Protein AF-A0A661PBQ4-F1 (afdb_monomer)

Solvent-accessible surface area (backbone atoms only — not comparable to full-atom values): 34720 Å² total; per-residue (Å²): 134,85,90,86,84,82,89,76,86,82,85,74,85,75,83,76,85,75,82,82,79,82,79,88,6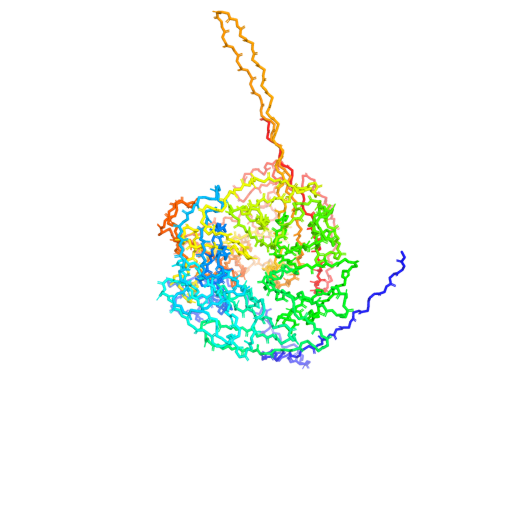9,83,82,63,93,76,72,55,101,75,64,65,80,69,72,68,54,55,72,36,66,26,94,41,43,88,71,32,56,94,68,31,31,44,53,97,46,27,41,35,73,42,32,68,75,84,61,62,88,78,76,64,93,58,47,58,45,34,78,44,46,48,34,20,19,36,42,30,35,22,66,44,24,31,41,38,33,24,39,53,83,78,47,48,79,72,54,72,47,84,38,59,91,73,75,48,41,55,62,31,50,25,29,29,36,40,71,72,49,72,22,28,26,40,37,35,37,30,64,92,31,39,46,35,40,31,44,37,73,90,44,80,48,76,42,76,57,85,48,51,48,51,20,39,24,36,33,29,46,80,56,66,62,41,16,25,40,38,34,32,12,51,67,21,41,34,27,45,23,45,51,80,79,69,44,67,51,76,51,71,50,84,86,36,29,36,55,36,42,32,32,32,25,39,81,48,82,69,40,24,24,50,31,38,37,30,36,55,89,86,38,25,34,41,37,39,38,43,79,52,20,86,81,75,68,53,68,50,62,50,74,50,76,46,98,57,60,63,72,34,47,21,32,28,25,41,84,48,75,65,39,19,28,38,40,36,33,31,67,40,45,95,86,53,82,32,52,12,31,45,34,33,33,32,67,72,76,74,39,76,66,37,75,47,79,46,66,42,52,60,63,28,38,24,35,34,32,38,77,39,74,70,38,21,29,38,39,37,33,33,71,87,41,28,40,35,37,32,36,59,41,100,84,57,44,81,44,78,78,49,72,37,66,53,91,63,68,91,44,66,65,43,46,24,40,24,37,64,85,44,43,46,30,30,36,36,52,73,46,95,65,60,45,80,43,63,42,69,78,39,79,79,47,72,47,78,78,78,81,39,57,64,89,74,56,96,57,76,51,74,48,78,48,78,55,49,58,67,57,48,65,59,64,64,59,69,49,66,51,74,50,74,53,72,52,77,53,71,58,71,58,83,53,103,86,52,81,56,75,57,71,54,59,43,40,40,37,41,36,40,34,49,36,52,40,54,50,45,71,63,56,47,75,47,78,46,67,66,51,40,91,82,70,46,33,64,58,29,49,28,34,33,39,20,42,16,22,34,37,37,41,27,35,31,47,20,76,69,42,86,86,78,35,54,71,44,78,47,79,44,73,44,78,38,54,53,38,75,49,78,37,38,31,56,26,48,33,37,39,17,63,74,69,67,80,48,82,74,66,70,57,80,39,34,55,45,39,51,88,44,51,76,95,59,76,49,45,74,89,62,48,72,59,58,74,88,75,41,94,60,81,67,77,84,84,75,92,79,74,101,71,87,83,92,81,87,86,85,75,83,54,84,48,79,46,80,45,76,51,78,53,77,53,121

Secondary structure (DSSP, 8-state):
----------------------------SS-STTSS-----S--B-SSGGGSPTTEEEETTEEEE---SS---PPPTT-SEEEES---EEEEEETTTEEEEE-TTT--EEEEEE-GGGT--EEEEEEE-TTS-SSPEEEEEETT-SEEEEEETTEEEEEE-SS-EEEEEEE-TTSSSSPEEEEEETTSEEEEEETTTTEEEEEE-TT-EEEEEEEE-SSSSSPPEEEEEEEETTEEEEEEE-TTHHHH---SEEEEEESS-EEEEEEE-SSSSS-PEEEEEE---TTS-S--EEEEEETTTTEEEEEEE--TTEEEEEEE-SSSSSS-EEEEEETTTEEEEEEEETTTEEEEEEEEE--S-S-EEEEEEE--SS-SEEEEES-SSPEEEEPPPEEEEE-PPPP--TTT-SS-EEEEEEEE---------EEEEEEEEEEEEEEEEEETTEEEEEEEEEEEEEEEEEEEEEE---EEEEEEEE-HHHH-SS--EEEEEEEEEEEEEEEEE-SS-TTS-TT-EEEEEEEEEEEEEEEEHHHHHHHHHHHS-SPP----S-TT-GGGS-SS-B-TTSPBPPGGG-S-SS-------S-PPP------EEEEEEEEEEEEE-

Foldseek 3Di:
DDDDDDDDDDDDDDPPPDDDDDPDDDDDLPDDVCPDPFPLPLPQFAPFQVVEDPQWGQDPRGTDGPLDDPFDFDADPQAQKHFFQFAWWKWFQFPQFKTWTAALPPGHTDDMDGRVVVVWRWQEKEWFQLAVDPPTKIWTQTAPDQKIWIQGPVGIDIARQPDRFNEKYWDQQPLNRHIWIWGAAQQQKIWTGNNNVSDIDIDGDHQKGWQYWYWAALQLPNGIWIWTWIHRPNKTKIKTANPCCVVVVDDRIDMDIDPADFREWEWDAQQLQSHIWIWTWGQLDDPLPFFIKTWIARPNVRDTLDIDGDHNAWQYWYWDRNGSPSHIWIWIHGFQQKIWIWGQDPNSDIDTPDMDHNPDHPGTHYMYIGSRPRQTKMWGWPDSGFDKDKFDKDFPDWDDDPDDAPVPPPDWDKDKDKFFDQPFPWPWPKRKDKDKDKDKDKDWDDDPPDTDIDIDIKIKIKIKIKTWGFTDGDIDMDMDTLDCVVSNFQKIKTKIKMWIWGKIWIWMDRNNCPVNHGGDIDIDTHTRGIDIDIHMLSSVQSSCVVVVPYDRQGRQATRNDNVSDDPADADSVRHHDDCVNDPCNDDPDDDDDDDDDDDDDGDGDTDTDIDMDIDIDD

Sequence (618 aa):
MKIAQTLVAVLVPLSLGGCTVYEDAPLDPGDGPGTTPWNHDENVICATTDECGDGEVCEDSVCQMVRCAEPYTSQPPMGANRYFGTDGELAIISDNTWIDAFEGDGGDYLTSWDLSGEGAQIVDVAGGNLTGQRPHSTAVAIEFSDTIKMHGPGGVTELNIGIWPTAIAAGDVDADGIDELVALSAGGEISLCNVELGQCTGATIQGVQGKDVAVGDVDGDGFEEPIFLLDNGGETELIVWNTDAEQTGQDETVGWQFNFPVGSFGVGDLDGDSVAEVVALEDGGWWGWSDDKLHIFSPASEQFIVSQDVYGHTLDVAVGDRNSDEVDEIAILREDHKFELLKLSTDNTLSNLGSWDITVGDTAQRISMLDWDGDTASGRLVNAEPELIAGKAIPIAALMFPPFPNKVAVGALSASITLGDVESIDETMTDTLSLGVGLGLSFGAETPIFKAKIGGYLNKNFSVTQQITKSYQVGARYWILAQPELHGTAYAPVIMSCGCYHRYQYVTEDPAGTIGGSGQQVDIFVPVGGQTQLWSSKRYNAMAEATGTLPKIEVPIRVGEVSSYPTTLQTLDGAPIPAEDLLFPFTPTYQISDVGFVSFWLSVGDSETNAVAETTTI

Structure (mmCIF, N/CA/C/O backbone):
data_AF-A0A661PBQ4-F1
#
_entry.id   AF-A0A661PBQ4-F1
#
loop_
_atom_site.group_PDB
_atom_site.id
_atom_site.type_symbol
_atom_site.label_atom_id
_atom_site.label_alt_id
_atom_site.label_comp_id
_atom_site.label_asym_id
_atom_site.label_entity_id
_atom_site.label_seq_id
_atom_site.pdbx_PDB_ins_code
_atom_site.Cartn_x
_atom_site.Cartn_y
_atom_site.Cartn_z
_atom_site.occupancy
_atom_site.B_iso_or_equiv
_atom_site.auth_seq_id
_atom_site.auth_comp_id
_atom_site.auth_asym_id
_atom_site.auth_atom_id
_atom_site.pdbx_PDB_model_num
ATOM 1 N N . MET A 1 1 ? -3.188 -38.245 -3.224 1.00 27.44 1 MET A N 1
ATOM 2 C CA . MET A 1 1 ? -4.571 -38.596 -3.632 1.00 27.44 1 MET A CA 1
ATOM 3 C C . MET A 1 1 ? -4.832 -37.932 -4.986 1.00 27.44 1 MET A C 1
ATOM 5 O O . MET A 1 1 ? -4.079 -37.040 -5.334 1.00 27.44 1 MET A O 1
ATOM 9 N N . LYS A 1 2 ? -5.734 -38.477 -5.810 1.00 24.52 2 LYS A N 1
ATOM 10 C CA . LYS A 1 2 ? -5.840 -38.231 -7.264 1.00 24.52 2 LYS A CA 1
ATOM 11 C C . LYS A 1 2 ? -6.305 -36.814 -7.659 1.00 24.52 2 LYS A C 1
ATOM 13 O O . LYS A 1 2 ? -7.220 -36.290 -7.045 1.00 24.52 2 LYS A O 1
ATOM 18 N N . ILE A 1 3 ? -5.718 -36.354 -8.768 1.00 32.81 3 ILE A N 1
ATOM 19 C CA . ILE A 1 3 ? -6.067 -35.276 -9.718 1.00 32.81 3 ILE A CA 1
ATOM 20 C C . ILE A 1 3 ? -7.578 -35.101 -9.958 1.00 32.81 3 ILE A C 1
ATOM 22 O O . ILE A 1 3 ? -8.246 -36.100 -10.236 1.00 32.81 3 ILE A O 1
ATOM 26 N N . ALA A 1 4 ? -8.047 -33.845 -9.997 1.00 25.17 4 ALA A N 1
ATOM 27 C CA . ALA A 1 4 ? -8.815 -33.265 -11.114 1.00 25.17 4 ALA A CA 1
ATOM 28 C C . ALA A 1 4 ? -9.146 -31.785 -10.842 1.00 25.17 4 ALA A C 1
ATOM 30 O O . ALA A 1 4 ? -10.016 -31.501 -10.028 1.00 25.17 4 ALA A O 1
ATOM 31 N N . GLN A 1 5 ? -8.532 -30.865 -11.586 1.00 24.98 5 GLN A N 1
ATOM 32 C CA . GLN A 1 5 ? -9.146 -29.570 -11.869 1.00 24.98 5 GLN A CA 1
ATOM 33 C C . GLN A 1 5 ? -9.219 -29.388 -13.381 1.00 24.98 5 GLN A C 1
ATOM 35 O O . GLN A 1 5 ? -8.292 -29.691 -14.133 1.00 24.98 5 GLN A O 1
ATOM 40 N N . THR A 1 6 ? -10.425 -29.029 -13.796 1.00 23.81 6 THR A N 1
ATOM 41 C CA . THR A 1 6 ? -10.887 -28.898 -15.167 1.00 23.81 6 THR A CA 1
ATOM 42 C C . THR A 1 6 ? -10.675 -27.447 -15.560 1.00 23.81 6 THR A C 1
ATOM 44 O O . THR A 1 6 ? -11.335 -26.577 -15.005 1.00 23.81 6 THR A O 1
ATOM 47 N N . LEU A 1 7 ? -9.777 -27.191 -16.508 1.00 21.64 7 LEU A N 1
ATOM 48 C CA . LEU A 1 7 ? -9.609 -25.869 -17.101 1.00 21.64 7 LEU A CA 1
ATOM 49 C C . LEU A 1 7 ? -10.796 -25.599 -18.042 1.00 21.64 7 LEU A C 1
ATOM 51 O O . LEU A 1 7 ? -10.983 -26.313 -19.033 1.00 21.64 7 LEU A O 1
ATOM 55 N N . VAL A 1 8 ? -11.612 -24.595 -17.726 1.00 22.38 8 VAL A N 1
ATOM 56 C CA . VAL A 1 8 ? -12.615 -24.030 -18.636 1.00 22.38 8 VAL A CA 1
ATOM 57 C C . VAL A 1 8 ? -12.036 -22.729 -19.176 1.00 22.38 8 VAL A C 1
ATOM 59 O O . VAL A 1 8 ? -11.902 -21.757 -18.447 1.00 22.38 8 VAL A O 1
ATOM 62 N N . ALA A 1 9 ? -11.668 -22.724 -20.456 1.00 22.52 9 ALA A N 1
ATOM 63 C CA . ALA A 1 9 ? -11.217 -21.525 -21.146 1.00 22.52 9 ALA A CA 1
ATOM 64 C C . ALA A 1 9 ? -12.415 -20.601 -21.419 1.00 22.52 9 ALA A C 1
ATOM 66 O O . ALA A 1 9 ? -13.298 -20.944 -22.213 1.00 22.52 9 ALA A O 1
ATOM 67 N N . VAL A 1 10 ? -12.435 -19.435 -20.775 1.00 22.39 10 VAL A N 1
ATOM 68 C CA . VAL A 1 10 ? -13.308 -18.316 -21.137 1.00 22.39 10 VAL A CA 1
ATOM 69 C C . VAL A 1 10 ? -12.600 -17.519 -22.232 1.00 22.39 10 VAL A C 1
ATOM 71 O O . VAL A 1 10 ? -11.549 -16.928 -22.020 1.00 22.39 10 VAL A O 1
ATOM 74 N N . LEU A 1 11 ? -13.162 -17.556 -23.441 1.00 22.48 11 LEU A N 1
ATOM 75 C CA . LEU A 1 11 ? -12.746 -16.717 -24.561 1.00 22.48 11 LEU A CA 1
ATOM 76 C C . LEU A 1 11 ? -13.456 -15.361 -24.429 1.00 22.48 11 LEU A C 1
ATOM 78 O O . LEU A 1 11 ? -14.650 -15.269 -24.724 1.00 22.48 11 LEU A O 1
ATOM 82 N N . VAL A 1 12 ? -12.736 -14.317 -24.018 1.00 25.17 12 VAL A N 1
ATOM 83 C CA . VAL A 1 12 ? -13.190 -12.927 -24.182 1.00 25.17 12 VAL A CA 1
ATOM 84 C C . VAL A 1 12 ? -12.716 -12.429 -25.555 1.00 25.17 12 VAL A C 1
ATOM 86 O O . VAL A 1 12 ? -11.539 -12.576 -25.891 1.00 25.17 12 VAL A O 1
ATOM 89 N N . PRO A 1 13 ? -13.608 -11.884 -26.402 1.00 22.33 13 PRO A N 1
ATOM 90 C CA . PRO A 1 13 ? -13.248 -11.420 -27.730 1.00 22.33 13 PRO A CA 1
ATOM 91 C C . PRO A 1 13 ? -12.555 -10.059 -27.628 1.00 22.33 13 PRO A C 1
ATOM 93 O O . PRO A 1 13 ? -13.209 -9.019 -27.657 1.00 22.33 13 PRO A O 1
ATOM 96 N N . LEU A 1 14 ? -11.224 -10.052 -27.574 1.00 25.97 14 LEU A N 1
ATOM 97 C CA . LEU A 1 14 ? -10.463 -8.869 -27.966 1.00 25.97 14 LEU A CA 1
ATOM 98 C C . LEU A 1 14 ? -10.727 -8.625 -29.454 1.00 25.97 14 LEU A C 1
ATOM 100 O O . LEU A 1 14 ? -10.396 -9.445 -30.316 1.00 25.97 14 LEU A O 1
ATOM 104 N N . SER A 1 15 ? -11.373 -7.501 -29.758 1.00 24.05 15 SER A N 1
ATOM 105 C CA . SER A 1 15 ? -11.519 -6.998 -31.116 1.00 24.05 15 SER A CA 1
ATOM 106 C C . SER A 1 15 ? -10.140 -6.617 -31.653 1.00 24.05 15 SER A C 1
ATOM 108 O O . SER A 1 15 ? -9.726 -5.463 -31.581 1.00 24.05 15 SER A O 1
ATOM 110 N N . LEU A 1 16 ? -9.430 -7.605 -32.195 1.00 29.62 16 LEU A N 1
ATOM 111 C CA . LEU A 1 16 ? -8.237 -7.408 -33.003 1.00 29.62 16 LEU A CA 1
ATOM 112 C C . LEU A 1 16 ? -8.639 -6.641 -34.263 1.00 29.62 16 LEU A C 1
ATOM 114 O O . LEU A 1 16 ? -9.141 -7.199 -35.244 1.00 29.62 16 LEU A O 1
ATOM 118 N N . GLY A 1 17 ? -8.426 -5.331 -34.222 1.00 26.59 17 GLY A N 1
ATOM 119 C CA . GLY A 1 17 ? -8.376 -4.497 -35.406 1.00 26.59 17 GLY A CA 1
ATOM 120 C C . GLY A 1 17 ? -7.202 -4.923 -36.283 1.00 26.59 17 GLY A C 1
ATOM 121 O O . GLY A 1 17 ? -6.099 -4.431 -36.126 1.00 26.59 17 GLY A O 1
ATOM 122 N N . GLY A 1 18 ? -7.471 -5.821 -37.231 1.00 28.31 18 GLY A N 1
ATOM 123 C CA . GLY A 1 18 ? -6.826 -5.815 -38.543 1.00 28.31 18 GLY A CA 1
ATOM 124 C C . GLY A 1 18 ? -5.409 -6.382 -38.656 1.00 28.31 18 GLY A C 1
ATOM 125 O O . GLY A 1 18 ? -4.491 -5.665 -39.025 1.00 28.31 18 GLY A O 1
ATOM 126 N N . CYS A 1 19 ? -5.272 -7.703 -38.565 1.00 27.27 19 CYS A N 1
ATOM 127 C CA . CYS A 1 19 ? -4.375 -8.438 -39.463 1.00 27.27 19 CYS A CA 1
ATOM 128 C C . CYS A 1 19 ? -5.212 -9.467 -40.227 1.00 27.27 19 CYS A C 1
ATOM 130 O O . CYS A 1 19 ? -5.433 -10.590 -39.780 1.00 27.27 19 CYS A O 1
ATOM 132 N N . THR A 1 20 ? -5.760 -9.058 -41.372 1.00 28.75 20 THR A N 1
ATOM 133 C CA . THR A 1 20 ? -6.439 -9.969 -42.298 1.00 28.75 20 THR A CA 1
ATOM 134 C C . THR A 1 20 ? -5.415 -10.925 -42.901 1.00 28.75 20 THR A C 1
ATOM 136 O O . THR A 1 20 ? -4.639 -10.535 -43.772 1.00 28.75 20 THR A O 1
ATOM 139 N N . VAL A 1 21 ? -5.428 -12.181 -42.456 1.00 31.45 21 VAL A N 1
ATOM 140 C CA . VAL A 1 21 ? -4.726 -13.277 -43.128 1.00 31.45 21 VAL A CA 1
ATOM 141 C C . VAL A 1 21 ? -5.511 -13.620 -44.394 1.00 31.45 21 VAL A C 1
ATOM 143 O O . VAL A 1 21 ? -6.660 -14.052 -44.329 1.00 31.45 21 VAL A O 1
ATOM 146 N N . TYR A 1 22 ? -4.905 -13.373 -45.554 1.00 31.05 22 TYR A N 1
ATOM 147 C CA . TYR A 1 22 ? -5.420 -13.818 -46.847 1.00 31.05 22 TYR A CA 1
ATOM 148 C C . TYR A 1 22 ? -5.292 -15.348 -46.940 1.00 31.05 22 TYR A C 1
ATOM 150 O O . TYR A 1 22 ? -4.182 -15.877 -46.920 1.00 31.05 22 TYR A O 1
ATOM 158 N N . GLU A 1 23 ? -6.420 -16.053 -47.055 1.00 36.72 23 GLU A N 1
ATOM 159 C CA . GLU A 1 23 ? -6.458 -17.479 -47.396 1.00 36.72 23 GLU A CA 1
ATOM 160 C C . GLU A 1 23 ? -6.066 -17.709 -48.874 1.00 36.72 23 GLU A C 1
ATOM 162 O O . GLU A 1 23 ? -6.598 -17.071 -49.785 1.00 36.72 23 GLU A O 1
ATOM 167 N N . ASP A 1 24 ? -5.141 -18.654 -49.085 1.00 39.50 24 ASP A N 1
ATOM 168 C CA . ASP A 1 24 ? -4.925 -19.483 -50.282 1.00 39.50 24 ASP A CA 1
ATOM 169 C C . ASP A 1 24 ? -4.893 -18.808 -51.671 1.00 39.50 24 ASP A C 1
ATOM 171 O O . ASP A 1 24 ? -5.530 -19.262 -52.629 1.00 39.50 24 ASP A O 1
ATOM 175 N N . ALA A 1 25 ? -4.040 -17.795 -51.841 1.00 34.69 25 ALA A N 1
ATOM 176 C CA . ALA A 1 25 ? -3.492 -17.462 -53.159 1.00 34.69 25 ALA A CA 1
ATOM 177 C C . ALA A 1 25 ? -2.147 -18.194 -53.375 1.00 34.69 25 ALA A C 1
ATOM 179 O O . ALA A 1 25 ? -1.320 -18.232 -52.462 1.00 34.69 25 ALA A O 1
ATOM 180 N N . PRO A 1 26 ? -1.884 -18.787 -54.559 1.00 35.75 26 PRO A N 1
ATOM 181 C CA . PRO A 1 26 ? -0.581 -19.370 -54.862 1.00 35.75 26 PRO A CA 1
ATOM 182 C C . PRO A 1 26 ? 0.497 -18.288 -54.739 1.00 35.75 26 PRO A C 1
ATOM 184 O O . PRO A 1 26 ? 0.397 -17.258 -55.399 1.00 35.75 26 PRO A O 1
ATOM 187 N N . LEU A 1 27 ? 1.491 -18.547 -53.882 1.00 33.53 27 LEU A N 1
ATOM 188 C CA . LEU A 1 27 ? 2.621 -17.668 -53.577 1.00 33.53 27 LEU A CA 1
ATOM 189 C C . LEU A 1 27 ? 3.186 -17.023 -54.854 1.00 33.53 27 LEU A C 1
ATOM 191 O O . LEU A 1 27 ? 3.790 -17.707 -55.687 1.00 33.53 27 LEU A O 1
ATOM 195 N N . ASP A 1 28 ? 2.983 -15.714 -54.992 1.00 37.84 28 ASP A N 1
ATOM 196 C CA . ASP A 1 28 ? 3.742 -14.875 -55.912 1.00 37.84 28 ASP A CA 1
ATOM 197 C C . ASP A 1 28 ? 5.177 -14.779 -55.354 1.00 37.84 28 ASP A C 1
ATOM 199 O O . ASP A 1 28 ? 5.349 -14.414 -54.191 1.00 37.84 28 ASP A O 1
ATOM 203 N N . PRO A 1 29 ? 6.227 -15.170 -56.098 1.00 40.47 29 PRO A N 1
ATOM 204 C CA . PRO A 1 29 ? 7.612 -15.078 -55.633 1.00 40.47 29 PRO A CA 1
ATOM 205 C C . PRO A 1 29 ? 8.136 -13.634 -55.504 1.00 40.47 29 PRO A C 1
ATOM 207 O O . PRO A 1 29 ? 9.299 -13.454 -55.142 1.00 40.47 29 PRO A O 1
ATOM 210 N N . GLY A 1 30 ? 7.322 -12.621 -55.813 1.00 40.16 30 GLY A N 1
ATOM 211 C CA . GLY A 1 30 ? 7.594 -11.224 -55.487 1.00 40.16 30 GLY A CA 1
ATOM 212 C C . GLY A 1 30 ? 6.951 -10.831 -54.156 1.00 40.16 30 GLY A C 1
ATOM 213 O O . GLY A 1 30 ? 5.734 -10.800 -54.041 1.00 40.16 30 GLY A O 1
ATOM 214 N N . ASP A 1 31 ? 7.785 -10.490 -53.183 1.00 42.03 31 ASP A N 1
ATOM 215 C CA . ASP A 1 31 ? 7.441 -9.723 -51.980 1.00 42.03 31 ASP A CA 1
ATOM 216 C C . ASP A 1 31 ? 6.766 -10.439 -50.806 1.00 42.03 31 ASP A C 1
ATOM 218 O O . ASP A 1 31 ? 5.933 -9.885 -50.096 1.00 42.03 31 ASP A O 1
ATOM 222 N N . GLY A 1 32 ? 7.234 -11.655 -50.504 1.00 36.50 32 GLY A N 1
ATOM 223 C CA . GLY A 1 32 ? 7.219 -12.151 -49.122 1.00 36.50 32 GLY A CA 1
ATOM 224 C C . GLY A 1 32 ? 8.279 -11.452 -48.243 1.00 36.50 32 GLY A C 1
ATOM 225 O O . GLY A 1 32 ? 9.249 -10.910 -48.776 1.00 36.50 32 GLY A O 1
ATOM 226 N N . PRO A 1 33 ? 8.161 -11.490 -46.902 1.00 35.34 33 PRO A N 1
ATOM 227 C CA . PRO A 1 33 ? 9.215 -11.013 -46.004 1.00 35.34 33 PRO A CA 1
ATOM 228 C C . PRO A 1 33 ? 10.551 -11.690 -46.361 1.00 35.34 33 PRO A C 1
ATOM 230 O O . PRO A 1 33 ? 10.719 -12.896 -46.174 1.00 35.34 33 PRO A O 1
ATOM 233 N N . GLY A 1 34 ? 11.473 -10.913 -46.946 1.00 43.81 34 GLY A N 1
ATOM 234 C CA . GLY A 1 34 ? 12.777 -11.377 -47.435 1.00 43.81 34 GLY A CA 1
ATOM 235 C C . GLY A 1 34 ? 13.053 -11.270 -48.947 1.00 43.81 34 GLY A C 1
ATOM 236 O O . GLY A 1 34 ? 14.039 -11.859 -49.392 1.00 43.81 34 GLY A O 1
ATOM 237 N N . THR A 1 35 ? 12.250 -10.569 -49.759 1.00 40.03 35 THR A N 1
ATOM 238 C CA . THR A 1 35 ? 12.517 -10.443 -51.216 1.00 40.03 35 THR A CA 1
ATOM 239 C C . THR A 1 35 ? 13.447 -9.309 -51.631 1.00 40.03 35 THR A C 1
ATOM 241 O O . THR A 1 35 ? 14.044 -9.395 -52.707 1.00 40.03 35 THR A O 1
ATOM 244 N N . THR A 1 36 ? 13.680 -8.312 -50.782 1.00 47.66 36 THR A N 1
ATOM 245 C CA . THR A 1 36 ? 1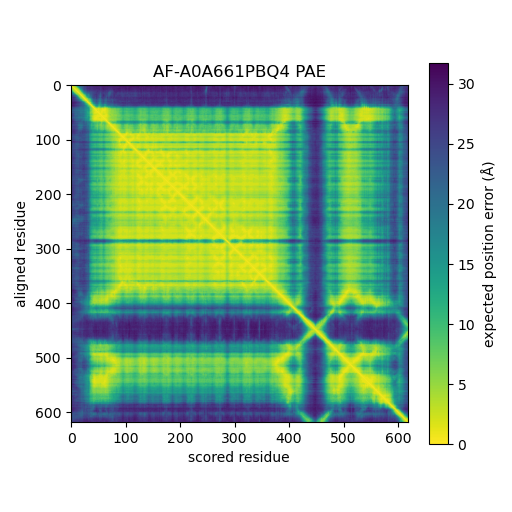4.851 -7.438 -50.894 1.00 47.66 36 THR A CA 1
ATOM 246 C C . THR A 1 36 ? 15.946 -7.996 -49.986 1.00 47.66 36 THR A C 1
ATOM 248 O O . THR A 1 36 ? 15.720 -8.149 -48.784 1.00 47.66 36 THR A O 1
ATOM 251 N N . PRO A 1 37 ? 17.135 -8.347 -50.519 1.00 46.59 37 PRO A N 1
ATOM 252 C CA . PRO A 1 37 ? 18.272 -8.691 -49.682 1.00 46.59 37 PRO A CA 1
ATOM 253 C C . PRO A 1 37 ? 18.479 -7.563 -48.675 1.00 46.59 37 PRO A C 1
ATOM 255 O O . PRO A 1 37 ? 18.509 -6.401 -49.073 1.00 46.59 37 PRO A O 1
ATOM 258 N N . TRP A 1 38 ? 18.566 -7.950 -47.402 1.00 53.06 38 TRP A N 1
ATOM 259 C CA . TRP A 1 38 ? 19.067 -7.228 -46.235 1.00 53.06 38 TRP A CA 1
ATOM 260 C C . TRP A 1 38 ? 19.740 -5.903 -46.572 1.00 53.06 38 TRP A C 1
ATOM 262 O O . TRP A 1 38 ? 20.576 -5.875 -47.467 1.00 53.06 38 TRP A O 1
ATOM 272 N N . ASN A 1 39 ? 19.435 -4.843 -45.823 1.00 55.47 39 ASN A N 1
ATOM 273 C CA . ASN A 1 39 ? 20.002 -3.502 -45.964 1.00 55.47 39 ASN A CA 1
ATOM 274 C C . ASN A 1 39 ? 21.555 -3.551 -45.930 1.00 55.47 39 ASN A C 1
ATOM 276 O O . ASN A 1 39 ? 22.210 -3.415 -44.901 1.00 55.47 39 ASN A O 1
ATOM 280 N N . HIS A 1 40 ? 22.168 -3.894 -47.060 1.00 58.09 40 HIS A N 1
ATOM 281 C CA . HIS A 1 40 ? 23.608 -4.049 -47.259 1.00 58.09 40 HIS A CA 1
ATOM 282 C C . HIS A 1 40 ? 24.216 -2.749 -47.752 1.00 58.09 40 HIS A C 1
ATOM 284 O O . HIS A 1 40 ? 25.423 -2.694 -47.992 1.00 58.09 40 HIS A O 1
ATOM 290 N N . ASP A 1 41 ? 23.374 -1.731 -47.925 1.00 67.50 41 ASP A N 1
ATOM 291 C CA . ASP A 1 41 ? 23.835 -0.414 -48.256 1.00 67.50 41 ASP A CA 1
ATOM 292 C C . ASP A 1 41 ? 24.670 0.106 -47.084 1.00 67.50 41 ASP A C 1
ATOM 294 O O . ASP A 1 41 ? 24.197 0.267 -45.954 1.00 67.50 41 ASP A O 1
ATOM 298 N N . GLU A 1 42 ? 25.958 0.294 -47.364 1.00 77.25 42 GLU A N 1
ATOM 299 C CA . GLU A 1 42 ? 26.880 1.014 -46.491 1.00 77.25 42 GLU A CA 1
ATOM 300 C C . GLU A 1 42 ? 26.478 2.498 -46.421 1.00 77.25 42 GLU A C 1
ATOM 302 O O . GLU A 1 42 ? 26.912 3.212 -45.517 1.00 77.25 42 GLU A O 1
ATOM 307 N N . ASN A 1 43 ? 25.614 2.962 -47.335 1.00 87.00 43 ASN A N 1
ATOM 308 C CA . ASN A 1 43 ? 24.953 4.246 -47.228 1.00 87.00 43 ASN A CA 1
ATOM 309 C C . ASN A 1 43 ? 23.892 4.214 -46.124 1.00 87.00 43 ASN A C 1
ATOM 311 O O . ASN A 1 43 ? 22.725 3.888 -46.329 1.00 87.00 43 ASN A O 1
ATOM 315 N N . VAL A 1 44 ? 24.327 4.594 -44.931 1.00 92.69 44 VAL A N 1
ATOM 316 C CA . VAL A 1 44 ? 23.443 4.929 -43.815 1.00 92.69 44 VAL A CA 1
ATOM 317 C C . VAL A 1 44 ? 23.010 6.394 -43.859 1.00 92.69 44 VAL A C 1
ATOM 319 O O . VAL A 1 44 ? 22.331 6.827 -42.946 1.00 92.69 44 VAL A O 1
ATOM 322 N N . ILE A 1 45 ? 23.407 7.181 -44.865 1.00 95.19 45 ILE A N 1
ATOM 323 C CA . ILE A 1 45 ? 23.021 8.594 -44.963 1.00 95.19 45 ILE A CA 1
ATOM 324 C C . ILE A 1 45 ? 21.624 8.686 -45.567 1.00 95.19 45 ILE A C 1
ATOM 326 O O . ILE A 1 45 ? 21.365 8.104 -46.621 1.00 95.19 45 ILE A O 1
ATOM 330 N N . CYS A 1 46 ? 20.771 9.481 -44.936 1.00 94.88 46 CYS A N 1
ATOM 331 C CA . CYS A 1 46 ? 19.404 9.725 -45.373 1.00 94.88 46 CYS A CA 1
ATOM 332 C C . CYS A 1 46 ? 19.054 11.211 -45.296 1.00 94.88 46 CYS A C 1
ATOM 334 O O . CYS A 1 46 ? 19.609 11.969 -44.497 1.00 94.88 46 CYS A O 1
ATOM 336 N N . ALA A 1 47 ? 18.105 11.628 -46.124 1.00 95.62 47 ALA A N 1
ATOM 337 C CA . ALA A 1 47 ? 17.414 12.906 -46.019 1.00 95.62 47 ALA A CA 1
ATOM 338 C C . ALA A 1 47 ? 16.016 12.754 -45.402 1.00 95.62 47 ALA A C 1
ATOM 340 O O . ALA A 1 47 ? 15.512 13.697 -44.792 1.00 95.62 47 ALA A O 1
ATOM 341 N N . THR A 1 48 ? 15.383 11.590 -45.575 1.00 94.56 48 THR A N 1
ATOM 342 C CA . THR A 1 48 ? 14.040 11.280 -45.062 1.00 94.56 48 THR A CA 1
ATOM 343 C C . THR A 1 48 ? 13.958 9.828 -44.597 1.00 94.56 48 THR A C 1
ATOM 345 O O . THR A 1 48 ? 14.759 9.000 -45.021 1.00 94.56 48 THR A O 1
ATOM 348 N N . THR A 1 49 ? 12.989 9.512 -43.733 1.00 92.38 49 THR A N 1
ATOM 349 C CA . THR A 1 49 ? 12.765 8.148 -43.219 1.00 92.38 49 THR A CA 1
ATOM 350 C C . THR A 1 49 ? 12.477 7.129 -44.323 1.00 92.38 49 THR A C 1
ATOM 352 O O . THR A 1 49 ? 12.901 5.989 -44.202 1.00 92.38 49 THR A O 1
ATOM 355 N N . ASP A 1 50 ? 11.863 7.545 -45.433 1.00 92.19 50 ASP A N 1
ATOM 356 C CA . ASP A 1 50 ? 11.565 6.667 -46.577 1.00 92.19 50 ASP A CA 1
ATOM 357 C C . ASP A 1 50 ? 12.830 6.165 -47.305 1.00 92.19 50 ASP A C 1
ATOM 359 O O . ASP A 1 50 ? 12.758 5.261 -48.135 1.00 92.19 50 ASP A O 1
ATOM 363 N N . GLU A 1 51 ? 13.993 6.766 -47.028 1.00 91.81 51 GLU A N 1
ATOM 364 C CA . GLU A 1 51 ? 15.294 6.321 -47.543 1.00 91.81 51 GLU A CA 1
ATOM 365 C C . GLU A 1 51 ? 15.954 5.262 -46.644 1.00 91.81 51 GLU A C 1
ATOM 367 O O . GLU A 1 51 ? 16.985 4.698 -47.016 1.00 91.81 51 GLU A O 1
ATOM 372 N N . CYS A 1 52 ? 15.380 4.996 -45.467 1.00 90.06 52 CYS A N 1
ATOM 373 C CA . CYS A 1 52 ? 15.877 4.015 -44.512 1.00 90.06 52 CYS A CA 1
ATOM 374 C C . CYS A 1 52 ? 15.205 2.650 -44.685 1.00 90.06 52 CYS A C 1
ATOM 376 O O . CYS A 1 52 ? 14.182 2.517 -45.356 1.00 90.06 52 CYS A O 1
ATOM 378 N N . GLY A 1 53 ? 15.828 1.604 -44.136 1.00 85.19 53 GLY A N 1
ATOM 379 C CA . GLY A 1 53 ? 15.258 0.260 -44.185 1.00 85.19 53 GLY A CA 1
ATOM 380 C C . GLY A 1 53 ? 14.094 0.089 -43.220 1.00 85.19 53 GLY A C 1
ATOM 381 O O . GLY A 1 53 ? 13.860 0.921 -42.346 1.00 85.19 53 GLY A O 1
ATOM 382 N N . ASP A 1 54 ? 13.395 -1.036 -43.349 1.00 83.31 54 ASP A N 1
ATOM 383 C CA . ASP A 1 54 ? 12.308 -1.383 -42.439 1.00 83.31 54 ASP A CA 1
ATOM 384 C C . ASP A 1 54 ? 12.779 -1.360 -40.982 1.00 83.31 54 ASP A C 1
ATOM 386 O O . ASP A 1 54 ? 13.797 -1.955 -40.616 1.00 83.31 54 ASP A O 1
ATOM 390 N N . GLY A 1 55 ? 12.014 -0.652 -40.153 1.00 83.94 55 GLY A N 1
ATOM 391 C CA . GLY A 1 55 ? 12.330 -0.457 -38.748 1.00 83.94 55 GLY A CA 1
ATOM 392 C C . GLY A 1 55 ? 13.358 0.639 -38.470 1.00 83.94 55 GLY A C 1
ATOM 393 O O . GLY A 1 55 ? 13.692 0.830 -37.308 1.00 83.94 55 GLY A O 1
ATOM 394 N N . GLU A 1 56 ? 13.868 1.366 -39.460 1.00 90.38 56 GLU A N 1
ATOM 395 C CA . GLU A 1 56 ? 14.802 2.478 -39.264 1.00 90.38 56 GLU A CA 1
ATOM 396 C C . GLU A 1 56 ? 14.140 3.845 -39.510 1.00 90.38 56 GLU A C 1
ATOM 398 O O . GLU A 1 56 ? 13.186 3.978 -40.272 1.00 90.38 56 GLU A O 1
ATOM 403 N N . VAL A 1 57 ? 14.657 4.879 -38.849 1.00 92.75 57 VAL A N 1
ATOM 404 C CA . VAL A 1 57 ? 14.248 6.279 -38.981 1.00 92.75 57 VAL A CA 1
ATOM 405 C C . VAL A 1 57 ? 15.448 7.126 -39.372 1.00 92.75 57 VAL A C 1
ATOM 407 O O . VAL A 1 57 ? 16.580 6.857 -38.964 1.00 92.75 57 VAL A O 1
ATOM 410 N N . CYS A 1 58 ? 15.202 8.163 -40.169 1.00 94.44 58 CYS A N 1
ATOM 411 C CA . CYS A 1 58 ? 16.239 9.122 -40.496 1.00 94.44 58 CYS A CA 1
ATOM 412 C C . CYS A 1 58 ? 16.412 10.136 -39.360 1.00 94.44 58 CYS A C 1
ATOM 414 O O . CYS A 1 58 ? 15.602 11.052 -39.212 1.00 94.44 58 CYS A O 1
ATOM 416 N N . GLU A 1 59 ? 17.478 9.990 -38.576 1.00 93.56 59 GLU A N 1
ATOM 417 C CA . GLU A 1 59 ? 17.813 10.860 -37.447 1.00 93.56 59 GLU A CA 1
ATOM 418 C C . GLU A 1 59 ? 19.238 11.398 -37.623 1.00 93.56 59 GLU A C 1
ATOM 420 O O . GLU A 1 59 ? 20.172 10.644 -37.894 1.00 93.56 59 GLU A O 1
ATOM 425 N N . ASP A 1 60 ? 19.407 12.719 -37.522 1.00 94.75 60 ASP A N 1
ATOM 426 C CA . ASP A 1 60 ? 20.679 13.412 -37.783 1.00 94.75 60 ASP A CA 1
ATOM 427 C C . ASP A 1 60 ? 21.296 13.105 -39.162 1.00 94.75 60 ASP A C 1
ATOM 429 O O . ASP A 1 60 ? 22.512 13.086 -39.345 1.00 94.75 60 ASP A O 1
ATOM 433 N N . SER A 1 61 ? 20.441 12.926 -40.175 1.00 96.38 61 SER A N 1
ATOM 434 C CA . SER A 1 61 ? 20.824 12.510 -41.538 1.00 96.38 61 SER A CA 1
ATOM 435 C C . SER A 1 61 ? 21.462 11.116 -41.613 1.00 96.38 61 SER A C 1
ATOM 437 O O . SER A 1 61 ? 22.186 10.819 -42.567 1.00 96.38 61 SER A O 1
ATOM 439 N N . VAL A 1 62 ? 21.204 10.263 -40.617 1.00 94.94 62 VAL A N 1
ATOM 440 C CA . VAL A 1 62 ? 21.655 8.871 -40.560 1.00 94.94 62 VAL A CA 1
ATOM 441 C C . VAL A 1 62 ? 20.455 7.954 -40.314 1.00 94.94 62 VAL A C 1
ATOM 443 O O . VAL A 1 62 ? 19.630 8.219 -39.445 1.00 94.94 62 VAL A O 1
ATOM 446 N N . CYS A 1 63 ? 20.349 6.859 -41.062 1.00 94.00 63 CYS A N 1
ATOM 447 C CA . CYS A 1 63 ? 19.390 5.799 -40.793 1.00 94.00 63 CYS A CA 1
ATOM 448 C C . CYS A 1 63 ? 19.786 5.078 -39.510 1.00 94.00 63 CYS A C 1
ATOM 450 O O . CYS A 1 63 ? 20.813 4.396 -39.453 1.00 94.00 63 CYS A O 1
ATOM 452 N N . GLN A 1 64 ? 18.966 5.253 -38.484 1.00 92.19 64 GLN A N 1
ATOM 453 C CA . GLN A 1 64 ? 19.125 4.652 -37.167 1.00 92.19 64 GLN A CA 1
ATOM 454 C C . GLN A 1 64 ? 17.912 3.776 -36.865 1.00 92.19 64 GLN A C 1
ATOM 456 O O . GLN A 1 64 ? 16.861 3.945 -37.470 1.00 92.19 64 GLN A O 1
ATOM 461 N N . MET A 1 65 ? 18.034 2.835 -35.930 1.00 89.19 65 MET A N 1
ATOM 462 C CA . MET A 1 65 ? 16.881 2.054 -35.469 1.00 89.19 65 MET A CA 1
ATOM 463 C C . MET A 1 65 ? 15.763 2.977 -34.978 1.00 89.19 65 MET A C 1
ATOM 465 O O . MET A 1 65 ? 16.037 3.963 -34.291 1.00 89.19 65 MET A O 1
ATOM 469 N N . VAL A 1 66 ? 14.516 2.641 -35.301 1.00 87.56 66 VAL A N 1
ATOM 470 C CA . VAL A 1 66 ? 13.332 3.262 -34.706 1.00 87.56 66 VAL A CA 1
ATOM 471 C C . VAL A 1 66 ? 13.310 2.845 -33.247 1.00 87.56 66 VAL A C 1
ATOM 473 O O . VAL A 1 66 ? 12.883 1.746 -32.910 1.00 87.56 66 VAL A O 1
ATOM 476 N N . ARG A 1 67 ? 13.832 3.711 -32.377 1.00 83.19 67 ARG A N 1
ATOM 477 C CA . ARG A 1 67 ? 14.028 3.330 -30.981 1.00 83.19 67 ARG A CA 1
ATOM 478 C C . ARG A 1 67 ? 12.698 3.104 -30.280 1.00 83.19 67 ARG A C 1
ATOM 480 O O . ARG A 1 67 ? 12.584 2.065 -29.658 1.00 83.19 67 ARG A O 1
ATOM 487 N N . CYS A 1 68 ? 11.720 4.007 -30.460 1.00 82.38 68 CYS A N 1
ATOM 488 C CA . CYS A 1 68 ? 10.403 3.966 -29.807 1.00 82.38 68 CYS A CA 1
ATOM 489 C C . CYS A 1 68 ? 9.236 4.323 -30.731 1.00 82.38 68 CYS A C 1
ATOM 491 O O . CYS A 1 68 ? 8.704 5.432 -30.671 1.00 82.38 68 CYS A O 1
ATOM 493 N N . ALA A 1 69 ? 8.830 3.387 -31.589 1.00 72.38 69 ALA A N 1
ATOM 494 C CA . ALA A 1 69 ? 7.557 3.507 -32.295 1.00 72.38 69 ALA A CA 1
ATOM 495 C C . ALA A 1 69 ? 6.429 2.924 -31.442 1.00 72.38 69 ALA A C 1
ATOM 497 O O . ALA A 1 69 ? 6.510 1.770 -31.046 1.00 72.38 69 ALA A O 1
ATOM 498 N N . GLU A 1 70 ? 5.393 3.735 -31.209 1.00 72.25 70 GLU A N 1
ATOM 499 C CA . GLU A 1 70 ? 4.124 3.329 -30.584 1.00 72.25 70 GLU A CA 1
ATOM 500 C C . GLU A 1 70 ? 4.276 2.637 -29.212 1.00 72.25 70 GLU A C 1
ATOM 502 O O . GLU A 1 70 ? 3.865 1.487 -29.065 1.00 72.25 70 GLU A O 1
ATOM 507 N N . PRO A 1 71 ? 4.847 3.305 -28.186 1.00 75.62 71 PRO A N 1
ATOM 508 C CA . PRO A 1 71 ? 4.847 2.737 -26.840 1.00 75.62 71 PRO A CA 1
ATOM 509 C C . PRO A 1 71 ? 3.409 2.581 -26.337 1.00 75.62 71 PRO A C 1
ATOM 511 O O . PRO A 1 71 ? 2.553 3.435 -26.603 1.00 75.62 71 PRO A O 1
ATOM 514 N N . TYR A 1 72 ? 3.144 1.527 -25.568 1.00 79.75 72 TYR A N 1
ATOM 515 C CA . TYR A 1 72 ? 1.907 1.488 -24.798 1.00 79.75 72 TYR A CA 1
ATOM 516 C C . TYR A 1 72 ? 1.971 2.526 -23.671 1.00 79.75 72 TYR A C 1
ATOM 518 O O . TYR A 1 72 ? 3.039 2.848 -23.147 1.00 79.75 72 TYR A O 1
ATOM 526 N N . THR A 1 73 ? 0.818 3.069 -23.287 1.00 81.19 73 THR A N 1
ATOM 527 C CA . THR A 1 73 ? 0.729 3.979 -22.144 1.00 81.19 73 THR A CA 1
ATOM 528 C C . THR A 1 73 ? 0.856 3.178 -20.852 1.00 81.19 73 THR A C 1
ATOM 530 O O . THR A 1 73 ? -0.080 2.475 -20.486 1.00 81.19 73 THR A O 1
ATOM 533 N N . SER A 1 74 ? 2.009 3.249 -20.180 1.00 82.19 74 SER A N 1
ATOM 534 C CA . SER A 1 74 ? 2.125 2.757 -18.802 1.00 82.19 74 SER A CA 1
ATOM 535 C C . SER A 1 74 ? 1.553 3.767 -17.804 1.00 82.19 74 SER A C 1
ATOM 537 O O . SER A 1 74 ? 1.405 4.944 -18.138 1.00 82.19 74 SER A O 1
ATOM 539 N N . GLN A 1 75 ? 1.239 3.291 -16.600 1.00 82.06 75 GLN A N 1
ATOM 540 C CA . GLN A 1 75 ? 0.901 4.113 -15.437 1.00 82.06 75 GLN A CA 1
ATOM 541 C C . GLN A 1 75 ? 2.143 4.322 -14.554 1.00 82.06 75 GLN A C 1
ATOM 543 O O . GLN A 1 75 ? 3.096 3.533 -14.656 1.00 82.06 75 GLN A O 1
ATOM 548 N N . PRO A 1 76 ? 2.180 5.381 -13.724 1.00 82.06 76 PRO A N 1
ATOM 549 C CA . PRO A 1 76 ? 3.242 5.566 -12.743 1.00 82.06 76 PRO A CA 1
ATOM 550 C C . PRO A 1 76 ? 3.278 4.374 -11.775 1.00 82.06 76 PRO A C 1
ATOM 552 O O . PRO A 1 76 ? 2.267 4.085 -11.143 1.00 82.06 76 PRO A O 1
ATOM 555 N N . PRO A 1 77 ? 4.424 3.689 -11.623 1.00 74.44 77 PRO A N 1
ATOM 556 C CA . PRO A 1 77 ? 4.500 2.443 -10.858 1.00 74.44 77 PRO A CA 1
ATOM 557 C C . PRO A 1 77 ? 4.363 2.633 -9.343 1.00 74.44 77 PRO A C 1
ATOM 559 O O . PRO A 1 77 ? 4.219 1.652 -8.633 1.00 74.44 77 PRO A O 1
ATOM 562 N N . MET A 1 78 ? 4.443 3.869 -8.844 1.00 76.75 78 MET A N 1
ATOM 563 C CA . MET A 1 78 ? 4.237 4.195 -7.426 1.00 76.75 78 MET A CA 1
ATOM 564 C C . MET A 1 78 ? 3.074 5.180 -7.239 1.00 76.75 78 MET A C 1
ATOM 566 O O . MET A 1 78 ? 3.095 5.981 -6.311 1.00 76.75 78 MET A O 1
ATOM 570 N N . GLY A 1 79 ? 2.138 5.233 -8.192 1.00 82.81 79 GLY A N 1
ATOM 571 C CA . GLY A 1 79 ? 1.048 6.207 -8.166 1.00 82.81 79 GLY A CA 1
ATOM 572 C C . GLY A 1 79 ? 1.524 7.664 -8.245 1.00 82.81 79 GLY A C 1
ATOM 573 O O . GLY A 1 79 ? 2.665 7.967 -8.633 1.00 82.81 79 GLY A O 1
ATOM 574 N N . ALA A 1 80 ? 0.618 8.585 -7.915 1.00 84.19 80 ALA A N 1
ATOM 575 C CA . ALA A 1 80 ? 0.903 10.019 -7.875 1.00 84.19 80 ALA A CA 1
ATOM 576 C C . ALA A 1 80 ? 1.668 10.427 -6.605 1.00 84.19 80 ALA A C 1
ATOM 578 O O . ALA A 1 80 ? 2.530 11.311 -6.663 1.00 84.19 80 ALA A O 1
ATOM 579 N N . ASN A 1 81 ? 1.379 9.762 -5.488 1.00 82.69 81 ASN A N 1
ATOM 580 C CA . ASN A 1 81 ? 2.040 9.932 -4.203 1.00 82.69 81 ASN A CA 1
ATOM 581 C C . ASN A 1 81 ? 2.357 8.541 -3.650 1.00 82.69 81 ASN A C 1
ATOM 583 O O . ASN A 1 81 ? 1.504 7.664 -3.685 1.00 82.69 81 ASN A O 1
ATOM 587 N N . ARG A 1 82 ? 3.570 8.350 -3.136 1.00 84.62 82 ARG A N 1
ATOM 588 C CA . ARG A 1 82 ? 3.948 7.139 -2.404 1.00 84.62 82 ARG A CA 1
ATOM 589 C C . ARG A 1 82 ? 4.564 7.540 -1.087 1.00 84.62 82 ARG A C 1
ATOM 591 O O . ARG A 1 82 ? 5.474 8.366 -1.076 1.00 84.62 82 ARG A O 1
ATOM 598 N N . TYR A 1 83 ? 4.101 6.947 -0.005 1.00 82.62 83 TYR A N 1
ATOM 599 C CA . TYR A 1 83 ? 4.717 7.099 1.301 1.00 82.62 83 TYR A CA 1
ATOM 600 C C . TYR A 1 83 ? 5.793 6.026 1.466 1.00 82.62 83 TYR A C 1
ATOM 602 O O . TYR A 1 83 ? 5.672 4.913 0.951 1.00 82.62 83 TYR A O 1
ATOM 610 N N . PHE A 1 84 ? 6.904 6.415 2.074 1.00 80.19 84 PHE A N 1
ATOM 611 C CA . PHE A 1 84 ? 8.050 5.564 2.342 1.00 80.19 84 PHE A CA 1
ATOM 612 C C . PHE A 1 84 ? 8.315 5.615 3.823 1.00 80.19 84 PHE A C 1
ATOM 614 O O . PHE A 1 84 ? 8.634 6.687 4.340 1.00 80.19 84 PHE A O 1
ATOM 621 N N . GLY A 1 85 ? 8.257 4.453 4.458 1.00 75.38 85 GLY A N 1
ATOM 622 C CA . GLY A 1 85 ? 8.491 4.383 5.879 1.00 75.38 85 GLY A CA 1
ATOM 623 C C . GLY A 1 85 ? 7.511 5.266 6.625 1.00 75.38 85 GLY A C 1
ATOM 624 O O . GLY A 1 85 ? 7.902 6.297 7.168 1.00 75.38 85 GLY A O 1
ATOM 625 N N . THR A 1 86 ? 6.238 4.894 6.553 1.00 80.81 86 THR A N 1
ATOM 626 C CA . THR A 1 86 ? 5.244 5.492 7.427 1.00 80.81 86 THR A CA 1
ATOM 627 C C . THR A 1 86 ? 5.596 5.107 8.857 1.00 80.81 86 THR A C 1
ATOM 629 O O . THR A 1 86 ? 5.910 3.949 9.135 1.00 80.81 86 THR A O 1
ATOM 632 N N . ASP A 1 87 ? 5.629 6.085 9.744 1.00 83.00 87 ASP A N 1
ATOM 633 C CA . ASP A 1 87 ? 5.615 5.893 11.181 1.00 83.00 87 ASP A CA 1
ATOM 634 C C . ASP A 1 87 ? 4.190 6.107 11.679 1.00 83.00 87 ASP A C 1
ATOM 636 O O . ASP A 1 87 ? 3.588 7.169 11.576 1.00 83.00 87 ASP A O 1
ATOM 640 N N . GLY A 1 88 ? 3.585 5.027 12.155 1.00 86.69 88 GLY A N 1
ATOM 641 C CA . GLY A 1 88 ? 2.291 5.068 12.807 1.00 86.69 88 GLY A CA 1
ATOM 642 C C . GLY A 1 88 ? 2.402 5.677 14.202 1.00 86.69 88 GLY A C 1
ATOM 643 O O . GLY A 1 88 ? 2.733 4.980 15.169 1.00 86.69 88 GLY A O 1
ATOM 644 N N . GLU A 1 89 ? 2.035 6.950 14.340 1.00 94.69 89 GLU A N 1
ATOM 645 C CA . GLU A 1 89 ? 1.621 7.525 15.618 1.00 94.69 89 GLU A CA 1
ATOM 646 C C . GLU A 1 89 ? 0.276 6.958 16.065 1.00 94.69 89 GLU A C 1
ATOM 648 O O . GLU A 1 89 ? -0.509 6.415 15.290 1.00 94.69 89 GLU A O 1
ATOM 653 N N . LEU A 1 90 ? -0.022 7.122 17.351 1.00 95.94 90 LEU A N 1
ATOM 654 C CA . LEU A 1 90 ? -1.259 6.652 17.955 1.00 95.94 90 LEU A CA 1
ATOM 655 C C . LEU A 1 90 ? -2.241 7.804 18.123 1.00 95.94 90 LEU A C 1
ATOM 657 O O . LEU A 1 90 ? -1.933 8.772 18.815 1.00 95.94 90 LEU A O 1
ATOM 661 N N . ALA A 1 91 ? -3.452 7.658 17.594 1.00 96.94 91 ALA A N 1
ATOM 662 C CA . ALA A 1 91 ? -4.600 8.488 17.941 1.00 96.94 91 ALA A CA 1
ATOM 663 C C . ALA A 1 91 ? -5.504 7.733 18.920 1.00 96.94 91 ALA A C 1
ATOM 665 O O . ALA A 1 91 ? -5.998 6.651 18.611 1.00 96.94 91 ALA A O 1
ATOM 666 N N . ILE A 1 92 ? -5.743 8.305 20.099 1.00 97.50 92 ILE A N 1
ATOM 667 C CA . ILE A 1 92 ? -6.549 7.685 21.157 1.00 97.50 92 ILE A CA 1
ATOM 668 C C . ILE A 1 92 ? -7.728 8.588 21.506 1.00 97.50 92 ILE A C 1
ATOM 670 O O . ILE A 1 92 ? -7.553 9.777 21.776 1.00 97.50 92 ILE A O 1
ATOM 674 N N . ILE A 1 93 ? -8.935 8.017 21.569 1.00 96.94 93 ILE A N 1
ATOM 675 C CA . ILE A 1 93 ? -10.096 8.725 22.123 1.00 96.94 93 ILE A CA 1
ATOM 676 C C . ILE A 1 93 ? -9.948 8.802 23.640 1.00 96.94 93 ILE A C 1
ATOM 678 O O . ILE A 1 93 ? -10.001 7.761 24.304 1.00 96.94 93 ILE A O 1
ATOM 682 N N . SER A 1 94 ? -9.872 10.015 24.191 1.00 95.25 94 SER A N 1
ATOM 683 C CA . SER A 1 94 ? -9.908 10.255 25.635 1.00 95.25 94 SER A CA 1
ATOM 684 C C . SER A 1 94 ? -11.129 11.075 26.065 1.00 95.25 94 SER A C 1
ATOM 686 O O . SER A 1 94 ? -11.645 11.935 25.341 1.00 95.25 94 SER A O 1
ATOM 688 N N . ASP A 1 95 ? -11.666 10.748 27.244 1.00 94.62 95 ASP A N 1
ATOM 689 C CA . ASP A 1 95 ? -12.847 11.397 27.848 1.00 94.62 95 ASP A CA 1
ATOM 690 C C . ASP A 1 95 ? -14.077 11.503 26.928 1.00 94.62 95 ASP A C 1
ATOM 692 O O . ASP A 1 95 ? -14.970 12.327 27.143 1.00 94.62 95 ASP A O 1
ATOM 696 N N . ASN A 1 96 ? -14.136 10.644 25.908 1.00 94.31 96 ASN A N 1
ATOM 697 C CA . ASN A 1 96 ? -15.159 10.558 24.860 1.00 94.31 96 ASN A CA 1
ATOM 698 C C . ASN A 1 96 ? -15.293 11.811 23.983 1.00 94.31 96 ASN A C 1
ATOM 700 O O . ASN A 1 96 ? -16.224 11.893 23.182 1.00 94.31 96 ASN A O 1
ATOM 704 N N . THR A 1 97 ? -14.434 12.814 24.160 1.00 96.56 97 THR A N 1
ATOM 705 C CA . THR A 1 97 ? -14.552 14.116 23.483 1.00 96.56 97 THR A CA 1
ATOM 706 C C . THR A 1 97 ? -13.231 14.639 22.948 1.00 96.56 97 THR A C 1
ATOM 708 O O . THR A 1 97 ? -13.216 15.717 22.359 1.00 96.56 97 THR A O 1
ATOM 711 N N . TRP A 1 98 ? -12.134 13.930 23.183 1.00 96.75 98 TRP A N 1
ATOM 712 C CA . TRP A 1 98 ? -10.805 14.318 22.743 1.00 96.75 98 TRP A CA 1
ATOM 713 C C . TRP A 1 98 ? -10.200 13.208 21.906 1.00 96.75 98 TRP A C 1
ATOM 715 O O . TRP A 1 98 ? -10.419 12.033 22.194 1.00 96.75 98 TRP A O 1
ATOM 725 N N . ILE A 1 99 ? -9.431 13.600 20.895 1.00 97.06 99 ILE A N 1
ATOM 726 C CA . ILE A 1 99 ? -8.473 12.712 20.243 1.00 97.06 99 ILE A CA 1
ATOM 727 C C . ILE A 1 99 ? -7.083 13.180 20.632 1.00 97.06 99 ILE A C 1
ATOM 729 O O . ILE A 1 99 ? -6.704 14.297 20.279 1.00 97.06 99 ILE A O 1
ATOM 733 N N . ASP A 1 100 ? -6.346 12.347 21.352 1.00 97.06 100 ASP A N 1
ATOM 734 C CA . ASP A 1 100 ? -4.973 12.613 21.758 1.00 97.06 100 ASP A CA 1
ATOM 735 C C . ASP A 1 100 ? -4.005 11.811 20.895 1.00 97.06 100 ASP A C 1
ATOM 737 O O . ASP A 1 100 ? -4.194 10.612 20.695 1.00 97.06 100 ASP A O 1
ATOM 741 N N . ALA A 1 101 ? -2.971 12.487 20.403 1.00 96.50 101 ALA A N 1
ATOM 742 C CA . ALA A 1 101 ? -1.939 11.901 19.566 1.00 96.50 101 ALA A CA 1
ATOM 743 C C . ALA A 1 101 ? -0.670 11.614 20.379 1.00 96.50 101 ALA A C 1
ATOM 745 O O . ALA A 1 101 ? -0.251 12.448 21.193 1.00 96.50 101 ALA A O 1
ATOM 746 N N . PHE A 1 102 ? -0.042 10.467 20.135 1.00 96.25 102 PHE A N 1
ATOM 747 C CA . PHE A 1 102 ? 1.195 10.038 20.785 1.00 96.25 102 PHE A CA 1
ATOM 748 C C . PHE A 1 102 ? 2.183 9.482 19.766 1.00 96.25 102 PHE A C 1
ATOM 750 O O . PHE A 1 102 ? 1.789 8.764 18.856 1.00 96.25 102 PHE A O 1
ATOM 757 N N . GLU A 1 103 ? 3.464 9.747 1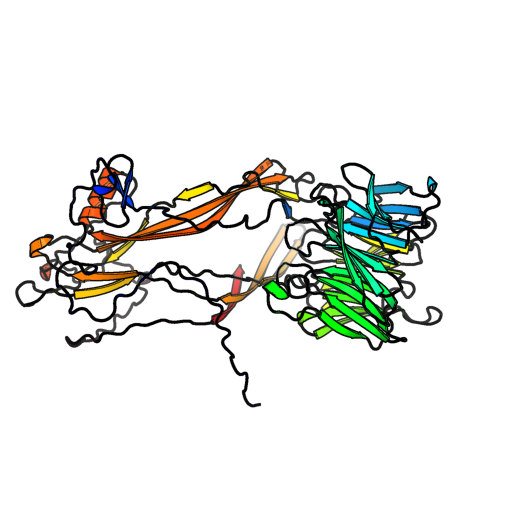9.993 1.00 94.25 103 GLU A N 1
ATOM 758 C CA . GLU A 1 103 ? 4.575 9.140 19.263 1.00 94.25 103 GLU A CA 1
ATOM 759 C C . GLU A 1 103 ? 4.497 7.613 19.330 1.00 94.25 103 GLU A C 1
ATOM 761 O O . GLU A 1 103 ? 4.387 7.037 20.426 1.00 94.25 103 GLU A O 1
ATOM 766 N N . GLY A 1 104 ? 4.630 6.952 18.179 1.00 84.94 104 GLY A N 1
ATOM 767 C CA . GLY A 1 104 ? 4.754 5.497 18.125 1.00 84.94 104 GLY A CA 1
ATOM 768 C C . GLY A 1 104 ? 5.980 5.026 18.916 1.00 84.94 104 GLY A C 1
ATOM 769 O O . GLY A 1 104 ? 5.919 4.073 19.703 1.00 84.94 104 GLY A O 1
ATOM 770 N N . ASP A 1 105 ? 7.099 5.744 18.788 1.00 84.00 105 ASP A N 1
ATOM 771 C CA . ASP A 1 105 ? 8.349 5.509 19.509 1.00 84.00 105 ASP A CA 1
ATOM 772 C C . ASP A 1 105 ? 8.360 6.153 20.902 1.00 84.00 105 ASP A C 1
ATOM 774 O O . ASP A 1 105 ? 8.931 7.211 21.156 1.00 84.00 105 ASP A O 1
ATOM 778 N N . GLY A 1 106 ? 7.794 5.440 21.876 1.00 83.81 106 GLY A N 1
ATOM 779 C CA . GLY A 1 106 ? 7.966 5.782 23.288 1.00 83.81 106 GLY A CA 1
ATOM 780 C C . GLY A 1 106 ? 6.787 6.505 23.932 1.00 83.81 106 GLY A C 1
ATOM 781 O O . GLY A 1 106 ? 6.890 6.839 25.116 1.00 83.81 106 GLY A O 1
ATOM 782 N N . GLY A 1 107 ? 5.682 6.695 23.205 1.00 89.19 107 GLY A N 1
ATOM 783 C CA . GLY A 1 107 ? 4.424 7.197 23.754 1.00 89.19 107 GLY A CA 1
ATOM 784 C C . GLY A 1 107 ? 4.481 8.626 24.267 1.00 89.19 107 GLY A C 1
ATOM 785 O O . GLY A 1 107 ? 3.712 8.993 25.159 1.00 89.19 107 GLY A O 1
ATOM 786 N N . ASP A 1 108 ? 5.413 9.423 23.750 1.00 94.88 108 ASP A N 1
ATOM 787 C CA . ASP A 1 108 ? 5.469 10.844 24.050 1.00 94.88 108 ASP A CA 1
ATOM 788 C C . ASP A 1 108 ? 4.224 11.530 23.467 1.00 94.88 108 ASP A C 1
ATOM 790 O O . ASP A 1 108 ? 3.811 11.282 22.341 1.00 94.88 108 ASP A O 1
ATOM 794 N N . TYR A 1 109 ? 3.582 12.382 24.262 1.00 95.44 109 TYR A N 1
ATOM 795 C CA . TYR A 1 109 ? 2.369 13.082 23.844 1.00 95.44 109 TYR A CA 1
ATOM 796 C C . TYR A 1 109 ? 2.685 14.179 22.816 1.00 95.44 109 TYR A C 1
ATOM 798 O O . TYR A 1 109 ? 3.536 15.040 23.068 1.00 95.44 109 TYR A O 1
ATOM 806 N N . LEU A 1 110 ? 1.931 14.198 21.716 1.00 94.50 110 LEU A N 1
ATOM 807 C CA . LEU A 1 110 ? 2.100 15.122 20.595 1.00 94.50 110 LEU A CA 1
ATOM 808 C C . LEU A 1 110 ? 1.134 16.303 20.673 1.00 94.50 110 LEU A C 1
ATOM 810 O O . LEU A 1 110 ? 1.531 17.460 20.849 1.00 94.50 110 LEU A O 1
ATOM 814 N N . THR A 1 111 ? -0.159 16.025 20.525 1.00 95.50 111 THR A N 1
ATOM 815 C CA . THR A 1 111 ? -1.208 17.044 20.437 1.00 95.50 111 THR A CA 1
ATOM 816 C C . THR A 1 111 ? -2.575 16.456 20.771 1.00 95.50 111 THR A C 1
ATOM 818 O O . THR A 1 111 ? -2.701 15.269 21.050 1.00 95.50 111 THR A O 1
ATOM 821 N N . SER A 1 112 ? -3.599 17.307 20.761 1.00 95.62 112 SER A N 1
ATOM 822 C CA . SER A 1 112 ? -4.969 16.919 21.058 1.00 95.62 112 SER A CA 1
ATOM 823 C C . SER A 1 112 ? -5.981 17.716 20.242 1.00 95.62 112 SER A C 1
ATOM 825 O O . SER A 1 112 ? -5.781 18.908 19.968 1.00 95.62 112 SER A O 1
ATOM 827 N N . TRP A 1 113 ? -7.081 17.067 19.872 1.00 96.12 113 TRP A N 1
ATOM 828 C CA . TRP A 1 113 ? -8.224 17.656 19.183 1.00 96.12 113 TRP A CA 1
ATOM 829 C C . TRP A 1 113 ? -9.466 17.656 20.086 1.00 96.12 113 TRP A C 1
ATOM 831 O O . TRP A 1 113 ? -10.033 16.611 20.389 1.00 96.12 113 TRP A O 1
ATOM 841 N N . ASP A 1 114 ? -9.895 18.856 20.501 1.00 96.31 114 ASP A N 1
ATOM 842 C CA . ASP A 1 114 ? -11.051 19.082 21.383 1.00 96.31 114 ASP A CA 1
ATOM 843 C C . ASP A 1 114 ? -12.388 19.104 20.623 1.00 96.31 114 ASP A C 1
ATOM 845 O O . ASP A 1 114 ? -12.643 20.019 19.831 1.00 96.31 114 ASP A O 1
ATOM 849 N N . LEU A 1 115 ? -13.284 18.167 20.938 1.00 95.50 115 LEU A N 1
ATOM 850 C CA . LEU A 1 115 ? -14.680 18.142 20.479 1.00 95.50 115 LEU A CA 1
ATOM 851 C C . LEU A 1 115 ? -15.694 18.347 21.622 1.00 95.50 115 LEU A C 1
ATOM 853 O O . LEU A 1 115 ? -16.910 18.333 21.404 1.00 95.50 115 LEU A O 1
ATOM 857 N N . SER A 1 116 ? -15.232 18.623 22.846 1.00 92.75 116 SER A N 1
ATOM 858 C CA . SER A 1 116 ? -16.082 18.759 24.041 1.00 92.75 116 SER A CA 1
ATOM 859 C C . SER A 1 116 ? -17.074 19.925 23.953 1.00 92.75 116 SER A C 1
ATOM 861 O O . SER A 1 116 ? -18.181 19.868 24.499 1.00 92.75 116 SER A O 1
ATOM 863 N N . GLY A 1 117 ? -16.714 20.984 23.221 1.00 88.50 117 GLY A N 1
ATOM 864 C CA . GLY A 1 117 ? -17.553 22.167 23.012 1.00 88.50 117 GLY A CA 1
ATOM 865 C C . GLY A 1 117 ? -18.806 21.917 22.169 1.00 88.50 117 GLY A C 1
ATOM 866 O O . GLY A 1 117 ? -19.710 22.758 22.153 1.00 88.50 117 GLY A O 1
ATOM 867 N N . GLU A 1 118 ? -18.879 20.776 21.489 1.00 89.62 118 GLU A N 1
ATOM 868 C CA . GLU A 1 118 ? -19.950 20.447 20.549 1.00 89.62 118 GLU A CA 1
ATOM 869 C C . GLU A 1 118 ? -21.003 19.507 21.145 1.00 89.62 118 GLU A C 1
ATOM 871 O O . GLU A 1 118 ? -22.039 19.267 20.527 1.00 89.62 118 GLU A O 1
ATOM 876 N N . GLY A 1 119 ? -20.769 19.000 22.362 1.00 86.44 119 GLY A N 1
ATOM 877 C CA . GLY A 1 119 ? -21.592 17.941 22.946 1.00 86.44 119 GLY A CA 1
ATOM 878 C C . GLY A 1 119 ? -21.521 16.634 22.152 1.00 86.44 119 GLY A C 1
ATOM 879 O O . GLY A 1 119 ? -22.448 15.831 22.243 1.00 86.44 119 GLY A O 1
ATOM 880 N N . ALA A 1 120 ? -20.461 16.459 21.360 1.00 88.56 120 ALA A N 1
ATOM 881 C CA . ALA A 1 120 ? -20.168 15.233 20.643 1.00 88.56 120 ALA A CA 1
ATOM 882 C C . ALA A 1 120 ? -19.741 14.152 21.639 1.00 88.56 120 ALA A C 1
ATOM 884 O O . ALA A 1 120 ? -18.997 14.438 22.571 1.00 88.56 120 ALA A O 1
ATOM 885 N N . GLN A 1 121 ? -20.208 12.926 21.436 1.00 96.06 121 GLN A N 1
ATOM 886 C CA . GLN A 1 121 ? -19.617 11.737 22.036 1.00 96.06 121 GLN A CA 1
ATOM 887 C C . GLN A 1 121 ? -18.958 10.979 20.893 1.00 96.06 121 GLN A C 1
ATOM 889 O O . GLN A 1 121 ? -19.649 10.556 19.966 1.00 96.06 121 GLN A O 1
ATOM 894 N N . ILE A 1 122 ? -17.635 10.884 20.919 1.00 97.62 122 ILE A N 1
ATOM 895 C CA . ILE A 1 122 ? -16.887 10.160 19.897 1.00 97.62 122 ILE A CA 1
ATOM 896 C C . ILE A 1 122 ? -17.140 8.669 20.121 1.00 97.62 122 ILE A C 1
ATOM 898 O O . ILE A 1 122 ? -17.080 8.188 21.252 1.00 97.62 122 ILE A O 1
ATOM 902 N N . VAL A 1 123 ? -17.510 7.975 19.051 1.00 97.38 123 VAL A N 1
ATOM 903 C CA . VAL A 1 123 ? -17.777 6.533 19.050 1.00 97.38 123 VAL A CA 1
ATOM 904 C C . VAL A 1 123 ? -16.557 5.779 18.561 1.00 97.38 123 VAL A C 1
ATOM 906 O O . VAL A 1 123 ? -16.231 4.738 19.122 1.00 97.38 123 VAL A O 1
ATOM 909 N N . ASP A 1 124 ? -15.907 6.319 17.531 1.00 98.38 124 ASP A N 1
ATOM 910 C CA . ASP A 1 124 ? -14.767 5.677 16.905 1.00 98.38 124 ASP A CA 1
ATOM 911 C C . ASP A 1 124 ? -13.846 6.666 16.182 1.00 98.38 124 ASP A C 1
ATOM 913 O O . ASP A 1 124 ? -14.251 7.804 15.898 1.00 98.38 124 ASP A O 1
ATOM 917 N N . VAL A 1 125 ? -12.611 6.239 15.925 1.00 98.19 125 VAL A N 1
ATOM 918 C CA . VAL A 1 125 ? -11.551 7.025 15.287 1.00 98.19 125 VAL A CA 1
ATOM 919 C C . VAL A 1 125 ? -10.820 6.173 14.255 1.00 98.19 125 VAL A C 1
ATOM 921 O O . VAL A 1 125 ? -10.454 5.043 14.537 1.00 98.19 125 VAL A O 1
ATOM 924 N N . ALA A 1 126 ? -10.566 6.749 13.085 1.00 98.06 126 ALA A N 1
ATOM 925 C CA . ALA A 1 126 ? -9.712 6.159 12.062 1.00 98.06 126 ALA A CA 1
ATOM 926 C C . ALA A 1 126 ? -8.683 7.190 11.604 1.00 98.06 126 ALA A C 1
ATOM 928 O O . ALA A 1 126 ? -8.953 8.397 11.601 1.00 98.06 126 ALA A O 1
ATOM 929 N N . GLY A 1 127 ? -7.509 6.727 11.208 1.00 95.50 127 GLY A N 1
ATOM 930 C CA . GLY A 1 127 ? -6.459 7.551 10.637 1.00 95.50 127 GLY A CA 1
ATOM 931 C C . GLY A 1 127 ? -6.022 7.001 9.289 1.00 95.50 127 GLY A C 1
ATOM 932 O O . GLY A 1 127 ? -6.111 5.802 9.069 1.00 95.50 127 GLY A O 1
ATOM 933 N N . GLY A 1 128 ? -5.598 7.885 8.389 1.00 94.75 128 GLY A N 1
ATOM 934 C CA . GLY A 1 128 ? -5.189 7.483 7.047 1.00 94.75 128 GLY A CA 1
ATOM 935 C C . GLY A 1 128 ? -4.925 8.659 6.109 1.00 94.75 128 GLY A C 1
ATOM 936 O O . GLY A 1 128 ? -5.206 9.825 6.432 1.00 94.75 128 GLY A O 1
ATOM 937 N N . ASN A 1 129 ? -4.422 8.375 4.914 1.00 94.38 129 ASN A N 1
ATOM 938 C CA . ASN A 1 129 ? -4.184 9.338 3.843 1.00 94.38 129 ASN A CA 1
ATOM 939 C C . ASN A 1 129 ? -5.483 9.748 3.106 1.00 94.38 129 ASN A C 1
ATOM 941 O O . ASN A 1 129 ? -5.521 9.906 1.890 1.00 94.38 129 ASN A O 1
ATOM 945 N N . LEU A 1 130 ? -6.546 10.052 3.855 1.00 95.56 130 LEU A N 1
ATOM 946 C CA . LEU A 1 130 ? -7.898 10.350 3.345 1.00 95.56 130 LEU A CA 1
ATOM 947 C C . LEU A 1 130 ? -7.995 11.558 2.389 1.00 95.56 130 LEU A C 1
ATOM 949 O O . LEU A 1 130 ? -9.048 11.836 1.821 1.00 95.56 130 LEU A O 1
ATOM 953 N N . THR A 1 131 ? -6.952 12.386 2.288 1.00 93.12 131 THR A N 1
ATOM 954 C CA . THR A 1 131 ? -6.983 13.622 1.479 1.00 93.12 131 THR A CA 1
ATOM 955 C C . THR A 1 131 ? -5.834 13.736 0.483 1.00 93.12 131 THR A C 1
ATOM 957 O O . THR A 1 131 ? -5.713 14.774 -0.175 1.00 93.12 131 THR A O 1
ATOM 960 N N . GLY A 1 132 ? -4.964 12.722 0.394 1.00 90.19 132 GLY A N 1
ATOM 961 C CA . GLY A 1 132 ? -3.737 12.793 -0.405 1.00 90.19 132 GLY A CA 1
ATOM 962 C C . GLY A 1 132 ? -2.764 13.885 0.065 1.00 90.19 132 GLY A C 1
ATOM 963 O O . GLY A 1 132 ? -1.964 14.390 -0.727 1.00 90.19 132 GLY A O 1
ATOM 964 N N . GLN A 1 133 ? -2.887 14.336 1.318 1.00 90.56 133 GLN A N 1
ATOM 965 C CA . GLN A 1 133 ? -2.103 15.423 1.904 1.00 90.56 133 GLN A CA 1
ATOM 966 C C . GLN A 1 133 ? -1.518 15.010 3.247 1.00 90.56 133 GLN A C 1
ATOM 968 O O . GLN A 1 133 ? -2.039 14.132 3.924 1.00 90.56 133 GLN A O 1
ATOM 973 N N . ARG A 1 134 ? -0.460 15.730 3.634 1.00 88.19 134 ARG A N 1
ATOM 974 C CA . ARG A 1 134 ? 0.305 15.498 4.858 1.00 88.19 134 ARG A CA 1
ATOM 975 C C . ARG A 1 134 ? 0.175 16.629 5.872 1.00 88.19 134 ARG A C 1
ATOM 977 O O . ARG A 1 134 ? 0.183 17.796 5.445 1.00 88.19 134 ARG A O 1
ATOM 984 N N . PRO A 1 135 ? 0.133 16.334 7.186 1.00 92.94 135 PRO A N 1
ATOM 985 C CA . PRO A 1 135 ? -0.002 14.998 7.805 1.00 92.94 135 PRO A CA 1
ATOM 986 C C . PRO A 1 135 ? -1.259 14.226 7.377 1.00 92.94 135 PRO A C 1
ATOM 988 O O . PRO A 1 135 ? -2.183 14.835 6.824 1.00 92.94 135 PRO A O 1
ATOM 991 N N . HIS A 1 136 ? -1.291 12.916 7.643 1.00 94.50 136 HIS A N 1
ATOM 992 C CA . HIS A 1 136 ? -2.488 12.099 7.450 1.00 94.50 136 HIS A CA 1
ATOM 993 C C . HIS A 1 136 ? -3.660 12.664 8.258 1.00 94.50 136 HIS A C 1
ATOM 995 O O . HIS A 1 136 ? -3.511 13.421 9.222 1.00 94.50 136 HIS A O 1
ATOM 1001 N N . SER A 1 137 ? -4.870 12.359 7.802 1.00 96.06 137 SER A N 1
ATOM 1002 C CA . SER A 1 137 ? -6.086 12.897 8.401 1.00 96.06 137 SER A CA 1
ATOM 1003 C C . SER A 1 137 ? -6.653 11.932 9.430 1.00 96.06 137 SER A C 1
ATOM 1005 O O . SER A 1 137 ? -6.652 10.721 9.240 1.00 96.06 137 SER A O 1
ATOM 1007 N N . THR A 1 138 ? -7.210 12.488 10.499 1.00 97.56 138 THR A N 1
ATOM 1008 C CA . THR A 1 138 ? -7.947 11.736 11.515 1.00 97.56 138 THR A CA 1
ATOM 1009 C C . THR A 1 138 ? -9.437 11.908 11.297 1.00 97.56 138 THR A C 1
ATOM 1011 O O . THR A 1 138 ? -9.950 13.023 11.416 1.00 97.56 138 THR A O 1
ATOM 1014 N N . ALA A 1 139 ? -10.144 10.822 11.016 1.00 98.31 139 ALA A N 1
ATOM 1015 C CA . ALA A 1 139 ? -11.594 10.759 10.948 1.00 98.31 139 ALA A CA 1
ATOM 1016 C C . ALA A 1 139 ? -12.190 10.360 12.303 1.00 98.31 139 ALA A C 1
ATOM 1018 O O . ALA A 1 139 ? -11.673 9.483 12.987 1.00 98.31 139 ALA A O 1
ATOM 1019 N N . VAL A 1 140 ? -13.305 10.982 12.687 1.00 98.38 140 VAL A N 1
ATOM 1020 C CA . VAL A 1 140 ? -14.045 10.643 13.908 1.00 98.38 140 VAL A CA 1
ATOM 1021 C C . VAL A 1 140 ? -15.526 10.424 13.632 1.00 98.38 140 VAL A C 1
ATOM 1023 O O . VAL A 1 140 ? -16.207 11.245 13.001 1.00 98.38 140 VAL A O 1
ATOM 1026 N N . ALA A 1 141 ? -16.035 9.322 14.170 1.00 98.31 141 ALA A N 1
ATOM 1027 C CA . ALA A 1 141 ? -17.450 9.003 14.234 1.00 98.31 141 ALA A CA 1
ATOM 1028 C C . ALA A 1 141 ? -18.059 9.589 15.512 1.00 98.31 141 ALA A C 1
ATOM 1030 O O . ALA A 1 141 ? -17.529 9.414 16.608 1.00 98.31 141 ALA A O 1
ATOM 1031 N N . ILE A 1 142 ? -19.198 10.273 15.387 1.00 97.56 142 ILE A N 1
ATOM 1032 C CA . ILE A 1 142 ? -19.906 10.888 16.519 1.00 97.56 142 ILE A CA 1
ATOM 1033 C C . ILE A 1 142 ? -21.235 10.166 16.741 1.00 97.56 142 ILE A C 1
ATOM 1035 O O . ILE A 1 142 ? -21.967 9.878 15.792 1.00 97.56 142 ILE A O 1
ATOM 1039 N N . GLU A 1 143 ? -21.576 9.914 18.003 1.00 96.25 143 GLU A N 1
ATOM 1040 C CA . GLU A 1 143 ? -22.794 9.209 18.394 1.00 96.25 143 GLU A CA 1
ATOM 1041 C C . GLU A 1 143 ? -24.041 9.887 17.803 1.00 96.25 143 GLU A C 1
ATOM 1043 O O . GLU A 1 143 ? -24.244 11.098 17.930 1.00 96.25 143 GLU A O 1
ATOM 1048 N N . PHE A 1 144 ? -24.893 9.091 17.148 1.00 94.88 144 PHE A N 1
ATOM 1049 C CA . PHE A 1 144 ? -26.116 9.540 16.466 1.00 94.88 144 PHE A CA 1
ATOM 1050 C C . PHE A 1 144 ? -25.904 10.582 15.349 1.00 94.88 144 PHE A C 1
ATOM 1052 O O . PHE A 1 144 ? -26.850 11.287 14.981 1.00 94.88 144 PHE A O 1
ATOM 1059 N N . SER A 1 145 ? -24.692 10.679 14.801 1.00 97.56 145 SER A N 1
ATOM 1060 C CA . SER A 1 145 ? -24.367 11.501 13.633 1.00 97.56 145 SER A CA 1
ATOM 1061 C C . SER A 1 145 ? -24.248 10.632 12.385 1.00 97.56 145 SER A C 1
ATOM 1063 O O . SER A 1 145 ? -23.709 9.535 12.441 1.00 97.56 145 SER A O 1
ATOM 1065 N N . ASP A 1 146 ? -24.731 11.131 11.248 1.00 98.00 146 ASP A N 1
ATOM 1066 C CA . ASP A 1 146 ? -24.464 10.570 9.913 1.00 98.00 146 ASP A CA 1
ATOM 1067 C C . ASP A 1 146 ? -23.307 11.278 9.195 1.00 98.00 146 ASP A C 1
ATOM 1069 O O . ASP A 1 146 ? -23.098 11.125 7.991 1.00 98.00 146 ASP A O 1
ATOM 1073 N N . THR A 1 147 ? -22.602 12.125 9.938 1.00 98.19 147 THR A N 1
ATOM 1074 C CA . THR A 1 147 ? -21.531 12.976 9.451 1.00 98.19 147 THR A CA 1
ATOM 1075 C C . THR A 1 147 ? -20.261 12.655 10.222 1.00 98.19 147 THR A C 1
ATOM 1077 O O . THR A 1 147 ? -20.246 12.741 11.455 1.00 98.19 147 THR A O 1
ATOM 1080 N N . ILE A 1 148 ? -19.216 12.312 9.477 1.00 98.38 148 ILE A N 1
ATOM 1081 C CA . ILE A 1 148 ? -17.852 12.110 9.956 1.00 98.38 148 ILE A CA 1
ATOM 1082 C C . ILE A 1 148 ? -17.139 13.451 9.940 1.00 98.38 148 ILE A C 1
ATOM 1084 O O . ILE A 1 148 ? -17.260 14.213 8.975 1.00 98.38 148 ILE A O 1
ATOM 1088 N N . LYS A 1 149 ? -16.401 13.746 11.008 1.00 98.06 149 LYS A N 1
ATOM 1089 C CA . LYS A 1 149 ? -15.495 14.897 11.036 1.00 98.06 149 LYS A CA 1
ATOM 1090 C C . LYS A 1 149 ? -14.087 14.416 10.783 1.00 98.06 149 LYS A C 1
ATOM 1092 O O . LYS A 1 149 ? -13.686 13.410 11.348 1.00 98.06 149 LYS A O 1
ATOM 1097 N N . MET A 1 150 ? -13.343 15.145 9.970 1.00 97.50 150 MET A N 1
ATOM 1098 C CA . MET A 1 150 ? -11.954 14.823 9.674 1.00 97.50 150 MET A CA 1
ATOM 1099 C C . MET A 1 150 ? -11.080 16.011 10.029 1.00 97.50 150 MET A C 1
ATOM 1101 O O . MET A 1 150 ? -11.414 17.139 9.674 1.00 97.50 150 MET A O 1
ATOM 1105 N N . HIS A 1 151 ? -9.983 15.774 10.733 1.00 96.31 151 HIS A N 1
ATOM 1106 C CA . HIS A 1 151 ? -8.970 16.776 11.022 1.00 96.31 151 HIS A CA 1
ATOM 1107 C C . HIS A 1 151 ? -7.702 16.442 10.245 1.00 96.31 151 HIS A C 1
ATOM 1109 O O . HIS A 1 151 ? -7.149 15.361 10.404 1.00 96.31 151 HIS A O 1
ATOM 1115 N N . GLY A 1 152 ? -7.259 17.373 9.406 1.00 94.12 152 GLY A N 1
ATOM 1116 C CA . GLY A 1 152 ? -6.063 17.207 8.587 1.00 94.12 152 GLY A CA 1
ATOM 1117 C C . GLY A 1 152 ? -5.390 18.547 8.269 1.00 94.12 152 GLY A C 1
ATOM 1118 O O . GLY A 1 152 ? -5.685 19.567 8.907 1.00 94.12 152 GLY A O 1
ATOM 1119 N N . PRO A 1 153 ? -4.526 18.603 7.242 1.00 89.31 153 PRO A N 1
ATOM 1120 C CA . PRO A 1 153 ? -3.674 19.767 6.949 1.00 89.31 153 PRO A CA 1
ATOM 1121 C C . PRO A 1 153 ? -4.462 21.048 6.634 1.00 89.31 153 PRO A C 1
ATOM 1123 O O . PRO A 1 153 ? -4.017 22.167 6.904 1.00 89.31 153 PRO A O 1
ATOM 1126 N N . GLY A 1 154 ? -5.663 20.889 6.071 1.00 91.00 154 GLY A N 1
ATOM 1127 C CA . GLY A 1 154 ? -6.593 21.972 5.746 1.00 91.00 154 GLY A CA 1
ATOM 1128 C C . GLY A 1 154 ? -7.484 22.437 6.905 1.00 91.00 154 GLY A C 1
ATOM 1129 O O . GLY A 1 154 ? -8.293 23.349 6.711 1.00 91.00 154 GLY A O 1
ATOM 1130 N N . GLY A 1 155 ? -7.350 21.844 8.095 1.00 94.44 155 GLY A N 1
ATOM 1131 C CA . GLY A 1 155 ? -8.264 22.012 9.224 1.00 94.44 155 GLY A CA 1
ATOM 1132 C C . GLY A 1 155 ? -9.361 20.946 9.249 1.00 94.44 155 GLY A C 1
ATOM 1133 O O . GLY A 1 155 ? -9.179 19.850 8.727 1.00 94.44 155 GLY A O 1
ATOM 1134 N N . VAL A 1 156 ? -10.494 21.265 9.885 1.00 96.38 156 VAL A N 1
ATOM 1135 C CA . VAL A 1 156 ? -11.615 20.324 10.029 1.00 96.38 156 VAL A CA 1
ATOM 1136 C C . VAL A 1 156 ? -12.519 20.349 8.794 1.00 96.38 156 VAL A C 1
ATOM 1138 O O . VAL A 1 156 ? -13.012 21.414 8.408 1.00 96.38 156 VAL A O 1
ATOM 1141 N N . THR A 1 157 ? -12.775 19.180 8.214 1.00 96.88 157 THR A N 1
ATOM 1142 C CA . THR A 1 157 ? -13.756 18.936 7.146 1.00 96.88 157 THR A CA 1
ATOM 1143 C C . THR A 1 157 ? -14.846 17.971 7.626 1.00 96.88 157 THR A C 1
ATOM 1145 O O . THR A 1 157 ? -14.729 17.344 8.678 1.00 96.88 157 THR A O 1
ATOM 1148 N N . GLU A 1 158 ? -15.955 17.900 6.888 1.00 97.62 158 GLU A N 1
ATOM 1149 C CA . GLU A 1 158 ? -17.107 17.056 7.221 1.00 97.62 158 GLU A CA 1
ATOM 1150 C C . GLU A 1 158 ? -17.522 16.232 5.997 1.00 97.62 158 GLU A C 1
ATOM 1152 O O . GLU A 1 158 ? -17.575 16.763 4.884 1.00 97.62 158 GLU A O 1
ATOM 1157 N N . LEU A 1 159 ? -17.860 14.961 6.215 1.00 98.31 159 LEU A N 1
ATOM 1158 C CA . LEU A 1 159 ? -18.341 14.030 5.195 1.00 98.31 159 LEU A CA 1
ATOM 1159 C C . LEU A 1 159 ? -19.643 13.383 5.666 1.00 98.31 159 LEU A C 1
ATOM 1161 O O . LEU A 1 159 ? -19.681 12.754 6.719 1.00 98.31 159 LEU A O 1
ATOM 1165 N N . ASN A 1 160 ? -20.720 13.531 4.893 1.00 98.31 160 ASN A N 1
ATOM 1166 C CA . ASN A 1 160 ? -21.975 12.838 5.178 1.00 98.31 160 ASN A CA 1
ATOM 1167 C C . ASN A 1 160 ? -21.925 11.429 4.578 1.00 98.31 160 ASN A C 1
ATOM 1169 O O . ASN A 1 160 ? -21.853 11.286 3.359 1.00 98.31 160 ASN A O 1
ATOM 1173 N N . ILE A 1 161 ? -21.994 10.419 5.440 1.00 98.25 161 ILE A N 1
ATOM 1174 C CA . ILE A 1 161 ? -21.908 8.998 5.075 1.00 98.25 161 ILE A CA 1
ATOM 1175 C C . ILE A 1 161 ? -23.283 8.312 5.049 1.00 98.25 161 ILE A C 1
ATOM 1177 O O . ILE A 1 161 ? -23.404 7.134 4.736 1.00 98.25 161 ILE A O 1
ATOM 1181 N N . GLY A 1 162 ? -24.351 9.037 5.397 1.00 98.06 162 GLY A N 1
ATOM 1182 C CA . GLY A 1 162 ? -25.737 8.574 5.279 1.00 98.06 162 GLY A CA 1
ATOM 1183 C C . GLY A 1 162 ? -26.190 7.491 6.269 1.00 98.06 162 GLY A C 1
ATOM 1184 O O . GLY A 1 162 ? -27.370 7.137 6.250 1.00 98.06 162 GLY A O 1
ATOM 1185 N N . ILE A 1 163 ? -25.308 6.999 7.142 1.00 98.25 163 ILE A N 1
ATOM 1186 C CA . ILE A 1 163 ? -25.589 6.001 8.190 1.00 98.25 163 ILE A CA 1
ATOM 1187 C C . ILE A 1 163 ? -25.077 6.492 9.544 1.00 98.25 163 ILE A C 1
ATOM 1189 O O . ILE A 1 163 ? -24.195 7.339 9.584 1.00 98.25 163 ILE A O 1
ATOM 1193 N N . TRP A 1 164 ? -25.593 5.955 10.652 1.00 98.00 164 TRP A N 1
ATOM 1194 C CA . TRP A 1 164 ? -25.017 6.189 11.984 1.00 98.00 164 TRP A CA 1
ATOM 1195 C C . TRP A 1 164 ? -23.971 5.111 12.281 1.00 98.00 164 TRP A C 1
ATOM 1197 O O . TRP A 1 164 ? -24.358 3.971 12.571 1.00 98.00 164 TRP A O 1
ATOM 1207 N N . PRO A 1 165 ? -22.673 5.432 12.177 1.00 98.19 165 PRO A N 1
ATOM 1208 C CA . PRO A 1 165 ? -21.623 4.444 12.320 1.00 98.19 165 PRO A CA 1
ATOM 1209 C C . PRO A 1 165 ? -21.457 4.049 13.789 1.00 98.19 165 PRO A C 1
ATOM 1211 O O . PRO A 1 165 ? -21.631 4.860 14.700 1.00 98.19 165 PRO A O 1
ATOM 1214 N N . THR A 1 166 ? -21.119 2.784 14.001 1.00 97.81 166 THR A N 1
ATOM 1215 C CA . THR A 1 166 ? -20.563 2.278 15.257 1.00 97.81 166 THR A CA 1
ATOM 1216 C C . THR A 1 166 ? -19.059 2.052 15.166 1.00 97.81 166 THR A C 1
ATOM 1218 O O . THR A 1 166 ? -18.430 1.960 16.214 1.00 97.81 166 THR A O 1
ATOM 1221 N N . ALA A 1 167 ? -18.526 1.950 13.946 1.00 98.50 167 ALA A N 1
ATOM 1222 C CA . ALA A 1 167 ? -17.108 1.816 13.668 1.00 98.50 167 ALA A CA 1
ATOM 1223 C C . ALA A 1 167 ? -16.766 2.433 12.300 1.00 98.50 167 ALA A C 1
ATOM 1225 O O . ALA A 1 167 ? -17.634 2.481 11.411 1.00 98.50 167 ALA A O 1
ATOM 1226 N N . ILE A 1 168 ? -15.538 2.920 12.152 1.00 98.75 168 ILE A N 1
ATOM 1227 C CA . ILE A 1 168 ? -14.961 3.470 10.926 1.00 98.75 168 ILE A CA 1
ATOM 1228 C C . ILE A 1 168 ? -13.518 2.991 10.746 1.00 98.75 168 ILE A C 1
ATOM 1230 O O . ILE A 1 168 ? -12.800 2.804 11.715 1.00 98.75 168 ILE A O 1
ATOM 1234 N N . ALA A 1 169 ? -13.087 2.861 9.498 1.00 98.62 169 ALA A N 1
ATOM 1235 C CA . ALA A 1 169 ? -11.709 2.563 9.125 1.00 98.62 169 ALA A CA 1
ATOM 1236 C C . ALA A 1 169 ? -11.335 3.336 7.855 1.00 98.62 169 ALA A C 1
ATOM 1238 O O . ALA A 1 169 ? -12.211 3.896 7.183 1.00 98.62 169 ALA A O 1
ATOM 1239 N N . ALA A 1 170 ? -10.043 3.386 7.550 1.00 98.25 170 ALA A N 1
ATOM 1240 C CA . ALA A 1 170 ? -9.504 4.010 6.352 1.00 98.25 170 ALA A CA 1
ATOM 1241 C C . ALA A 1 170 ? -8.535 3.046 5.662 1.00 98.25 170 ALA A C 1
ATOM 1243 O O . ALA A 1 170 ? -7.817 2.340 6.365 1.00 98.25 170 ALA A O 1
ATOM 1244 N N . GLY A 1 171 ? -8.546 3.028 4.331 1.00 97.19 171 GLY A N 1
ATOM 1245 C CA . GLY A 1 171 ? -7.584 2.282 3.522 1.00 97.19 171 GLY A CA 1
ATOM 1246 C C . GLY A 1 171 ? -7.798 2.463 2.016 1.00 97.19 171 GLY A C 1
ATOM 1247 O O . GLY A 1 171 ? -8.863 2.922 1.599 1.00 97.19 171 GLY A O 1
ATOM 1248 N N . ASP A 1 172 ? -6.781 2.164 1.215 1.00 95.94 172 ASP A N 1
ATOM 1249 C CA . ASP A 1 172 ? -6.704 2.378 -0.241 1.00 95.94 172 ASP A CA 1
ATOM 1250 C C . ASP A 1 172 ? -7.373 1.222 -1.007 1.00 95.94 172 ASP A C 1
ATOM 1252 O O . ASP A 1 172 ? -6.726 0.301 -1.510 1.00 95.94 172 ASP A O 1
ATOM 1256 N N . VAL A 1 173 ? -8.709 1.236 -1.063 1.00 96.56 173 VAL A N 1
ATOM 1257 C CA . VAL A 1 173 ? -9.495 0.103 -1.593 1.00 96.56 173 VAL A CA 1
ATOM 1258 C C . VAL A 1 173 ? -9.568 0.069 -3.122 1.00 96.56 173 VAL A C 1
ATOM 1260 O O . VAL A 1 173 ? -10.142 -0.866 -3.694 1.00 96.56 173 VAL A O 1
ATOM 1263 N N . ASP A 1 174 ? -9.078 1.115 -3.795 1.00 93.19 174 ASP A N 1
ATOM 1264 C CA . ASP A 1 174 ? -9.004 1.209 -5.256 1.00 93.19 174 ASP A CA 1
ATOM 1265 C C . ASP A 1 174 ? -7.577 1.403 -5.810 1.00 93.19 174 ASP A C 1
ATOM 1267 O O . ASP A 1 174 ? -7.400 1.507 -7.034 1.00 93.19 174 ASP A O 1
ATOM 1271 N N . ALA A 1 175 ? -6.574 1.321 -4.928 1.00 90.44 175 ALA A N 1
ATOM 1272 C CA . ALA A 1 175 ? -5.142 1.372 -5.214 1.00 90.44 175 ALA A CA 1
ATOM 1273 C C . ALA A 1 175 ? -4.694 2.667 -5.924 1.00 90.44 175 ALA A C 1
ATOM 1275 O O . ALA A 1 175 ? -3.777 2.655 -6.765 1.00 90.44 175 ALA A O 1
ATOM 1276 N N . ASP A 1 176 ? -5.344 3.798 -5.633 1.00 87.88 176 ASP A N 1
ATOM 1277 C CA . ASP A 1 176 ? -4.988 5.112 -6.180 1.00 87.88 176 ASP A CA 1
ATOM 1278 C C . ASP A 1 176 ? -3.980 5.892 -5.308 1.00 87.88 176 ASP A C 1
ATOM 1280 O O . ASP A 1 176 ? -3.401 6.904 -5.748 1.00 87.88 176 ASP A O 1
ATOM 1284 N N . GLY A 1 177 ? -3.678 5.359 -4.123 1.00 88.50 177 GLY A N 1
ATOM 1285 C CA . GLY A 1 177 ? -2.788 5.925 -3.120 1.00 88.50 177 GLY A CA 1
ATOM 1286 C C . GLY A 1 177 ? -3.472 6.899 -2.165 1.00 88.50 177 GLY A C 1
ATOM 1287 O O . GLY A 1 177 ? -2.754 7.616 -1.462 1.00 88.50 177 GLY A O 1
ATOM 1288 N N . ILE A 1 178 ? -4.803 7.005 -2.169 1.00 93.25 178 ILE A N 1
ATOM 1289 C CA . ILE A 1 178 ? -5.619 7.813 -1.258 1.00 93.25 178 ILE A CA 1
ATOM 1290 C C . ILE A 1 178 ? -6.624 6.900 -0.565 1.00 93.25 178 ILE A C 1
ATOM 1292 O O . ILE A 1 178 ? -7.468 6.287 -1.194 1.00 93.25 178 ILE A O 1
ATOM 1296 N N . ASP A 1 179 ? -6.603 6.912 0.761 1.00 96.75 179 ASP A N 1
ATOM 1297 C CA . ASP A 1 179 ? -7.492 6.055 1.529 1.00 96.75 179 ASP A CA 1
ATOM 1298 C C . ASP A 1 179 ? -8.973 6.457 1.366 1.00 96.75 179 ASP A C 1
ATOM 1300 O O . ASP A 1 179 ? -9.378 7.609 1.596 1.00 96.75 179 ASP A O 1
ATOM 1304 N N . GLU A 1 180 ? -9.818 5.473 1.075 1.00 98.19 180 GLU A N 1
ATOM 1305 C CA . GLU A 1 180 ? -11.258 5.543 1.267 1.00 98.19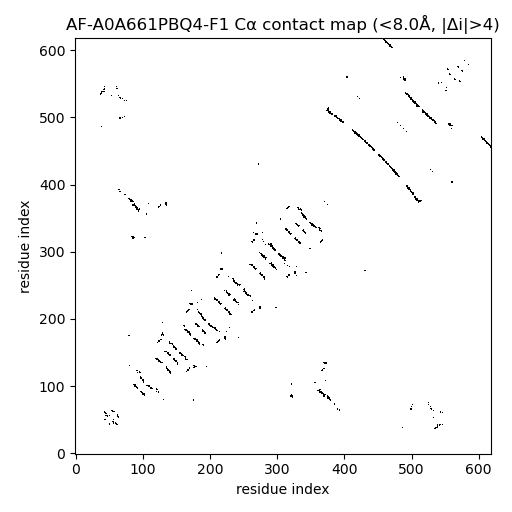 180 GLU A CA 1
ATOM 1306 C C . GLU A 1 180 ? -11.619 5.447 2.750 1.00 98.19 180 GLU A C 1
ATOM 1308 O O . GLU A 1 180 ? -10.965 4.783 3.549 1.00 98.19 180 GLU A O 1
ATOM 1313 N N . LEU A 1 181 ? -12.750 6.053 3.121 1.00 98.62 181 LEU A N 1
ATOM 1314 C CA . LEU A 1 181 ? -13.355 5.851 4.433 1.00 98.62 181 LEU A CA 1
ATOM 1315 C C . LEU A 1 181 ? -14.422 4.754 4.363 1.00 98.62 181 LEU A C 1
ATOM 1317 O O . LEU A 1 181 ? -15.425 4.894 3.653 1.00 98.62 181 LEU A O 1
ATOM 1321 N N . VAL A 1 182 ? -14.276 3.724 5.190 1.00 98.75 182 VAL A N 1
ATOM 1322 C CA . VAL A 1 182 ? -15.290 2.687 5.404 1.00 98.75 182 VAL A CA 1
ATOM 1323 C C . VAL A 1 182 ? -15.997 2.937 6.728 1.00 98.75 182 VAL A C 1
ATOM 1325 O O . VAL A 1 182 ? -15.372 3.210 7.746 1.00 98.75 182 VAL A O 1
ATOM 1328 N N . ALA A 1 183 ? -17.321 2.826 6.737 1.00 98.69 183 ALA A N 1
ATOM 1329 C CA . ALA A 1 183 ? -18.132 2.949 7.937 1.00 98.69 183 ALA A CA 1
ATOM 1330 C C . ALA A 1 183 ? -19.115 1.786 8.066 1.00 98.69 183 ALA A C 1
ATOM 1332 O O . ALA A 1 183 ? -19.767 1.400 7.093 1.00 98.69 183 ALA A O 1
ATOM 1333 N N . LEU A 1 184 ? -19.281 1.286 9.290 1.00 98.75 184 LEU A N 1
ATOM 1334 C CA . LEU A 1 184 ? -20.211 0.215 9.637 1.00 98.75 184 LEU A CA 1
ATOM 1335 C C . LEU A 1 184 ? -21.183 0.696 10.713 1.00 98.75 184 LEU A C 1
ATOM 1337 O O . LEU A 1 184 ? -20.783 1.246 11.735 1.00 98.75 184 LEU A O 1
ATOM 1341 N N . SER A 1 185 ? -22.477 0.459 10.520 1.00 98.50 185 SER A N 1
ATOM 1342 C CA . SER A 1 185 ? -23.501 0.696 11.543 1.00 98.50 185 SER A CA 1
ATOM 1343 C C . SER A 1 185 ? -23.779 -0.557 12.376 1.00 98.50 185 SER A C 1
ATOM 1345 O O . SER A 1 185 ? -23.637 -1.690 11.912 1.00 98.50 185 SER A O 1
ATOM 1347 N N . ALA A 1 186 ? -24.339 -0.367 13.572 1.00 97.25 186 ALA A N 1
ATOM 1348 C CA . ALA A 1 186 ? -24.806 -1.476 14.409 1.00 97.25 186 ALA A CA 1
ATOM 1349 C C . ALA A 1 186 ? -25.873 -2.362 13.723 1.00 97.25 186 ALA A C 1
ATOM 1351 O O . ALA A 1 186 ? -26.090 -3.499 14.133 1.00 97.25 186 ALA A O 1
ATOM 1352 N N . GLY A 1 187 ? -26.556 -1.854 12.689 1.00 97.19 187 GLY A N 1
ATOM 1353 C CA . GLY A 1 187 ? -27.559 -2.587 11.910 1.00 97.19 187 GLY A CA 1
ATOM 1354 C C . GLY A 1 187 ? -27.008 -3.376 10.716 1.00 97.19 187 GLY A C 1
ATOM 1355 O O . GLY A 1 187 ? -27.809 -3.952 9.983 1.00 97.19 187 GLY A O 1
ATOM 1356 N N . GLY A 1 188 ? -25.688 -3.374 10.494 1.00 97.38 188 GLY A N 1
ATOM 1357 C CA . GLY A 1 188 ? -25.054 -4.011 9.334 1.00 97.38 188 GLY A CA 1
ATOM 1358 C C . GLY A 1 188 ? -25.133 -3.192 8.039 1.00 97.38 188 GLY A C 1
ATOM 1359 O O . GLY A 1 188 ? -24.821 -3.711 6.970 1.00 97.38 188 GLY A O 1
ATOM 1360 N N . GLU A 1 189 ? -25.577 -1.931 8.101 1.00 98.50 189 GLU A N 1
ATOM 1361 C CA . GLU A 1 189 ? -25.453 -0.975 6.990 1.00 98.50 189 GLU A CA 1
ATOM 1362 C C . GLU A 1 189 ? -23.995 -0.515 6.886 1.00 98.50 189 GLU A C 1
ATOM 1364 O O . GLU A 1 189 ? -23.392 -0.200 7.914 1.00 98.50 189 GLU A O 1
ATOM 1369 N N . ILE A 1 190 ? -23.469 -0.470 5.663 1.00 98.56 190 ILE A N 1
ATOM 1370 C CA . ILE A 1 190 ? -22.084 -0.120 5.332 1.00 98.56 190 ILE A CA 1
ATOM 1371 C C . ILE A 1 190 ? -22.095 1.106 4.422 1.00 98.56 190 ILE A C 1
ATOM 1373 O O . ILE A 1 190 ? -22.961 1.212 3.548 1.00 98.56 190 ILE A O 1
ATOM 1377 N N . SER A 1 191 ? -21.124 1.998 4.597 1.00 98.62 191 SER A N 1
ATOM 1378 C CA . SER A 1 191 ? -20.832 3.093 3.673 1.00 98.62 191 SER A CA 1
ATOM 1379 C C . SER A 1 191 ? -19.347 3.086 3.325 1.00 98.62 191 SER A C 1
ATOM 1381 O O . SER A 1 191 ? -18.524 3.231 4.219 1.00 98.62 191 SER A O 1
ATOM 1383 N N . LEU A 1 192 ? -19.025 2.945 2.041 1.00 98.50 192 LEU A N 1
ATOM 1384 C CA . LEU A 1 192 ? -17.679 3.089 1.486 1.00 98.50 192 LEU A CA 1
ATOM 1385 C C . LEU A 1 192 ? -17.599 4.434 0.764 1.00 98.50 192 LEU A C 1
ATOM 1387 O O . LEU A 1 192 ? -18.393 4.683 -0.148 1.00 98.50 192 LEU A O 1
ATOM 1391 N N . CYS A 1 193 ? -16.700 5.313 1.188 1.00 98.56 193 CYS A N 1
ATOM 1392 C CA . CYS A 1 193 ? -16.658 6.695 0.738 1.00 98.56 193 CYS A CA 1
ATOM 1393 C C . CYS A 1 193 ? -15.289 7.094 0.204 1.00 98.56 193 CYS A C 1
ATOM 1395 O O . CYS A 1 193 ? -14.328 7.150 0.965 1.00 98.56 193 CYS A O 1
ATOM 1397 N N . ASN A 1 194 ? -15.253 7.540 -1.049 1.00 97.50 194 ASN A N 1
ATOM 1398 C CA . ASN A 1 194 ? -14.118 8.296 -1.554 1.00 97.50 194 ASN A CA 1
ATOM 1399 C C . ASN A 1 194 ? -14.186 9.715 -0.970 1.00 97.50 194 ASN A C 1
ATOM 1401 O O . ASN A 1 194 ? -15.112 10.497 -1.256 1.00 97.50 194 ASN A O 1
ATOM 1405 N N . VAL A 1 195 ? -13.237 10.021 -0.087 1.00 96.31 195 VAL A N 1
ATOM 1406 C CA . VAL A 1 195 ? -13.230 11.257 0.702 1.00 96.31 195 VAL A CA 1
ATOM 1407 C C . VAL A 1 195 ? -12.913 12.470 -0.167 1.00 96.31 195 VAL A C 1
ATOM 1409 O O . VAL A 1 195 ? -13.551 13.515 0.002 1.00 96.31 195 VAL A O 1
ATOM 1412 N N . GLU A 1 196 ? -12.005 12.333 -1.137 1.00 93.25 196 GLU A N 1
ATOM 1413 C CA . GLU A 1 196 ? -11.633 13.419 -2.051 1.00 93.25 196 GLU A CA 1
ATOM 1414 C C . GLU A 1 196 ? -12.843 13.901 -2.871 1.00 93.25 196 GLU A C 1
ATOM 1416 O O . GLU A 1 196 ? -13.100 15.105 -2.999 1.00 93.25 196 GLU A O 1
ATOM 1421 N N . LEU A 1 197 ? -13.638 12.959 -3.383 1.00 95.00 197 LEU A N 1
ATOM 1422 C CA . LEU A 1 197 ? -14.833 13.237 -4.178 1.00 95.00 197 LEU A CA 1
ATOM 1423 C C . LEU A 1 197 ? -16.069 13.551 -3.323 1.00 95.00 197 LEU A C 1
ATOM 1425 O O . LEU A 1 197 ? -17.052 14.094 -3.848 1.00 95.00 197 LEU A O 1
ATOM 1429 N N . GLY A 1 198 ? -16.047 13.207 -2.033 1.00 96.44 198 GLY A N 1
ATOM 1430 C CA . GLY A 1 198 ? -17.193 13.304 -1.129 1.00 96.44 198 GLY A CA 1
ATOM 1431 C C . GLY A 1 198 ? -18.365 12.425 -1.573 1.00 96.44 198 GLY A C 1
ATOM 1432 O O . GLY A 1 198 ? -19.525 12.842 -1.480 1.00 96.44 198 GLY A O 1
ATOM 1433 N N . GLN A 1 199 ? -18.069 11.251 -2.137 1.00 97.25 199 GLN A N 1
ATOM 1434 C CA . GLN A 1 199 ? -19.056 10.316 -2.680 1.00 97.25 199 GLN A CA 1
ATOM 1435 C C . GLN A 1 199 ? -19.025 9.010 -1.901 1.00 97.25 199 GLN A C 1
ATOM 1437 O O . GLN A 1 199 ? -17.962 8.444 -1.695 1.00 97.25 199 GLN A O 1
ATOM 1442 N N . CYS A 1 200 ? -20.204 8.524 -1.517 1.00 98.00 200 CYS A N 1
ATOM 1443 C CA . CYS A 1 200 ? -20.354 7.294 -0.754 1.00 98.00 200 CYS A CA 1
ATOM 1444 C C . CYS A 1 200 ? -21.247 6.292 -1.485 1.00 98.00 200 CYS A C 1
ATOM 1446 O O . CYS A 1 200 ? -22.307 6.653 -2.016 1.00 98.00 200 CYS A O 1
ATOM 1448 N N . THR A 1 201 ? -20.843 5.029 -1.445 1.00 97.19 201 THR A N 1
ATOM 1449 C CA . THR A 1 201 ? -21.612 3.875 -1.903 1.00 97.19 201 THR A CA 1
ATOM 1450 C C . THR A 1 201 ? -22.030 3.052 -0.691 1.00 97.19 201 THR A C 1
ATOM 1452 O O . THR A 1 201 ? -21.226 2.780 0.194 1.00 97.19 201 THR A O 1
ATOM 1455 N N . GLY A 1 202 ? -23.309 2.679 -0.626 1.00 94.56 202 GLY A N 1
ATOM 1456 C CA . GLY A 1 202 ? -23.866 1.947 0.510 1.00 94.56 202 GLY A CA 1
ATOM 1457 C C . GLY A 1 202 ? -24.106 0.470 0.210 1.00 94.56 202 GLY A C 1
ATOM 1458 O O . GLY A 1 202 ? -24.600 0.130 -0.867 1.00 94.56 202 GLY A O 1
ATOM 1459 N N . ALA A 1 203 ? -23.855 -0.384 1.200 1.00 96.06 203 ALA A N 1
ATOM 1460 C CA . ALA A 1 203 ? -24.202 -1.805 1.198 1.00 96.06 203 ALA A CA 1
ATOM 1461 C C . ALA A 1 203 ? -24.917 -2.190 2.507 1.00 96.06 203 ALA A C 1
ATOM 1463 O O . ALA A 1 203 ? -25.045 -1.390 3.437 1.00 96.06 203 ALA A O 1
ATOM 1464 N N . THR A 1 204 ? -25.474 -3.400 2.590 1.00 96.69 204 THR A N 1
ATOM 1465 C CA . THR A 1 204 ? -26.087 -3.876 3.841 1.00 96.69 204 THR A CA 1
ATOM 1466 C C . THR A 1 204 ? -25.993 -5.384 3.972 1.00 96.69 204 THR A C 1
ATOM 1468 O O . THR A 1 204 ? -26.518 -6.117 3.130 1.00 96.69 204 THR A O 1
ATOM 1471 N N . ILE A 1 205 ? -25.440 -5.840 5.092 1.00 95.12 205 ILE A N 1
ATOM 1472 C CA . ILE A 1 205 ? -25.416 -7.249 5.476 1.00 95.12 205 ILE A CA 1
ATOM 1473 C C . ILE A 1 205 ? -26.656 -7.523 6.330 1.00 95.12 205 ILE A C 1
ATOM 1475 O O . ILE A 1 205 ? -26.901 -6.889 7.353 1.00 95.12 205 ILE A O 1
ATOM 1479 N N . GLN A 1 206 ? -27.517 -8.428 5.868 1.00 94.81 206 GLN A N 1
ATOM 1480 C CA . GLN A 1 206 ? -28.823 -8.650 6.490 1.00 94.81 206 GLN A CA 1
ATOM 1481 C C . GLN A 1 206 ? -28.735 -9.626 7.664 1.00 94.81 206 GLN A C 1
ATOM 1483 O O . GLN A 1 206 ? -28.199 -10.720 7.529 1.00 94.81 206 GLN A O 1
ATOM 1488 N N . GLY A 1 207 ? -29.392 -9.283 8.776 1.00 93.69 207 GLY A N 1
ATOM 1489 C CA . GLY A 1 207 ? -29.573 -10.199 9.909 1.00 93.69 207 GLY A CA 1
ATOM 1490 C C . GLY A 1 207 ? -28.390 -10.282 10.874 1.00 93.69 207 GLY A C 1
ATOM 1491 O O . GLY A 1 207 ? -28.419 -11.132 11.759 1.00 93.69 207 GLY A O 1
ATOM 1492 N N . VAL A 1 208 ? -27.413 -9.389 10.732 1.00 96.44 208 VAL A N 1
ATOM 1493 C CA . VAL A 1 208 ? -26.232 -9.276 11.596 1.00 96.44 208 VAL A CA 1
ATOM 1494 C C . VAL A 1 208 ? -26.279 -7.987 12.419 1.00 96.44 208 VAL A C 1
ATOM 1496 O O . VAL A 1 208 ? -27.082 -7.092 12.142 1.00 96.44 208 VAL A O 1
ATOM 1499 N N . GLN A 1 209 ? -25.421 -7.891 13.431 1.00 97.31 209 GLN A N 1
ATOM 1500 C CA . GLN A 1 209 ? -25.094 -6.636 14.104 1.00 97.31 209 GLN A CA 1
ATOM 1501 C C . GLN A 1 209 ? -23.651 -6.264 13.792 1.00 97.31 209 GLN A C 1
ATOM 1503 O O . GLN A 1 209 ? -22.758 -7.084 13.992 1.00 97.31 209 GLN A O 1
ATOM 1508 N N . GLY A 1 210 ? -23.427 -5.045 13.308 1.00 97.69 210 GLY A N 1
ATOM 1509 C CA . GLY A 1 210 ? -22.074 -4.533 13.118 1.00 97.69 210 GLY A CA 1
ATOM 1510 C C . GLY A 1 210 ? -21.413 -4.250 14.463 1.00 97.69 210 GLY A C 1
ATOM 1511 O O . GLY A 1 210 ? -22.057 -3.677 15.345 1.00 97.69 210 GLY A O 1
ATOM 1512 N N . LYS A 1 211 ? -20.159 -4.674 14.623 1.00 97.50 211 LYS A N 1
ATOM 1513 C CA . LYS A 1 211 ? -19.352 -4.408 15.818 1.00 97.50 211 LYS A CA 1
ATOM 1514 C C . LYS A 1 211 ? -18.199 -3.470 15.517 1.00 97.50 211 LYS A C 1
ATOM 1516 O O . LYS A 1 211 ? -18.049 -2.484 16.229 1.00 97.50 211 LYS A O 1
ATOM 1521 N N . ASP A 1 212 ? -17.428 -3.806 14.491 1.00 98.25 212 ASP A N 1
ATOM 1522 C CA . ASP A 1 212 ? -16.150 -3.168 14.201 1.00 98.25 212 ASP A CA 1
ATOM 1523 C C . ASP A 1 212 ? -15.798 -3.293 12.710 1.00 98.25 212 ASP A C 1
ATOM 1525 O O . ASP A 1 212 ? -16.370 -4.146 12.016 1.00 98.25 212 ASP A O 1
ATOM 1529 N N . VAL A 1 213 ? -14.883 -2.462 12.214 1.00 98.62 213 VAL A N 1
ATOM 1530 C CA . VAL A 1 213 ? -14.404 -2.481 10.822 1.00 98.62 213 VAL A CA 1
ATOM 1531 C C . VAL A 1 213 ? -12.916 -2.140 10.766 1.00 98.62 213 VAL A C 1
ATOM 1533 O O . VAL A 1 213 ? -12.457 -1.275 11.496 1.00 98.62 213 VAL A O 1
ATOM 1536 N N . ALA A 1 214 ? -12.185 -2.798 9.872 1.00 98.50 214 ALA A N 1
ATOM 1537 C CA . ALA A 1 214 ? -10.793 -2.504 9.545 1.00 98.50 214 ALA A CA 1
ATOM 1538 C C . ALA A 1 214 ? -10.601 -2.651 8.030 1.00 98.50 214 ALA A C 1
ATOM 1540 O O . ALA A 1 214 ? -11.488 -3.171 7.346 1.00 98.50 214 ALA A O 1
ATOM 1541 N N . VAL A 1 215 ? -9.476 -2.180 7.509 1.00 98.56 215 VAL A N 1
ATOM 1542 C CA . VAL A 1 215 ? -9.125 -2.266 6.087 1.00 98.56 215 VAL A CA 1
ATOM 1543 C C . VAL A 1 215 ? -7.677 -2.746 5.986 1.00 98.56 215 VAL A C 1
ATOM 1545 O O . VAL A 1 215 ? -6.871 -2.389 6.843 1.00 98.56 215 VAL A O 1
ATOM 1548 N N . GLY A 1 216 ? -7.376 -3.599 5.010 1.00 97.88 216 GLY A N 1
ATOM 1549 C CA . GLY A 1 216 ? -6.015 -4.044 4.703 1.00 97.88 216 GLY A CA 1
ATOM 1550 C C . GLY A 1 216 ? -5.999 -5.082 3.581 1.00 97.88 216 GLY A C 1
ATOM 1551 O O . GLY A 1 216 ? -7.006 -5.753 3.367 1.00 97.88 216 GLY A O 1
ATOM 1552 N N . ASP A 1 217 ? -4.871 -5.188 2.882 1.00 97.38 217 ASP A N 1
ATOM 1553 C CA . ASP A 1 217 ? -4.650 -6.086 1.736 1.00 97.38 217 ASP A CA 1
ATOM 1554 C C . ASP A 1 217 ? -4.450 -7.536 2.208 1.00 97.38 217 ASP A C 1
ATOM 1556 O O . ASP A 1 217 ? -3.338 -7.966 2.514 1.00 97.38 217 ASP A O 1
ATOM 1560 N N . VAL A 1 218 ? -5.538 -8.291 2.371 1.00 97.19 218 VAL A N 1
ATOM 1561 C CA . VAL A 1 218 ? -5.512 -9.640 2.969 1.00 97.19 218 VAL A CA 1
ATOM 1562 C C . VAL A 1 218 ? -5.277 -10.756 1.952 1.00 97.19 218 VAL A C 1
ATOM 1564 O O . VAL A 1 218 ? -5.196 -11.931 2.344 1.00 97.19 218 VAL A O 1
ATOM 1567 N N . ASP A 1 219 ? -5.202 -10.427 0.663 1.00 94.44 219 ASP A N 1
ATOM 1568 C CA . ASP A 1 219 ? -4.901 -11.376 -0.412 1.00 94.44 219 ASP A CA 1
ATOM 1569 C C . ASP A 1 219 ? -3.614 -11.060 -1.204 1.00 94.44 219 ASP A C 1
ATOM 1571 O O . ASP A 1 219 ? -3.130 -11.924 -1.951 1.00 94.44 219 ASP A O 1
ATOM 1575 N N . GLY A 1 220 ? -2.993 -9.914 -0.924 1.00 93.62 220 GLY A N 1
ATOM 1576 C CA . GLY A 1 220 ? -1.684 -9.472 -1.393 1.00 93.62 220 GLY A CA 1
ATOM 1577 C C . GLY A 1 220 ? -1.699 -8.839 -2.779 1.00 93.62 220 GLY A C 1
ATOM 1578 O O . GLY A 1 220 ? -0.638 -8.757 -3.404 1.00 93.62 220 GLY A O 1
ATOM 1579 N N . ASP A 1 221 ? -2.857 -8.485 -3.337 1.00 87.88 221 ASP A N 1
ATOM 1580 C CA . ASP A 1 221 ? -2.962 -8.014 -4.720 1.00 87.88 221 ASP A CA 1
ATOM 1581 C C . ASP A 1 221 ? -2.760 -6.498 -4.905 1.00 87.88 221 ASP A C 1
ATOM 1583 O O . ASP A 1 221 ? -2.694 -6.010 -6.046 1.00 87.88 221 ASP A O 1
ATOM 1587 N N . GLY A 1 222 ? -2.524 -5.782 -3.804 1.00 90.06 222 GLY A N 1
ATOM 1588 C CA . GLY A 1 222 ? -2.258 -4.351 -3.751 1.00 90.06 222 GLY A CA 1
ATOM 1589 C C . GLY A 1 222 ? -3.507 -3.484 -3.617 1.00 90.06 222 GLY A C 1
ATOM 1590 O O . GLY A 1 222 ? -3.361 -2.260 -3.625 1.00 90.06 222 GLY A O 1
ATOM 1591 N N . PHE A 1 223 ? -4.695 -4.082 -3.527 1.00 93.81 223 PHE A N 1
ATOM 1592 C CA . PHE A 1 223 ? -5.920 -3.424 -3.085 1.00 93.81 223 PHE A CA 1
ATOM 1593 C C . PHE A 1 223 ? -6.132 -3.748 -1.608 1.00 93.81 223 PHE A C 1
ATOM 1595 O O . PHE A 1 223 ? -5.799 -4.830 -1.148 1.00 93.81 223 PHE A O 1
ATOM 1602 N N . GLU A 1 224 ? -6.641 -2.797 -0.828 1.00 97.06 224 GLU A N 1
ATOM 1603 C CA . GLU A 1 224 ? -6.987 -3.095 0.560 1.00 97.06 224 GLU A CA 1
ATOM 1604 C C . GLU A 1 224 ? -8.471 -3.458 0.689 1.00 97.06 224 GLU A C 1
ATOM 1606 O O . GLU A 1 224 ? -9.353 -2.734 0.217 1.00 97.06 224 GLU A O 1
ATOM 1611 N N . GLU A 1 225 ? -8.791 -4.544 1.396 1.00 98.00 225 GLU A N 1
ATOM 1612 C CA . GLU A 1 225 ? -10.176 -4.982 1.550 1.00 98.00 225 GLU A CA 1
ATOM 1613 C C . GLU A 1 225 ? -10.825 -4.431 2.822 1.00 98.00 225 GLU A C 1
ATOM 1615 O O . GLU A 1 225 ? -10.309 -4.605 3.930 1.00 98.00 225 GLU A O 1
ATOM 1620 N N . PRO A 1 226 ? -12.051 -3.887 2.732 1.00 98.38 226 PRO A N 1
ATOM 1621 C CA . PRO A 1 226 ? -12.901 -3.706 3.896 1.00 98.38 226 PRO A CA 1
ATOM 1622 C C . PRO A 1 226 ? -13.219 -5.034 4.592 1.00 98.38 226 PRO A C 1
ATOM 1624 O O . PRO A 1 226 ? -13.857 -5.929 4.026 1.00 98.38 226 PRO A O 1
ATOM 1627 N N . ILE A 1 227 ? -12.863 -5.127 5.870 1.00 98.56 227 ILE A N 1
ATOM 1628 C CA . ILE A 1 227 ? -13.154 -6.270 6.730 1.00 98.56 227 ILE A CA 1
ATOM 1629 C C . ILE A 1 227 ? -14.159 -5.860 7.803 1.00 98.56 227 ILE A C 1
ATOM 1631 O O . ILE A 1 227 ? -13.982 -4.872 8.507 1.00 98.56 227 ILE A O 1
ATOM 1635 N N . PHE A 1 228 ? -15.231 -6.634 7.959 1.00 98.44 228 PHE A N 1
ATOM 1636 C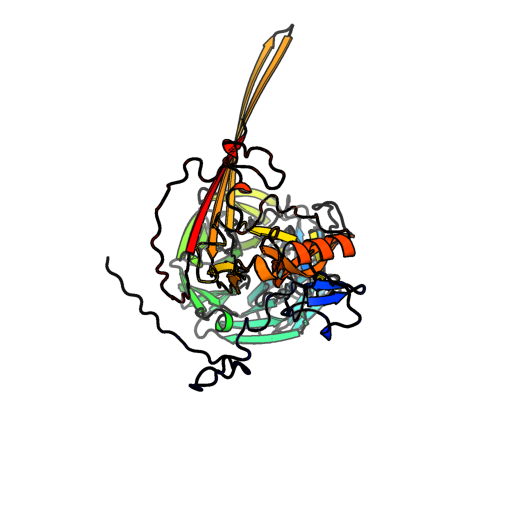 CA . PHE A 1 228 ? -16.310 -6.351 8.905 1.00 98.44 228 PHE A CA 1
ATOM 1637 C C . PHE A 1 228 ? -16.366 -7.396 10.008 1.00 98.44 228 PHE A C 1
ATOM 1639 O O . PHE A 1 228 ? -16.539 -8.586 9.734 1.00 98.44 228 PHE A O 1
ATOM 1646 N N . LEU A 1 229 ? -16.335 -6.940 11.260 1.00 98.19 229 LEU A N 1
ATOM 1647 C CA . LEU A 1 229 ? -16.631 -7.767 12.421 1.00 98.19 229 LEU A CA 1
ATOM 1648 C C . LEU A 1 229 ? -18.116 -7.677 12.762 1.00 98.19 229 LEU A C 1
ATOM 1650 O O . LEU A 1 229 ? -18.662 -6.609 13.059 1.00 98.19 229 LEU A O 1
ATOM 1654 N N . LEU A 1 230 ? -18.775 -8.828 12.760 1.00 97.88 230 LEU A N 1
ATOM 1655 C CA . LEU A 1 230 ? -20.219 -8.946 12.875 1.00 97.88 230 LEU A CA 1
ATOM 1656 C C . LEU A 1 230 ? -20.602 -9.897 14.010 1.00 97.88 230 LEU A C 1
ATOM 1658 O O . LEU A 1 230 ? -19.902 -10.861 14.318 1.00 97.88 230 LEU A O 1
ATOM 1662 N N . ASP A 1 231 ? -21.753 -9.644 14.628 1.00 96.25 231 ASP A N 1
ATOM 1663 C CA . ASP A 1 231 ? -22.447 -10.600 15.490 1.00 96.25 231 ASP A CA 1
ATOM 1664 C C . ASP A 1 231 ? -23.677 -11.166 14.776 1.00 96.25 231 ASP A C 1
ATOM 1666 O O . ASP A 1 231 ? -24.626 -10.449 14.439 1.00 96.25 231 ASP A O 1
ATOM 1670 N N . ASN A 1 232 ? -23.667 -12.478 14.569 1.00 94.38 232 ASN A N 1
ATOM 1671 C CA . ASN A 1 232 ? -24.713 -13.236 13.903 1.00 94.38 232 ASN A CA 1
ATOM 1672 C C . ASN A 1 232 ? -25.435 -14.135 14.915 1.00 94.38 232 ASN A C 1
ATOM 1674 O O . ASN A 1 232 ? -25.303 -15.357 14.942 1.00 94.38 232 ASN A O 1
ATOM 1678 N N . GLY A 1 233 ? -26.204 -13.510 15.808 1.00 89.12 233 GLY A N 1
ATOM 1679 C CA . GLY A 1 233 ? -26.996 -14.240 16.799 1.00 89.12 233 GLY A CA 1
ATOM 1680 C C . GLY A 1 233 ? -26.170 -14.870 17.926 1.00 89.12 233 GLY A C 1
ATOM 1681 O O . GLY A 1 233 ? -26.569 -15.910 18.459 1.00 89.12 233 GLY A O 1
ATOM 1682 N N . GLY A 1 234 ? -25.070 -14.227 18.318 1.00 87.06 234 GLY A N 1
ATOM 1683 C CA . GLY A 1 234 ? -24.144 -14.648 19.370 1.00 87.06 234 GLY A CA 1
ATOM 1684 C C . GLY A 1 234 ? -22.874 -15.323 18.849 1.00 87.06 234 GLY A C 1
ATOM 1685 O O . GLY A 1 234 ? -21.994 -15.629 19.653 1.00 87.06 234 GLY A O 1
ATOM 1686 N N . GLU A 1 235 ? -22.788 -15.578 17.543 1.00 92.12 235 GLU A N 1
ATOM 1687 C CA . GLU A 1 235 ? -21.579 -16.049 16.868 1.00 92.12 235 GLU A CA 1
ATOM 1688 C C . GLU A 1 235 ? -20.872 -14.848 16.235 1.00 92.12 235 GLU A C 1
ATOM 1690 O O . GLU A 1 235 ? -21.503 -14.056 15.535 1.00 92.12 235 GLU A O 1
ATOM 1695 N N . THR A 1 236 ? -19.571 -14.708 16.487 1.00 95.00 236 THR A N 1
ATOM 1696 C CA . THR A 1 236 ? -18.765 -13.691 15.814 1.00 95.00 236 THR A CA 1
ATOM 1697 C C . THR A 1 236 ? -18.405 -14.183 14.414 1.00 95.00 236 THR A C 1
ATOM 1699 O O . THR A 1 236 ? -17.878 -15.286 14.249 1.00 95.00 236 THR A O 1
ATOM 1702 N N . GLU A 1 237 ? -18.646 -13.336 13.422 1.00 96.31 237 GLU A N 1
ATOM 1703 C CA . GLU A 1 237 ? -18.335 -13.565 12.015 1.00 96.31 237 GLU A CA 1
ATOM 1704 C C . GLU A 1 237 ? -17.470 -12.413 11.493 1.00 96.31 237 GLU A C 1
ATOM 1706 O O . GLU A 1 237 ? -17.718 -11.255 11.822 1.00 96.31 237 GLU A O 1
ATOM 1711 N N . LEU A 1 238 ? -16.449 -12.741 10.708 1.00 96.81 238 LEU A N 1
ATOM 1712 C CA . LEU A 1 238 ? -15.620 -11.792 9.973 1.00 96.81 238 LEU A CA 1
ATOM 1713 C C . LEU A 1 238 ? -15.935 -11.944 8.491 1.00 96.81 238 LEU A C 1
ATOM 1715 O O . LEU A 1 238 ? -15.970 -13.072 8.000 1.00 96.81 238 LEU A O 1
ATOM 1719 N N . ILE A 1 239 ? -16.184 -10.835 7.800 1.00 97.19 239 ILE A N 1
ATOM 1720 C CA . ILE A 1 239 ? -16.441 -10.812 6.356 1.00 97.19 239 ILE A CA 1
ATOM 1721 C C . ILE A 1 239 ? -15.462 -9.846 5.700 1.00 97.19 239 ILE A C 1
ATOM 1723 O O . ILE A 1 239 ? -15.481 -8.665 6.023 1.00 97.19 239 ILE A O 1
ATOM 1727 N N . VAL A 1 240 ? -14.655 -10.356 4.777 1.00 97.19 240 VAL A N 1
ATOM 1728 C CA . VAL A 1 240 ? -13.837 -9.584 3.835 1.00 97.19 240 VAL A CA 1
ATOM 1729 C C . VAL A 1 240 ? -14.702 -9.253 2.624 1.00 97.19 240 VAL A C 1
ATOM 1731 O O . VAL A 1 240 ? -15.378 -10.140 2.090 1.00 97.19 240 VAL A O 1
ATOM 1734 N N . TRP A 1 241 ? -14.704 -7.990 2.209 1.00 97.25 241 TRP A N 1
ATOM 1735 C CA . TRP A 1 241 ? -15.327 -7.526 0.975 1.00 97.25 241 TRP A CA 1
ATOM 1736 C C . TRP A 1 241 ? -14.235 -7.139 -0.018 1.00 97.25 241 TRP A C 1
ATOM 1738 O O . TRP A 1 241 ? -13.655 -6.071 0.103 1.00 97.25 241 TRP A O 1
ATOM 1748 N N . ASN A 1 242 ? -13.990 -7.998 -1.005 1.00 95.19 242 ASN A N 1
ATOM 1749 C CA . ASN A 1 242 ? -13.033 -7.726 -2.071 1.00 95.19 242 ASN A CA 1
ATOM 1750 C C . ASN A 1 242 ? -13.705 -6.791 -3.106 1.00 95.19 242 ASN A C 1
ATOM 1752 O O . ASN A 1 242 ? -14.702 -7.144 -3.756 1.00 95.19 242 ASN A O 1
ATOM 1756 N N . THR A 1 243 ? -13.233 -5.542 -3.161 1.00 94.50 243 THR A N 1
ATOM 1757 C CA . THR A 1 243 ? -13.805 -4.439 -3.957 1.00 94.50 243 THR A CA 1
ATOM 1758 C C . THR A 1 243 ? -13.375 -4.482 -5.421 1.00 94.50 243 THR A C 1
ATOM 1760 O O . THR A 1 243 ? -14.067 -3.936 -6.288 1.00 94.50 243 THR A O 1
ATOM 1763 N N . ASP A 1 244 ? -12.291 -5.185 -5.712 1.00 92.50 244 ASP A N 1
ATOM 1764 C CA . ASP A 1 244 ? -11.667 -5.389 -7.015 1.00 92.50 244 ASP A CA 1
ATOM 1765 C C . ASP A 1 244 ? -12.078 -6.728 -7.675 1.00 92.50 244 ASP A C 1
ATOM 1767 O O . ASP A 1 244 ? -11.630 -7.040 -8.778 1.00 92.50 244 ASP A O 1
ATOM 1771 N N . ALA A 1 245 ? -13.011 -7.490 -7.090 1.00 93.06 245 ALA A N 1
ATOM 1772 C CA . ALA A 1 245 ? -13.340 -8.867 -7.489 1.00 93.06 245 ALA A CA 1
ATOM 1773 C C . ALA A 1 245 ? -13.712 -9.029 -8.973 1.00 93.06 245 ALA A C 1
ATOM 1775 O O . ALA A 1 245 ? -13.506 -10.085 -9.577 1.00 93.06 245 ALA A O 1
ATOM 1776 N N . GLU A 1 246 ? -14.279 -7.992 -9.601 1.00 91.19 246 GLU A N 1
ATOM 1777 C CA . GLU A 1 246 ? -14.562 -7.994 -11.043 1.00 91.19 246 GLU A CA 1
ATOM 1778 C C . GLU A 1 246 ? -13.276 -7.978 -11.891 1.00 91.19 246 GLU A C 1
ATOM 1780 O O . GLU A 1 246 ? -13.232 -8.601 -12.959 1.00 91.19 246 GLU A O 1
ATOM 1785 N N . GLN A 1 247 ? -12.240 -7.283 -11.422 1.00 86.62 247 GLN A N 1
ATOM 1786 C CA . GLN A 1 247 ? -10.930 -7.161 -12.056 1.00 86.62 247 GLN A CA 1
ATOM 1787 C C . GLN A 1 247 ? -10.087 -8.423 -11.859 1.00 86.62 247 GLN A C 1
ATOM 1789 O O . GLN A 1 247 ? -9.508 -8.924 -12.830 1.00 86.62 247 GLN A O 1
ATOM 1794 N N . THR A 1 248 ? -10.049 -8.961 -10.644 1.00 83.38 248 THR A N 1
ATOM 1795 C CA . THR A 1 248 ? -9.192 -10.103 -10.284 1.00 83.38 248 THR A CA 1
ATOM 1796 C C . THR A 1 248 ? -9.872 -11.453 -10.502 1.00 83.38 248 THR A C 1
ATOM 1798 O O . THR A 1 248 ? -9.214 -12.472 -10.737 1.00 83.38 248 THR A O 1
ATOM 1801 N N . GLY A 1 249 ? -11.206 -11.471 -10.551 1.00 89.25 249 GLY A N 1
ATOM 1802 C CA . GLY A 1 249 ? -12.007 -12.687 -10.687 1.00 89.25 249 GLY A CA 1
ATOM 1803 C C . GLY A 1 249 ? -12.089 -13.505 -9.397 1.00 89.25 249 GLY A C 1
ATOM 1804 O O . GLY A 1 249 ? -12.460 -14.684 -9.467 1.00 89.25 249 GLY A O 1
ATOM 1805 N N . GLN A 1 250 ? -11.722 -12.899 -8.266 1.00 89.44 250 GLN A N 1
ATOM 1806 C CA . GLN A 1 250 ? -11.867 -13.447 -6.923 1.00 89.44 250 GLN A CA 1
ATOM 1807 C C . GLN A 1 250 ? -13.339 -13.453 -6.468 1.00 89.44 250 GLN A C 1
ATOM 1809 O O . GLN A 1 250 ? -14.236 -12.957 -7.160 1.00 89.44 250 GLN A O 1
ATOM 1814 N N . ASP A 1 251 ? -13.617 -14.085 -5.326 1.00 93.12 251 ASP A N 1
ATOM 1815 C CA . ASP A 1 251 ? -14.951 -14.038 -4.726 1.00 93.12 251 ASP A CA 1
ATOM 1816 C C . ASP A 1 251 ? -15.162 -12.663 -4.069 1.00 93.12 251 ASP A C 1
ATOM 1818 O O . ASP A 1 251 ? -14.392 -12.268 -3.205 1.00 93.12 251 ASP A O 1
ATOM 1822 N N . GLU A 1 252 ? -16.252 -11.969 -4.417 1.00 93.56 252 GLU A N 1
ATOM 1823 C CA . GLU A 1 252 ? -16.592 -10.631 -3.880 1.00 93.56 252 GLU A CA 1
ATOM 1824 C C . GLU A 1 252 ? -16.632 -10.585 -2.344 1.00 93.56 252 GLU A C 1
ATOM 1826 O O . GLU A 1 252 ? -16.385 -9.550 -1.734 1.00 93.56 252 GLU A O 1
ATOM 1831 N N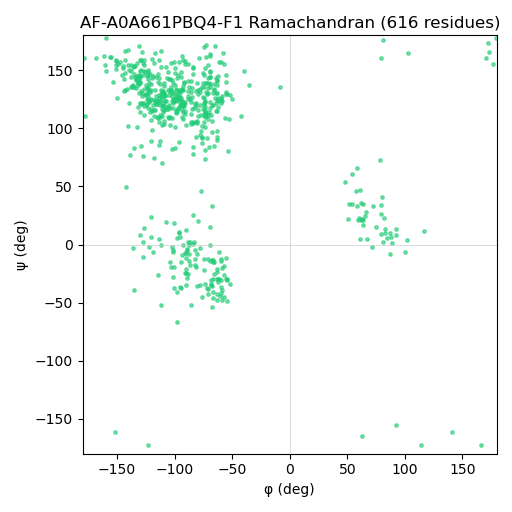 . THR A 1 253 ? -16.963 -11.704 -1.695 1.00 94.31 253 THR A N 1
ATOM 1832 C CA . THR A 1 253 ? -16.971 -11.786 -0.234 1.00 94.31 253 THR A CA 1
ATOM 1833 C C . THR A 1 253 ? -16.446 -13.125 0.248 1.00 94.31 253 THR A C 1
ATOM 1835 O O . THR A 1 253 ? -16.938 -14.172 -0.192 1.00 94.31 253 THR A O 1
ATOM 1838 N N . VAL A 1 254 ? -15.565 -13.091 1.244 1.00 94.25 254 VAL A N 1
ATOM 1839 C CA . VAL A 1 254 ? -15.072 -14.271 1.967 1.00 94.25 254 VAL A CA 1
ATOM 1840 C C . VAL A 1 254 ? -15.360 -14.082 3.453 1.00 94.25 254 VAL A C 1
ATOM 1842 O O . VAL A 1 254 ? -15.317 -12.964 3.956 1.00 94.25 254 VAL A O 1
ATOM 1845 N N . GLY A 1 255 ? -15.722 -15.149 4.169 1.00 93.75 255 GLY A N 1
ATOM 1846 C CA . GLY A 1 255 ? -16.105 -15.027 5.573 1.00 93.75 255 GLY A CA 1
ATOM 1847 C C . GLY A 1 255 ? -15.665 -16.185 6.455 1.00 93.75 255 GLY A C 1
ATOM 1848 O O . GLY A 1 255 ? -15.636 -17.344 6.031 1.00 93.75 255 GLY A O 1
ATOM 1849 N N . TRP A 1 256 ? -15.379 -15.863 7.715 1.00 94.50 256 TRP A N 1
ATOM 1850 C CA . TRP A 1 256 ? -14.921 -16.793 8.742 1.00 94.50 256 TRP A CA 1
ATOM 1851 C C . TRP A 1 256 ? -15.744 -16.633 10.012 1.00 94.50 256 TRP A C 1
ATOM 1853 O O . TRP A 1 256 ? -16.137 -15.537 10.398 1.00 94.50 256 TRP A O 1
ATOM 1863 N N . GLN A 1 257 ? -15.991 -17.748 10.692 1.00 93.81 257 GLN A N 1
ATOM 1864 C CA . GLN A 1 257 ? -16.708 -17.760 11.962 1.00 93.81 257 GLN A CA 1
ATOM 1865 C C . GLN A 1 257 ? -15.754 -18.108 13.096 1.00 93.81 257 GLN A C 1
ATOM 1867 O O . GLN A 1 257 ? -15.075 -19.140 13.058 1.00 93.81 257 GLN A O 1
ATOM 1872 N N . PHE A 1 258 ? -15.756 -17.283 14.139 1.00 91.62 258 PHE A N 1
ATOM 1873 C CA . PHE A 1 258 ? -15.013 -17.547 15.360 1.00 91.62 258 PHE A CA 1
ATOM 1874 C C . PHE A 1 258 ? -15.892 -18.288 16.364 1.00 91.62 258 PHE A C 1
ATOM 1876 O O . PHE A 1 258 ? -17.071 -17.994 16.557 1.00 91.62 258 PHE A O 1
ATOM 1883 N N . ASN A 1 259 ? -15.304 -19.271 17.044 1.00 90.88 259 ASN A N 1
ATOM 1884 C CA . ASN A 1 259 ? -15.969 -20.012 18.118 1.00 90.88 259 ASN A CA 1
ATOM 1885 C C . ASN A 1 259 ? -15.764 -19.371 19.504 1.00 90.88 259 ASN A C 1
ATOM 1887 O O . ASN A 1 259 ? -16.058 -20.005 20.522 1.00 90.88 259 ASN A O 1
ATOM 1891 N N . PHE A 1 260 ? -15.265 -18.138 19.527 1.00 92.38 260 PHE A N 1
ATOM 1892 C CA . PHE A 1 260 ? -15.066 -17.284 20.689 1.00 92.38 260 PHE A CA 1
ATOM 1893 C C . PHE A 1 260 ? -15.568 -15.866 20.372 1.00 92.38 260 PHE A C 1
ATOM 1895 O O . PHE A 1 260 ? -15.629 -15.484 19.200 1.00 92.38 260 PHE A O 1
ATOM 1902 N N . PRO A 1 261 ? -15.985 -15.092 21.388 1.00 93.38 261 PRO A N 1
ATOM 1903 C CA . PRO A 1 261 ? -16.458 -13.734 21.177 1.00 93.38 261 PRO A CA 1
ATOM 1904 C C . PRO A 1 261 ? -15.282 -12.794 20.900 1.00 93.38 261 PRO A C 1
ATOM 1906 O O . PRO A 1 261 ? -14.413 -12.630 21.746 1.00 93.38 261 PRO A O 1
ATOM 1909 N N . VAL A 1 262 ? -15.301 -12.131 19.747 1.00 95.75 262 VAL A N 1
ATOM 1910 C CA . VAL A 1 262 ? -14.376 -11.026 19.436 1.00 95.75 262 VAL A CA 1
ATOM 1911 C C . VAL A 1 262 ? -15.077 -9.691 19.680 1.00 95.75 262 VAL A C 1
ATOM 1913 O O . VAL A 1 262 ? -16.255 -9.528 19.309 1.00 95.75 262 VAL A O 1
ATOM 1916 N N . GLY A 1 263 ? -14.373 -8.783 20.360 1.00 93.69 263 GLY A N 1
ATOM 1917 C CA . GLY A 1 263 ? -14.853 -7.446 20.721 1.00 93.69 263 GLY A CA 1
ATOM 1918 C C . GLY A 1 263 ? -14.343 -6.329 19.812 1.00 93.69 263 GLY A C 1
ATOM 1919 O O . GLY A 1 263 ? -15.115 -5.424 19.513 1.00 93.69 263 GLY A O 1
ATOM 1920 N N . SER A 1 264 ? -13.088 -6.429 19.381 1.00 96.62 264 SER A N 1
ATOM 1921 C CA . SER A 1 264 ? -12.377 -5.483 18.513 1.00 96.62 264 SER A CA 1
ATOM 1922 C C . SER A 1 264 ? -11.333 -6.253 17.697 1.00 96.62 264 SER A C 1
ATOM 1924 O O . SER A 1 264 ? -10.962 -7.379 18.073 1.00 96.62 264 SER A O 1
ATOM 1926 N N . PHE A 1 265 ? -10.906 -5.698 16.569 1.00 98.25 265 PHE A N 1
ATOM 1927 C CA . PHE A 1 265 ? -9.839 -6.275 15.761 1.00 98.25 265 PHE A CA 1
ATOM 1928 C C . PHE A 1 265 ? -9.059 -5.211 14.981 1.00 98.25 265 PHE A C 1
ATOM 1930 O O . PHE A 1 265 ? -9.567 -4.131 14.719 1.00 98.25 265 PHE A O 1
ATOM 1937 N N . GLY A 1 266 ? -7.836 -5.553 14.581 1.00 98.25 266 GLY A N 1
ATOM 1938 C CA . GLY A 1 266 ? -7.035 -4.775 13.636 1.00 98.25 266 GLY A CA 1
ATOM 1939 C C . GLY A 1 266 ? -6.526 -5.653 12.496 1.00 98.25 266 GLY A C 1
ATOM 1940 O O . GLY A 1 266 ? -6.606 -6.885 12.583 1.00 98.25 266 GLY A O 1
ATOM 1941 N N . VAL A 1 267 ? -6.033 -5.026 11.431 1.00 98.56 267 VAL A N 1
ATOM 1942 C CA . VAL A 1 267 ? -5.554 -5.696 10.214 1.00 98.56 267 VAL A CA 1
ATOM 1943 C C . VAL A 1 267 ? -4.245 -5.050 9.770 1.00 98.56 267 VAL A C 1
ATOM 1945 O O . VAL A 1 267 ? -4.142 -3.830 9.836 1.00 98.56 267 VAL A O 1
ATOM 1948 N N . GLY A 1 268 ? -3.267 -5.858 9.364 1.00 98.00 268 GLY A N 1
ATOM 1949 C CA . GLY A 1 268 ? -1.990 -5.384 8.824 1.00 98.00 268 GLY A CA 1
ATOM 1950 C C . GLY A 1 268 ? -0.980 -6.511 8.593 1.00 98.00 268 GLY A C 1
ATOM 1951 O O . GLY A 1 268 ? -1.188 -7.621 9.083 1.00 98.00 268 GLY A O 1
ATOM 1952 N N . ASP A 1 269 ? 0.083 -6.245 7.839 1.00 97.88 269 ASP A N 1
ATOM 1953 C CA . ASP A 1 269 ? 1.147 -7.198 7.483 1.00 97.88 269 ASP A CA 1
ATOM 1954 C C . ASP A 1 269 ? 2.103 -7.395 8.668 1.00 97.88 269 ASP A C 1
ATOM 1956 O O . ASP A 1 269 ? 3.000 -6.589 8.925 1.00 97.88 269 ASP A O 1
ATOM 1960 N N . LEU A 1 270 ? 1.903 -8.463 9.441 1.00 98.31 270 LEU A N 1
ATOM 1961 C CA . LEU A 1 270 ? 2.633 -8.673 10.696 1.00 98.31 270 LEU A CA 1
ATOM 1962 C C . LEU A 1 270 ? 3.933 -9.453 10.512 1.00 98.31 270 LEU A C 1
ATOM 1964 O O . LEU A 1 270 ? 4.714 -9.559 11.471 1.00 98.31 270 LEU A O 1
ATOM 1968 N N . ASP A 1 271 ? 4.155 -10.058 9.346 1.00 96.69 271 ASP A N 1
ATOM 1969 C CA . ASP A 1 271 ? 5.325 -10.895 9.085 1.00 96.69 271 ASP A CA 1
ATOM 1970 C C . ASP A 1 271 ? 6.196 -10.452 7.895 1.00 96.69 271 ASP A C 1
ATOM 1972 O O . ASP A 1 271 ? 7.314 -10.970 7.735 1.00 96.69 271 ASP A O 1
ATOM 1976 N N . GLY A 1 272 ? 5.783 -9.393 7.199 1.00 95.50 272 GLY A N 1
ATOM 1977 C CA . GLY A 1 272 ? 6.506 -8.724 6.123 1.00 95.50 272 GLY A CA 1
ATOM 1978 C C . GLY A 1 272 ? 6.406 -9.461 4.790 1.00 95.50 272 GLY A C 1
ATOM 1979 O O . GLY A 1 272 ? 7.357 -9.402 3.998 1.00 95.50 272 GLY A O 1
ATOM 1980 N N . ASP A 1 273 ? 5.339 -10.234 4.571 1.00 93.81 273 ASP A N 1
ATOM 1981 C CA . ASP A 1 273 ? 5.080 -10.942 3.315 1.00 93.81 273 ASP A CA 1
ATOM 1982 C C . ASP A 1 273 ? 4.151 -10.178 2.358 1.00 93.81 273 ASP A C 1
ATOM 1984 O O . ASP A 1 273 ? 3.849 -10.684 1.278 1.00 93.81 273 ASP A O 1
ATOM 1988 N N . SER A 1 274 ? 3.804 -8.931 2.703 1.00 93.50 274 SER A N 1
ATOM 1989 C CA . SER A 1 274 ? 2.874 -8.057 1.979 1.00 93.50 274 SER A CA 1
ATOM 1990 C C . SER A 1 274 ? 1.437 -8.576 1.925 1.00 93.50 274 SER A C 1
ATOM 1992 O O . SER A 1 274 ? 0.655 -8.082 1.118 1.00 93.50 274 SER A O 1
ATOM 1994 N N . VAL A 1 275 ? 1.075 -9.534 2.782 1.00 96.31 275 VAL A N 1
ATOM 1995 C CA . VAL A 1 275 ? -0.299 -9.992 2.990 1.00 96.31 275 VAL A CA 1
ATOM 1996 C C . VAL A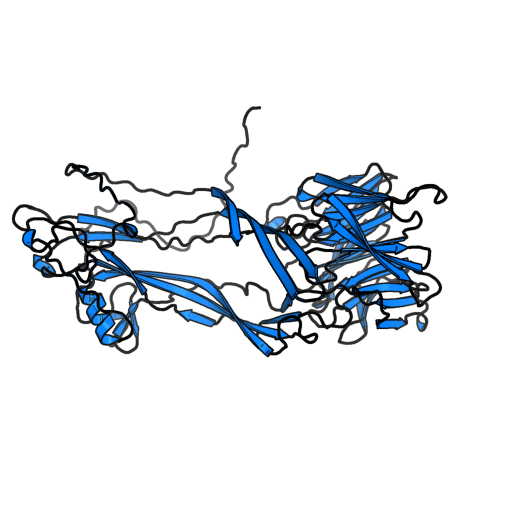 1 275 ? -0.712 -9.672 4.422 1.00 96.31 275 VAL A C 1
ATOM 1998 O O . VAL A 1 275 ? -0.046 -10.020 5.390 1.00 96.31 275 VAL A O 1
ATOM 2001 N N . ALA A 1 276 ? -1.850 -9.012 4.582 1.00 98.25 276 ALA A N 1
ATOM 2002 C CA . ALA A 1 276 ? -2.317 -8.594 5.887 1.00 98.25 276 ALA A CA 1
ATOM 2003 C C . ALA A 1 276 ? -2.905 -9.756 6.709 1.00 98.25 276 ALA A C 1
ATOM 2005 O O . ALA A 1 276 ? -3.761 -10.537 6.272 1.00 98.25 276 ALA A O 1
ATOM 2006 N N . GLU A 1 277 ? -2.526 -9.798 7.983 1.00 98.50 277 GLU A N 1
ATOM 2007 C CA . GLU A 1 277 ? -3.137 -10.617 9.017 1.00 98.50 277 GLU A CA 1
ATOM 2008 C C . GLU A 1 277 ? -4.264 -9.889 9.748 1.00 98.50 277 GLU A C 1
ATOM 2010 O O . GLU A 1 277 ? -4.268 -8.677 9.927 1.00 98.50 277 GLU A O 1
ATOM 2015 N N . VAL A 1 278 ? -5.180 -10.674 10.313 1.00 98.44 278 VAL A N 1
ATOM 2016 C CA . VAL A 1 278 ? -6.206 -10.217 11.251 1.00 98.44 278 VAL A CA 1
ATOM 2017 C C . VAL A 1 278 ? -5.749 -10.456 12.688 1.00 98.44 278 VAL A C 1
ATOM 2019 O O . VAL A 1 278 ? -5.483 -11.596 13.086 1.00 98.44 278 VAL A O 1
ATOM 2022 N N . VAL A 1 279 ? -5.779 -9.409 13.511 1.00 98.62 279 VAL A N 1
ATOM 2023 C CA . VAL A 1 279 ? -5.572 -9.466 14.964 1.00 98.62 279 VAL A CA 1
ATOM 2024 C C . VAL A 1 279 ? -6.909 -9.321 15.682 1.00 98.62 279 VAL A C 1
ATOM 2026 O O . VAL A 1 279 ? -7.425 -8.221 15.830 1.00 98.62 279 VAL A O 1
ATOM 2029 N N . ALA A 1 280 ? -7.470 -10.422 16.176 1.00 98.12 280 ALA A N 1
ATOM 2030 C CA . ALA A 1 280 ? -8.755 -10.443 16.874 1.00 98.12 280 ALA A CA 1
ATOM 2031 C C . ALA A 1 280 ? -8.589 -10.459 18.404 1.00 98.12 280 ALA A C 1
ATOM 2033 O O . ALA A 1 280 ? -7.908 -11.335 18.949 1.00 98.12 280 ALA A O 1
ATOM 2034 N N . LEU A 1 281 ? -9.271 -9.546 19.105 1.00 97.88 281 LEU A N 1
ATOM 2035 C CA . LEU A 1 281 ? -9.309 -9.478 20.569 1.00 97.88 281 LEU A CA 1
ATOM 2036 C C . LEU A 1 281 ? -10.503 -10.261 21.145 1.00 97.88 281 LEU A C 1
ATOM 2038 O O . LEU A 1 281 ? -11.658 -9.830 21.050 1.00 97.88 281 LEU A O 1
ATOM 2042 N N . GLU A 1 282 ? -10.218 -11.405 21.772 1.00 96.12 282 GLU A N 1
ATOM 2043 C CA . GLU A 1 282 ? -11.159 -12.165 22.603 1.00 96.12 282 GLU A CA 1
ATOM 2044 C C . GLU A 1 282 ? -11.222 -11.552 24.011 1.00 96.12 282 GLU A C 1
ATOM 2046 O O . GLU A 1 282 ? -10.218 -11.520 24.726 1.00 96.12 282 GLU A O 1
ATOM 2051 N N . ASP A 1 283 ? -12.419 -11.137 24.436 1.00 90.12 283 ASP A N 1
ATOM 2052 C CA . ASP A 1 283 ? -12.693 -10.790 25.837 1.00 90.12 283 ASP A CA 1
ATOM 2053 C C . ASP A 1 283 ? -12.606 -12.065 26.693 1.00 90.12 283 ASP A C 1
ATOM 2055 O O . ASP A 1 283 ? -13.371 -13.023 26.505 1.00 90.12 283 ASP A O 1
ATOM 2059 N N . GLY A 1 284 ? -11.690 -12.066 27.666 1.00 82.12 284 GLY A N 1
ATOM 2060 C CA . GLY A 1 284 ? -11.433 -13.165 28.594 1.00 82.12 284 GLY A CA 1
ATOM 2061 C C . GLY A 1 284 ? -12.658 -13.546 29.430 1.00 82.12 284 GLY A C 1
ATOM 2062 O O . GLY A 1 284 ? -12.712 -14.627 30.029 1.00 82.12 284 GLY A O 1
ATOM 2063 N N . GLY A 1 285 ? -13.693 -12.711 29.452 1.00 76.31 285 GLY A N 1
ATOM 2064 C CA . GLY A 1 285 ? -15.051 -13.091 29.792 1.00 76.31 285 GLY A CA 1
ATOM 2065 C C . GLY A 1 285 ? -15.584 -12.477 31.083 1.00 76.31 285 GLY A C 1
ATOM 2066 O O . GLY A 1 285 ? -15.000 -11.622 31.744 1.00 76.31 285 GLY A O 1
ATOM 2067 N N . TRP A 1 286 ? -16.773 -12.949 31.463 1.00 64.50 286 TRP A N 1
ATOM 2068 C CA . TRP A 1 286 ? -17.654 -12.301 32.436 1.00 64.50 286 TRP A CA 1
ATOM 2069 C C . TRP A 1 286 ? -16.961 -12.047 33.805 1.00 64.50 286 TRP A C 1
ATOM 2071 O O . TRP A 1 286 ? -16.829 -12.970 34.612 1.00 64.50 286 TRP A O 1
ATOM 2081 N N . TRP A 1 287 ? -16.666 -10.767 34.099 1.00 72.06 287 TRP A N 1
ATOM 2082 C CA . TRP A 1 287 ? -15.990 -10.177 35.287 1.00 72.06 287 TRP A CA 1
ATOM 2083 C C . TRP A 1 287 ? -14.458 -9.983 35.214 1.00 72.06 287 TRP A C 1
ATOM 2085 O O . TRP A 1 287 ? -13.884 -9.638 36.251 1.00 72.06 287 TRP A O 1
ATOM 2095 N N . GLY A 1 288 ? -13.789 -10.181 34.070 1.00 67.00 288 GLY A N 1
ATOM 2096 C CA . GLY A 1 288 ? -12.328 -9.983 33.972 1.00 67.00 288 GLY A CA 1
ATOM 2097 C C . GLY A 1 288 ? -11.543 -10.958 34.859 1.00 67.00 288 GLY A C 1
ATOM 2098 O O . GLY A 1 288 ? -10.575 -10.604 35.529 1.00 67.00 288 GLY A O 1
ATOM 2099 N N . TRP A 1 289 ? -12.053 -12.187 35.002 1.00 79.12 289 TRP A N 1
ATOM 2100 C CA . TRP A 1 289 ? -11.392 -13.243 35.785 1.00 79.12 289 TRP A CA 1
ATOM 2101 C C . TRP A 1 289 ? -10.393 -14.055 34.962 1.00 79.12 289 TRP A C 1
ATOM 2103 O O . TRP A 1 289 ? -9.613 -14.811 35.549 1.00 79.12 289 TRP A O 1
ATOM 2113 N N . SER A 1 290 ? -10.450 -13.918 33.641 1.00 86.25 290 SER A N 1
ATOM 2114 C CA . SER A 1 290 ? -9.453 -14.423 32.707 1.00 86.25 290 SER A CA 1
ATOM 2115 C C . SER A 1 290 ? -8.745 -13.237 32.086 1.00 86.25 290 SER A C 1
ATOM 2117 O O . SER A 1 290 ? -9.333 -12.166 31.958 1.00 86.25 290 SER A O 1
ATOM 2119 N N . ASP A 1 291 ? -7.508 -13.475 31.689 1.00 91.06 291 ASP A N 1
ATOM 2120 C CA . ASP A 1 291 ? -6.815 -12.605 30.759 1.00 91.06 291 ASP A CA 1
ATOM 2121 C C . ASP A 1 291 ? -7.552 -12.628 29.405 1.00 91.06 291 ASP A C 1
ATOM 2123 O O . ASP A 1 291 ? -8.098 -13.669 29.009 1.00 91.06 291 ASP A O 1
ATOM 2127 N N . ASP A 1 292 ? -7.589 -11.477 28.738 1.00 95.81 292 ASP A N 1
ATOM 2128 C CA . ASP A 1 292 ? -8.057 -11.345 27.358 1.00 95.81 292 ASP A CA 1
ATOM 2129 C C . ASP A 1 292 ? -7.043 -12.027 26.448 1.00 95.81 292 ASP A C 1
ATOM 2131 O O . ASP A 1 292 ? -5.909 -12.304 26.859 1.00 95.81 292 ASP A O 1
ATOM 2135 N N . LYS A 1 293 ? -7.421 -12.306 25.203 1.00 97.25 293 LYS A N 1
ATOM 2136 C CA . LYS A 1 293 ? -6.507 -12.943 24.254 1.00 97.25 293 LYS A CA 1
ATOM 2137 C C . LYS A 1 293 ? -6.485 -12.235 22.926 1.00 97.25 293 LYS A C 1
ATOM 2139 O O . LYS A 1 293 ? -7.524 -11.895 22.377 1.00 97.25 293 LYS A O 1
ATOM 2144 N N . LEU A 1 294 ? -5.285 -12.107 22.381 1.00 97.94 294 LEU A N 1
ATOM 2145 C CA . LEU A 1 294 ? -5.105 -11.785 20.975 1.00 97.94 294 LEU A CA 1
ATOM 2146 C C . LEU A 1 294 ? -4.973 -13.074 20.180 1.00 97.94 294 LEU A C 1
ATOM 2148 O O . LEU A 1 294 ? -4.195 -13.961 20.547 1.00 97.94 294 LEU A O 1
ATOM 2152 N N . HIS A 1 295 ? -5.704 -13.148 19.077 1.00 98.06 295 HIS A N 1
ATOM 2153 C CA . HIS A 1 295 ? -5.596 -14.194 18.074 1.00 98.06 295 HIS A CA 1
ATOM 2154 C C . HIS A 1 295 ? -5.134 -13.575 16.763 1.00 98.06 295 HIS A C 1
ATOM 2156 O O . HIS A 1 295 ? -5.801 -12.685 16.253 1.00 98.06 295 HIS A O 1
ATOM 2162 N N . ILE A 1 296 ? -4.032 -14.076 16.210 1.00 98.31 296 ILE A N 1
ATOM 2163 C CA . ILE A 1 296 ? -3.581 -13.689 14.872 1.00 98.31 296 ILE A CA 1
ATOM 2164 C C . ILE A 1 296 ? -3.999 -14.774 13.898 1.00 98.31 296 ILE A C 1
ATOM 2166 O O . ILE A 1 296 ? -3.709 -15.958 14.116 1.00 98.31 296 ILE A O 1
ATOM 2170 N N . PHE A 1 297 ? -4.696 -14.367 12.852 1.00 96.81 297 PHE A N 1
ATOM 2171 C CA . PHE A 1 297 ? -5.263 -15.215 11.821 1.00 96.81 297 PHE A CA 1
ATOM 2172 C C . PHE A 1 297 ? -4.887 -14.653 10.451 1.00 96.81 297 PHE A C 1
ATOM 2174 O O . PHE A 1 297 ? -5.097 -13.473 10.219 1.00 96.81 297 PHE A O 1
ATOM 2181 N N . SER A 1 298 ? -4.376 -15.494 9.554 1.00 96.31 298 SER A N 1
ATOM 2182 C CA . SER A 1 298 ? -4.097 -15.110 8.166 1.00 96.31 298 SER A CA 1
ATOM 2183 C C . SER A 1 298 ? -5.269 -15.561 7.281 1.00 96.31 298 SER A C 1
ATOM 2185 O O . SER A 1 298 ? -5.497 -16.777 7.162 1.00 96.31 298 SER A O 1
ATOM 2187 N N . PRO A 1 299 ? -6.038 -14.624 6.686 1.00 94.19 299 PRO A N 1
ATOM 2188 C CA . PRO A 1 299 ? -7.119 -14.938 5.753 1.00 94.19 299 PRO A CA 1
ATOM 2189 C C . PRO A 1 299 ? -6.641 -15.764 4.558 1.00 94.19 299 PRO A C 1
ATOM 2191 O O . PRO A 1 299 ? -7.245 -16.799 4.266 1.00 94.19 299 PRO A O 1
ATOM 2194 N N . ALA A 1 300 ? -5.510 -15.386 3.955 1.00 91.56 300 ALA A N 1
ATOM 2195 C CA . ALA A 1 300 ? -4.920 -16.071 2.806 1.00 91.56 300 ALA A CA 1
ATOM 2196 C C . ALA A 1 300 ? -4.592 -17.551 3.077 1.00 91.56 300 ALA A C 1
ATOM 2198 O O . ALA A 1 300 ? -4.800 -18.421 2.225 1.00 91.56 300 ALA A O 1
ATOM 2199 N N . SER A 1 301 ? -4.099 -17.873 4.278 1.00 93.31 301 SER A N 1
ATOM 2200 C CA . SER A 1 301 ? -3.755 -19.254 4.656 1.00 93.31 301 SER A CA 1
ATOM 2201 C C . SER A 1 301 ? -4.878 -20.015 5.373 1.00 93.31 301 SER A C 1
ATOM 2203 O O . SER A 1 301 ? -4.756 -21.230 5.592 1.00 93.31 301 SER A O 1
ATOM 2205 N N . GLU A 1 302 ? -5.956 -19.321 5.747 1.00 93.75 302 GLU A N 1
ATOM 2206 C CA . GLU A 1 302 ? -7.047 -19.787 6.608 1.00 93.75 302 GLU A CA 1
ATOM 2207 C C . GLU A 1 302 ? -6.561 -20.403 7.940 1.00 93.75 302 GLU A C 1
ATOM 2209 O O . GLU A 1 302 ? -7.134 -21.379 8.448 1.00 93.75 302 GLU A O 1
ATOM 2214 N N . GLN A 1 303 ? -5.478 -19.877 8.526 1.00 94.44 303 GLN A N 1
ATOM 2215 C CA . GLN A 1 303 ? -4.860 -20.441 9.734 1.00 94.44 303 GLN A CA 1
ATOM 2216 C C . GLN A 1 303 ? -4.616 -19.414 10.837 1.00 94.44 303 GLN A C 1
ATOM 2218 O O . GLN A 1 303 ? -4.248 -18.271 10.599 1.00 94.44 303 GLN A O 1
ATOM 2223 N N . PHE A 1 304 ? -4.765 -19.874 12.085 1.00 95.94 304 PHE A N 1
ATOM 2224 C CA . PHE A 1 304 ? -4.268 -19.142 13.246 1.00 95.94 304 PHE A CA 1
ATOM 2225 C C . PHE A 1 304 ? -2.751 -19.273 13.338 1.00 95.94 304 PHE A C 1
ATOM 2227 O O . PHE A 1 304 ? -2.222 -20.387 13.411 1.00 95.94 304 PHE A O 1
ATOM 2234 N N . ILE A 1 305 ? -2.081 -18.131 13.411 1.00 97.25 305 ILE A N 1
ATOM 2235 C CA . ILE A 1 305 ? -0.632 -18.014 13.549 1.00 97.25 305 ILE A CA 1
ATOM 2236 C C . ILE A 1 305 ? -0.250 -18.093 15.026 1.00 97.25 305 ILE A C 1
ATOM 2238 O O . ILE A 1 305 ? 0.570 -18.926 15.420 1.00 97.25 305 ILE A O 1
ATOM 2242 N N . VAL A 1 306 ? -0.890 -17.271 15.862 1.00 97.50 306 VAL A N 1
ATOM 2243 C CA . VAL A 1 306 ? -0.633 -17.216 17.305 1.00 97.50 306 VAL A CA 1
ATOM 2244 C C . VAL A 1 306 ? -1.912 -16.928 18.090 1.00 97.50 306 VAL A C 1
ATOM 2246 O O . VAL A 1 306 ? -2.883 -16.362 17.592 1.00 97.50 306 VAL A O 1
ATOM 2249 N N . SER A 1 307 ? -1.941 -17.375 19.342 1.00 97.44 307 SER A N 1
ATOM 2250 C CA . SER A 1 307 ? -2.941 -16.959 20.324 1.00 97.44 307 SER A CA 1
ATOM 2251 C C . SER A 1 307 ? -2.251 -16.760 21.666 1.00 97.44 307 SER A C 1
ATOM 2253 O O . SER A 1 307 ? -1.616 -17.694 22.168 1.00 97.44 307 SER A O 1
ATOM 2255 N N . GLN A 1 308 ? -2.343 -15.558 22.228 1.00 97.06 308 GLN A N 1
ATOM 2256 C CA . GLN A 1 308 ? -1.584 -15.163 23.413 1.00 97.06 308 GLN A CA 1
ATOM 2257 C C . GLN A 1 308 ? -2.458 -14.383 24.393 1.00 97.06 308 GLN A C 1
ATOM 2259 O O . GLN A 1 308 ? -3.208 -13.497 23.992 1.00 97.06 308 GLN A O 1
ATOM 2264 N N . ASP A 1 309 ? -2.322 -14.714 25.678 1.00 96.75 309 ASP A N 1
ATOM 2265 C CA . ASP A 1 309 ? -2.953 -13.967 26.764 1.00 96.75 309 ASP A CA 1
ATOM 2266 C C . ASP A 1 309 ? -2.349 -12.549 26.837 1.00 96.75 309 ASP A C 1
ATOM 2268 O O . ASP A 1 309 ? -1.123 -12.380 26.820 1.00 96.75 309 ASP A O 1
ATOM 2272 N N . VAL A 1 310 ? -3.211 -11.542 26.944 1.00 96.44 310 VAL A N 1
ATOM 2273 C CA . VAL A 1 310 ? -2.871 -10.126 27.140 1.00 96.44 310 VAL A CA 1
ATOM 2274 C C . VAL A 1 310 ? -3.542 -9.596 28.408 1.00 96.44 310 VAL A C 1
ATOM 2276 O O . VAL A 1 310 ? -4.074 -10.350 29.219 1.00 96.44 310 VAL A O 1
ATOM 2279 N N . TYR A 1 311 ? -3.470 -8.291 28.657 1.00 94.62 311 TYR A N 1
ATOM 2280 C CA . TYR A 1 311 ? -4.121 -7.697 29.820 1.00 94.62 311 TYR A CA 1
ATOM 2281 C C . TYR A 1 311 ? -5.642 -7.936 29.784 1.00 94.62 311 TYR A C 1
ATOM 2283 O O . TYR A 1 311 ? -6.282 -7.568 28.811 1.00 94.62 311 TYR A O 1
ATOM 2291 N N . GLY A 1 312 ? -6.230 -8.498 30.849 1.00 93.25 312 GLY A N 1
ATOM 2292 C CA . GLY A 1 312 ? -7.658 -8.879 30.920 1.00 93.25 312 GLY A CA 1
ATOM 2293 C C . GLY A 1 312 ? -8.698 -7.754 30.947 1.00 93.25 312 GLY A C 1
ATOM 2294 O O . GLY A 1 312 ? -9.827 -7.982 31.370 1.00 93.25 312 GLY A O 1
ATOM 2295 N N . HIS A 1 313 ? -8.289 -6.536 30.598 1.00 93.12 313 HIS A N 1
ATOM 2296 C CA . HIS A 1 313 ? -9.162 -5.381 30.395 1.00 93.12 313 HIS A CA 1
ATOM 2297 C C . HIS A 1 313 ? -8.625 -4.556 29.217 1.00 93.12 313 HIS A C 1
ATOM 2299 O O . HIS A 1 313 ? -8.364 -3.353 29.334 1.00 93.12 313 HIS A O 1
ATOM 2305 N N . THR A 1 314 ? -8.346 -5.234 28.108 1.00 96.19 314 THR A N 1
ATOM 2306 C CA . THR A 1 314 ? -8.008 -4.601 26.834 1.00 96.19 314 THR A CA 1
ATOM 2307 C C . THR A 1 314 ? -9.300 -4.102 26.193 1.00 96.19 314 THR A C 1
ATOM 2309 O O . THR A 1 314 ? -10.308 -4.802 26.156 1.00 96.19 314 THR A O 1
ATOM 2312 N N . LEU A 1 315 ? -9.294 -2.849 25.755 1.00 96.38 315 LEU A N 1
ATOM 2313 C CA . LEU A 1 315 ? -10.461 -2.160 25.216 1.00 96.38 315 LEU A CA 1
ATOM 2314 C C . LEU A 1 315 ? -10.534 -2.247 23.695 1.00 96.38 315 LEU A C 1
ATOM 2316 O O . LEU A 1 315 ? -11.637 -2.322 23.156 1.00 96.38 315 LEU A O 1
ATOM 2320 N N . ASP A 1 316 ? -9.378 -2.174 23.034 1.00 97.81 316 ASP A N 1
ATOM 2321 C CA . ASP A 1 316 ? -9.291 -2.000 21.589 1.00 97.81 316 ASP A CA 1
ATOM 2322 C C . ASP A 1 316 ? -7.913 -2.398 21.040 1.00 97.81 316 ASP A C 1
ATOM 2324 O O . ASP A 1 316 ? -6.942 -2.489 21.808 1.00 97.81 316 ASP A O 1
ATOM 2328 N N . VAL A 1 317 ? -7.836 -2.620 19.727 1.00 98.06 317 VAL A N 1
ATOM 2329 C CA . VAL A 1 317 ? -6.628 -3.013 18.993 1.00 98.06 317 VAL A CA 1
ATOM 2330 C C . VAL A 1 317 ? -6.512 -2.189 17.715 1.00 98.06 317 VAL A C 1
ATOM 2332 O O . VAL A 1 317 ? -7.479 -2.066 16.980 1.00 98.06 317 VAL A O 1
ATOM 2335 N N . ALA A 1 318 ? -5.311 -1.698 17.422 1.00 98.00 318 ALA A N 1
ATOM 2336 C CA . ALA A 1 318 ? -4.943 -1.164 16.115 1.00 98.00 318 ALA A CA 1
ATOM 2337 C C . ALA A 1 318 ? -3.668 -1.851 15.620 1.00 98.00 318 ALA A C 1
ATOM 2339 O O . ALA A 1 318 ? -2.877 -2.358 16.422 1.00 98.00 318 ALA A O 1
ATOM 2340 N N . VAL A 1 319 ? -3.488 -1.884 14.306 1.00 98.12 319 VAL A N 1
ATOM 2341 C CA . VAL A 1 319 ? -2.325 -2.480 13.646 1.00 98.12 319 VAL A CA 1
ATOM 2342 C C . VAL A 1 319 ? -1.795 -1.482 12.621 1.00 98.12 319 VAL A C 1
ATOM 2344 O O . VAL A 1 319 ? -2.588 -0.776 12.001 1.00 98.12 319 VAL A O 1
ATOM 2347 N N . GLY A 1 320 ? -0.474 -1.379 12.502 1.00 95.88 320 GLY A N 1
ATOM 2348 C CA . GLY A 1 320 ? 0.182 -0.576 11.473 1.00 95.88 320 GLY A CA 1
ATOM 2349 C C . GLY A 1 320 ? 1.687 -0.440 11.688 1.00 95.88 320 GLY A C 1
ATOM 2350 O O . GLY A 1 320 ? 2.193 -0.646 12.799 1.00 95.88 320 GLY A O 1
ATOM 2351 N N . ASP A 1 321 ? 2.405 -0.085 10.625 1.00 93.62 321 ASP A N 1
ATOM 2352 C CA . ASP A 1 321 ? 3.852 0.102 10.660 1.00 93.62 321 ASP A CA 1
ATOM 2353 C C . ASP A 1 321 ? 4.183 1.364 11.447 1.00 93.62 321 ASP A C 1
ATOM 2355 O O . ASP A 1 321 ? 3.886 2.493 11.061 1.00 93.62 321 ASP A O 1
ATOM 2359 N N . ARG A 1 322 ? 4.793 1.163 12.606 1.00 92.12 322 ARG A N 1
ATOM 2360 C CA . ARG A 1 322 ? 5.160 2.230 13.531 1.00 92.12 322 ARG A CA 1
ATOM 2361 C C . ARG A 1 322 ? 6.556 2.771 13.258 1.00 92.12 322 ARG A C 1
ATOM 2363 O O . ARG A 1 322 ? 6.898 3.844 13.739 1.00 92.12 322 ARG A O 1
ATOM 2370 N N . ASN A 1 323 ? 7.415 1.961 12.647 1.00 88.25 323 ASN A N 1
ATOM 2371 C CA . ASN A 1 323 ? 8.855 2.194 12.647 1.00 88.25 323 ASN A CA 1
ATOM 2372 C C . ASN A 1 323 ? 9.484 2.121 11.258 1.00 88.25 323 ASN A C 1
ATOM 2374 O O . ASN A 1 323 ? 10.711 2.221 11.147 1.00 88.25 323 ASN A O 1
ATOM 2378 N N . SER A 1 324 ? 8.649 2.020 10.224 1.00 86.31 324 SER A N 1
ATOM 2379 C CA . SER A 1 324 ? 9.056 2.032 8.830 1.00 86.31 324 SER A CA 1
ATOM 2380 C C . SER A 1 324 ? 9.889 0.817 8.430 1.00 86.31 324 SER A C 1
ATOM 2382 O O . SER A 1 324 ? 10.762 0.941 7.561 1.00 86.31 324 SER A O 1
ATOM 2384 N N . ASP A 1 325 ? 9.697 -0.327 9.094 1.00 88.50 325 ASP A N 1
ATOM 2385 C CA . ASP A 1 325 ? 10.387 -1.575 8.750 1.00 88.50 325 ASP A CA 1
ATOM 2386 C C . ASP A 1 325 ? 9.569 -2.509 7.855 1.00 88.50 325 ASP A C 1
ATOM 2388 O O . ASP A 1 325 ? 10.023 -3.630 7.623 1.00 88.50 325 ASP A O 1
ATOM 2392 N N . GLU A 1 326 ? 8.448 -2.019 7.301 1.00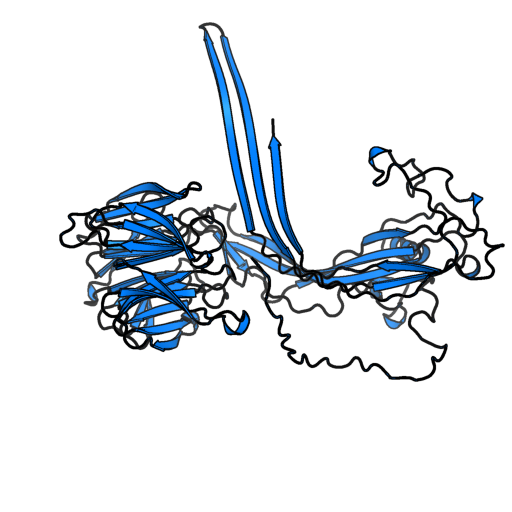 89.38 326 GLU A N 1
ATOM 2393 C CA . GLU A 1 326 ? 7.513 -2.771 6.446 1.00 89.38 326 GLU A CA 1
ATOM 2394 C C . GLU A 1 326 ? 6.910 -3.982 7.178 1.00 89.38 326 GLU A C 1
ATOM 2396 O O . GLU A 1 326 ? 6.503 -4.954 6.554 1.00 89.38 326 GLU A O 1
ATOM 2401 N N . VAL A 1 327 ? 6.904 -3.945 8.514 1.00 94.81 327 VAL A N 1
ATOM 2402 C CA . VAL A 1 327 ? 6.299 -4.963 9.371 1.00 94.81 327 VAL A CA 1
ATOM 2403 C C . VAL A 1 327 ? 5.444 -4.253 10.400 1.00 94.81 327 VAL A C 1
ATOM 2405 O O . VAL A 1 327 ? 5.947 -3.507 11.242 1.00 94.81 327 VAL A O 1
ATOM 2408 N N . ASP A 1 328 ? 4.155 -4.541 10.377 1.00 97.19 328 ASP A N 1
ATOM 2409 C CA . ASP A 1 328 ? 3.204 -3.879 11.239 1.00 97.19 328 ASP A CA 1
ATOM 2410 C C . ASP A 1 328 ? 3.368 -4.301 12.702 1.00 97.19 328 ASP A C 1
ATOM 2412 O O . ASP A 1 328 ? 3.647 -5.451 13.073 1.00 97.19 328 ASP A O 1
ATOM 2416 N N . GLU A 1 329 ? 3.160 -3.325 13.577 1.00 97.62 329 GLU A N 1
ATOM 2417 C CA . GLU A 1 329 ? 3.058 -3.537 15.006 1.00 97.62 329 GLU A CA 1
ATOM 2418 C C . GLU A 1 329 ? 1.603 -3.538 15.464 1.00 97.62 329 GLU A C 1
ATOM 2420 O O . GLU A 1 329 ? 0.716 -2.961 14.846 1.00 97.62 329 GLU A O 1
ATOM 2425 N N . ILE A 1 330 ? 1.364 -4.170 16.611 1.00 98.38 330 ILE A N 1
ATOM 2426 C CA . ILE A 1 330 ? 0.042 -4.260 17.226 1.00 98.38 330 ILE A CA 1
ATOM 2427 C C . ILE A 1 330 ? 0.006 -3.314 18.417 1.00 98.38 330 ILE A C 1
ATOM 2429 O O . ILE A 1 330 ? 0.709 -3.531 19.411 1.00 98.38 330 ILE A O 1
ATOM 2433 N N . ALA A 1 331 ? -0.849 -2.303 18.355 1.00 98.19 331 ALA A N 1
ATOM 2434 C CA . ALA A 1 331 ? -1.168 -1.438 19.476 1.00 98.19 331 ALA A CA 1
ATOM 2435 C C . ALA A 1 331 ? -2.412 -1.954 20.200 1.00 98.19 331 ALA A C 1
ATOM 2437 O O . ALA A 1 331 ? -3.476 -2.098 19.608 1.00 98.19 331 ALA A O 1
ATOM 2438 N N . ILE A 1 332 ? -2.296 -2.207 21.503 1.00 97.88 332 ILE A N 1
ATOM 2439 C CA . ILE A 1 332 ? -3.446 -2.544 22.350 1.00 97.88 332 ILE A CA 1
ATOM 2440 C C . ILE A 1 332 ? -3.734 -1.425 23.337 1.00 97.88 332 ILE A C 1
ATOM 2442 O O . ILE A 1 332 ? -2.831 -0.948 24.028 1.00 97.88 332 ILE A O 1
ATOM 2446 N N . LEU A 1 333 ? -5.002 -1.037 23.448 1.00 97.88 333 LEU A N 1
ATOM 2447 C CA . LEU A 1 333 ? -5.469 -0.047 24.411 1.00 97.88 333 LEU A CA 1
ATOM 2448 C C . LEU A 1 333 ? -6.013 -0.735 25.663 1.00 97.88 333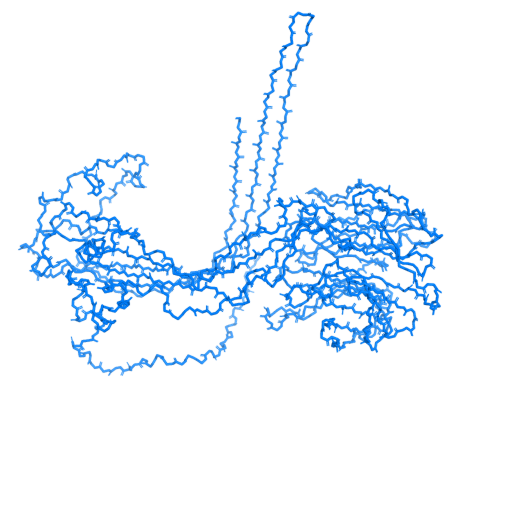 LEU A C 1
ATOM 2450 O O . LEU A 1 333 ? -6.828 -1.645 25.573 1.00 97.88 333 LEU A O 1
ATOM 2454 N N . ARG A 1 334 ? -5.607 -0.291 26.851 1.00 96.44 334 ARG A N 1
ATOM 2455 C CA . ARG A 1 334 ? -5.977 -0.903 28.134 1.00 96.44 334 ARG A CA 1
ATOM 2456 C C . ARG A 1 334 ? -6.846 0.021 28.981 1.00 96.44 334 ARG A C 1
ATOM 2458 O O . ARG A 1 334 ? -6.620 1.229 29.033 1.00 96.44 334 ARG A O 1
ATOM 2465 N N . GLU A 1 335 ? -7.764 -0.568 29.748 1.00 94.25 335 GLU A N 1
ATOM 2466 C CA . GLU A 1 335 ? -8.654 0.161 30.669 1.00 94.25 335 GLU A CA 1
ATOM 2467 C C . GLU A 1 335 ? -7.890 0.888 31.791 1.00 94.25 335 GLU A C 1
ATOM 2469 O O . GLU A 1 335 ? -8.374 1.880 32.327 1.00 94.25 335 GLU A O 1
ATOM 2474 N N . ASP A 1 336 ? -6.669 0.460 32.136 1.00 94.38 336 ASP A N 1
ATOM 2475 C CA . ASP A 1 336 ? -5.829 1.123 33.144 1.00 94.38 336 ASP A CA 1
ATOM 2476 C C . ASP A 1 336 ? -5.016 2.313 32.603 1.00 94.38 336 ASP A C 1
ATOM 2478 O O . ASP A 1 336 ? -3.996 2.671 33.194 1.00 94.38 336 ASP A O 1
ATOM 2482 N N . HIS A 1 337 ? -5.504 2.945 31.527 1.00 94.44 337 HIS A N 1
ATOM 2483 C CA . HIS A 1 337 ? -4.933 4.134 30.881 1.00 94.44 337 HIS A CA 1
ATOM 2484 C C . HIS A 1 337 ? -3.527 3.893 30.359 1.00 94.44 337 HIS A C 1
ATOM 2486 O O . HIS A 1 337 ? -2.602 4.677 30.580 1.00 94.44 337 HIS A O 1
ATOM 2492 N N . LYS A 1 338 ? -3.367 2.771 29.674 1.00 96.12 338 LYS A N 1
ATOM 2493 C CA . LYS A 1 338 ? -2.119 2.413 29.027 1.00 96.12 338 LYS A CA 1
ATOM 2494 C C . LYS A 1 338 ? -2.388 1.954 27.625 1.00 96.12 338 LYS A C 1
ATOM 2496 O O . LYS A 1 338 ? -3.454 1.415 27.348 1.00 96.12 338 LYS A O 1
ATOM 2501 N N . PHE A 1 339 ? -1.375 2.074 26.795 1.00 96.62 339 PHE A N 1
ATOM 2502 C CA . PHE A 1 339 ? -1.288 1.243 25.615 1.00 96.62 339 PHE A CA 1
ATOM 2503 C C . PHE A 1 339 ? -0.031 0.376 25.692 1.00 96.62 339 PHE A C 1
ATOM 2505 O O . PHE A 1 339 ? 0.920 0.677 26.429 1.00 96.62 339 PHE A O 1
ATOM 2512 N N . GLU A 1 340 ? -0.051 -0.746 24.987 1.00 97.31 340 GLU A N 1
ATOM 2513 C CA . GLU A 1 340 ? 1.127 -1.581 24.759 1.00 97.31 340 GLU A CA 1
ATOM 2514 C C . GLU A 1 340 ? 1.343 -1.747 23.267 1.00 97.31 340 GLU A C 1
ATOM 2516 O O . GLU A 1 340 ? 0.381 -1.780 22.506 1.00 97.31 340 GLU A O 1
ATOM 2521 N N . LEU A 1 341 ? 2.606 -1.884 22.880 1.00 97.69 341 LEU A N 1
ATOM 2522 C CA . LEU A 1 341 ? 2.981 -2.235 21.520 1.00 97.69 341 LEU A CA 1
ATOM 2523 C C . LEU A 1 341 ? 3.566 -3.639 21.518 1.00 97.69 341 LEU A C 1
ATOM 2525 O O . LEU A 1 341 ? 4.432 -3.962 22.342 1.00 97.69 341 LEU A O 1
ATOM 2529 N N . LEU A 1 342 ? 3.087 -4.469 20.603 1.00 98.00 342 LEU A N 1
ATOM 2530 C CA . LEU A 1 342 ? 3.523 -5.842 20.412 1.00 98.00 342 LEU A CA 1
ATOM 2531 C C . LEU A 1 342 ? 4.036 -6.016 18.980 1.00 98.00 342 LEU A C 1
ATOM 2533 O O . LEU A 1 342 ? 3.504 -5.414 18.056 1.00 98.00 342 LEU A O 1
ATOM 2537 N N . LYS A 1 343 ? 5.036 -6.879 18.801 1.00 97.75 343 LYS A N 1
ATOM 2538 C CA . LYS A 1 343 ? 5.540 -7.300 17.487 1.00 97.75 343 LYS A CA 1
ATOM 2539 C C . LYS A 1 343 ? 5.462 -8.812 17.361 1.00 97.75 343 LYS A C 1
ATOM 2541 O O . LYS A 1 343 ? 5.862 -9.520 18.302 1.00 97.75 343 LYS A O 1
ATOM 2546 N N . LEU A 1 344 ? 4.989 -9.295 16.214 1.00 98.19 344 LEU A N 1
ATOM 2547 C CA . LEU A 1 344 ? 5.048 -10.705 15.854 1.00 98.19 344 LEU A CA 1
ATOM 2548 C C . LEU A 1 344 ? 6.487 -11.074 15.485 1.00 98.19 344 LEU A C 1
ATOM 2550 O O . LEU A 1 344 ? 7.129 -10.470 14.634 1.00 98.19 344 LEU A O 1
ATOM 2554 N N . SER A 1 345 ? 7.047 -12.053 16.186 1.00 96.44 345 SER A N 1
ATOM 2555 C CA . SER A 1 345 ? 8.368 -12.579 15.869 1.00 96.44 345 SER A CA 1
ATOM 2556 C C . SER A 1 345 ? 8.280 -13.712 14.851 1.00 96.44 345 SER A C 1
ATOM 2558 O O . SER A 1 345 ? 7.312 -14.464 14.820 1.00 96.44 345 SER A O 1
ATOM 2560 N N . THR A 1 346 ? 9.368 -13.927 14.108 1.00 93.81 346 THR A N 1
ATOM 2561 C CA . THR A 1 346 ? 9.522 -15.031 13.129 1.00 93.81 346 THR A CA 1
ATOM 2562 C C . THR A 1 346 ? 9.298 -16.458 13.667 1.00 93.81 346 THR A C 1
ATOM 2564 O O . THR A 1 346 ? 9.263 -17.411 12.893 1.00 93.81 346 THR A O 1
ATOM 2567 N N . ASP A 1 347 ? 9.208 -16.655 14.986 1.00 95.00 347 ASP A N 1
ATOM 2568 C CA . ASP A 1 347 ? 8.834 -17.927 15.622 1.00 95.00 347 ASP A CA 1
ATOM 2569 C C . ASP A 1 347 ? 7.365 -17.969 16.081 1.00 95.00 347 ASP A C 1
ATOM 2571 O O . ASP A 1 347 ? 6.994 -18.833 16.881 1.00 95.00 347 ASP A O 1
ATOM 2575 N N . ASN A 1 348 ? 6.536 -17.071 15.543 1.00 95.56 348 ASN A N 1
ATOM 2576 C CA . ASN A 1 348 ? 5.106 -16.911 15.799 1.00 95.56 348 ASN A CA 1
ATOM 2577 C C . ASN A 1 348 ? 4.801 -16.665 17.282 1.00 95.56 348 ASN A C 1
ATOM 2579 O O . ASN A 1 348 ? 3.920 -17.298 17.872 1.00 95.56 348 ASN A O 1
ATOM 2583 N N . THR A 1 349 ? 5.556 -15.761 17.911 1.00 96.56 349 THR A N 1
ATOM 2584 C CA . THR A 1 349 ? 5.290 -15.305 19.283 1.00 96.56 349 THR A CA 1
ATOM 2585 C C . THR A 1 349 ? 5.121 -13.793 19.324 1.00 96.56 349 THR A C 1
ATOM 2587 O O . THR A 1 349 ? 5.720 -13.083 18.523 1.00 96.56 349 THR A O 1
ATOM 2590 N N . LEU A 1 350 ? 4.313 -13.281 20.257 1.00 97.81 350 LEU A N 1
ATOM 2591 C CA . LEU A 1 350 ? 4.181 -11.838 20.438 1.00 97.81 350 LEU A CA 1
ATOM 2592 C C . LEU A 1 350 ? 5.171 -11.350 21.487 1.00 97.81 350 LEU A C 1
ATOM 2594 O O . LEU A 1 350 ? 5.145 -11.765 22.653 1.00 97.81 350 LEU A O 1
ATOM 2598 N N . SER A 1 351 ? 6.033 -10.431 21.068 1.00 96.94 351 SER A N 1
ATOM 2599 C CA . SER A 1 351 ? 6.978 -9.745 21.940 1.00 96.94 351 SER A CA 1
ATOM 2600 C C . SER A 1 351 ? 6.465 -8.349 22.279 1.00 96.94 351 SER A C 1
ATOM 2602 O O . SER A 1 351 ? 6.070 -7.602 21.395 1.00 96.94 351 SER A O 1
ATOM 2604 N N . ASN A 1 352 ? 6.454 -7.996 23.566 1.00 97.12 352 ASN A N 1
ATOM 2605 C CA . ASN A 1 352 ? 6.089 -6.651 24.006 1.00 97.12 352 ASN A CA 1
ATOM 2606 C C . ASN A 1 352 ? 7.281 -5.703 23.782 1.00 97.12 352 ASN A C 1
ATOM 2608 O O . ASN A 1 352 ? 8.366 -5.928 24.332 1.00 97.12 352 ASN A O 1
ATOM 2612 N N . LEU A 1 353 ? 7.068 -4.673 22.963 1.00 96.69 353 LEU A N 1
ATOM 2613 C CA . LEU A 1 353 ? 8.033 -3.613 22.667 1.00 96.69 353 LEU A CA 1
ATOM 2614 C C . LEU A 1 353 ? 8.061 -2.556 23.774 1.00 96.69 353 LEU A C 1
ATOM 2616 O O . LEU A 1 353 ? 9.122 -2.036 24.125 1.00 96.69 353 LEU A O 1
ATOM 2620 N N . GLY A 1 354 ? 6.902 -2.277 24.363 1.00 96.44 354 GLY A N 1
ATOM 2621 C CA . GLY A 1 354 ? 6.776 -1.432 25.537 1.00 96.44 354 GLY A CA 1
ATOM 2622 C C . GLY A 1 354 ? 5.334 -1.268 26.002 1.00 96.44 354 GLY A C 1
ATOM 2623 O O . GLY A 1 354 ? 4.385 -1.781 25.411 1.00 96.44 354 GLY A O 1
ATOM 2624 N N . SER A 1 355 ? 5.190 -0.544 27.109 1.00 96.88 355 SER A N 1
ATOM 2625 C CA . SER A 1 355 ? 3.903 -0.119 27.651 1.00 96.88 355 SER A CA 1
ATOM 2626 C C . SER A 1 355 ? 4.050 1.274 28.240 1.00 96.88 355 SER A C 1
ATOM 2628 O O . SER A 1 355 ? 4.995 1.533 28.998 1.00 96.88 355 SER A O 1
ATOM 2630 N N . TRP A 1 356 ? 3.110 2.150 27.904 1.00 96.81 356 TRP A N 1
ATOM 2631 C CA . TRP A 1 356 ? 3.168 3.572 28.220 1.00 96.81 356 TRP A CA 1
ATOM 2632 C C . TRP A 1 356 ? 1.862 4.038 28.843 1.00 96.81 356 TRP A C 1
ATOM 2634 O O . TRP A 1 356 ? 0.793 3.527 28.519 1.00 96.81 356 TRP A O 1
ATOM 2644 N N . ASP A 1 357 ? 1.969 4.985 29.774 1.00 95.25 357 ASP A N 1
ATOM 2645 C CA . ASP A 1 357 ? 0.813 5.625 30.396 1.00 95.25 357 ASP A CA 1
ATOM 2646 C C . ASP A 1 357 ? 0.230 6.673 29.439 1.00 95.25 357 ASP A C 1
ATOM 2648 O O . ASP A 1 357 ? 0.951 7.529 28.924 1.00 95.25 357 ASP A O 1
ATOM 2652 N N . ILE A 1 358 ? -1.088 6.663 29.274 1.00 92.69 358 ILE A N 1
ATOM 2653 C CA . ILE A 1 358 ? -1.832 7.719 28.591 1.00 92.69 358 ILE A CA 1
ATOM 2654 C C . ILE A 1 358 ? -1.908 8.889 29.572 1.00 92.69 358 ILE A C 1
ATOM 2656 O O . ILE A 1 358 ? -2.630 8.864 30.569 1.00 92.69 358 ILE A O 1
ATOM 2660 N N . THR A 1 359 ? -1.065 9.897 29.348 1.00 89.12 359 THR A N 1
ATOM 2661 C CA . THR A 1 359 ? -0.838 10.981 30.324 1.00 89.12 359 THR A CA 1
ATOM 2662 C C . THR A 1 359 ? -1.943 12.042 30.364 1.00 89.12 359 THR A C 1
ATOM 2664 O O . THR A 1 359 ? -1.890 12.953 31.199 1.00 89.12 359 THR A O 1
ATOM 2667 N N . VAL A 1 360 ? -2.940 11.924 29.488 1.00 86.25 360 VAL A N 1
ATOM 2668 C CA . VAL A 1 360 ? -4.050 12.860 29.291 1.00 86.25 360 VAL A CA 1
ATOM 2669 C C . VAL A 1 360 ? -5.389 12.119 29.356 1.00 86.25 360 VAL A C 1
ATOM 2671 O O . VAL A 1 360 ? -5.482 10.957 28.982 1.00 86.25 360 VAL A O 1
ATOM 2674 N N . GLY A 1 361 ? -6.411 12.793 29.882 1.00 88.31 361 GLY A N 1
ATOM 2675 C CA . GLY A 1 361 ? -7.743 12.223 30.079 1.00 88.31 361 GLY A CA 1
ATOM 2676 C C . GLY A 1 361 ? -7.900 11.314 31.308 1.00 88.31 361 GLY A C 1
ATOM 2677 O O . GLY A 1 361 ? -6.937 10.816 31.898 1.00 88.31 361 GLY A O 1
ATOM 2678 N N . ASP A 1 362 ? -9.155 11.128 31.713 1.00 91.88 362 ASP A N 1
ATOM 2679 C CA . ASP A 1 362 ? -9.605 10.242 32.791 1.00 91.88 362 ASP A CA 1
ATOM 2680 C C . ASP A 1 362 ? -10.190 8.914 32.261 1.00 91.88 362 ASP A C 1
ATOM 2682 O O . ASP A 1 362 ? -10.522 8.037 33.060 1.00 91.88 362 ASP A O 1
ATOM 2686 N N . THR A 1 363 ? -10.323 8.745 30.945 1.00 93.88 363 THR A N 1
ATOM 2687 C CA . THR A 1 363 ? -10.743 7.495 30.289 1.00 93.88 363 THR A CA 1
ATOM 2688 C C . THR A 1 363 ? -10.134 7.391 28.893 1.00 93.88 363 THR A C 1
ATOM 2690 O O . THR A 1 363 ? -9.858 8.419 28.279 1.00 93.88 363 THR A O 1
ATOM 2693 N N . ALA A 1 364 ? -9.975 6.168 28.383 1.00 94.88 364 ALA A N 1
ATOM 2694 C CA . ALA A 1 364 ? -9.638 5.890 26.988 1.00 94.88 364 ALA A CA 1
ATOM 2695 C C . ALA A 1 364 ? -10.621 4.856 26.417 1.00 94.88 364 ALA A C 1
ATOM 2697 O O . ALA A 1 364 ? -11.152 4.054 27.187 1.00 94.88 364 ALA A O 1
ATOM 2698 N N . GLN A 1 365 ? -10.909 4.894 25.111 1.00 95.25 365 GLN A N 1
ATOM 2699 C CA . GLN A 1 365 ? -11.942 4.024 24.511 1.00 95.25 365 GLN A CA 1
ATOM 2700 C C . GLN A 1 365 ? -11.563 3.346 23.196 1.00 95.25 365 GLN A C 1
ATOM 2702 O O . GLN A 1 365 ? -11.956 2.196 22.990 1.00 95.25 365 GLN A O 1
ATOM 2707 N N . ARG A 1 366 ? -10.853 4.056 22.317 1.00 97.31 366 ARG A N 1
ATOM 2708 C CA . ARG A 1 366 ? -10.441 3.567 20.998 1.00 97.31 366 ARG A CA 1
ATOM 2709 C C . ARG A 1 366 ? -9.036 4.015 20.661 1.00 97.31 366 ARG A C 1
ATOM 2711 O O . ARG A 1 366 ? -8.604 5.051 21.182 1.00 97.31 366 ARG A O 1
ATOM 2718 N N . ILE A 1 367 ? -8.369 3.254 19.808 1.00 97.75 367 ILE A N 1
ATOM 2719 C CA . ILE A 1 367 ? -7.021 3.523 19.312 1.00 97.75 367 ILE A CA 1
ATOM 2720 C C . ILE A 1 367 ? -6.970 3.342 17.792 1.00 97.75 367 ILE A C 1
ATOM 2722 O O . ILE A 1 367 ? -7.592 2.441 17.254 1.00 97.75 367 ILE A O 1
ATOM 2726 N N . SER A 1 368 ? -6.209 4.192 17.109 1.00 97.50 368 SER A N 1
ATOM 2727 C CA . SER A 1 368 ? -5.896 4.087 15.679 1.00 97.50 368 SER A CA 1
ATOM 2728 C C . SER A 1 368 ? -4.423 4.421 15.461 1.00 97.50 368 SER A C 1
ATOM 2730 O O . SER A 1 368 ? -3.852 5.177 16.252 1.00 97.50 368 SER A O 1
ATOM 2732 N N . MET A 1 369 ? -3.827 3.899 14.386 1.00 96.31 369 MET A N 1
ATOM 2733 C CA . MET A 1 369 ? -2.455 4.216 13.965 1.00 96.31 369 MET A CA 1
ATOM 2734 C C . MET A 1 369 ? -2.457 5.062 12.681 1.00 96.31 369 MET A C 1
ATOM 2736 O O . MET A 1 369 ? -3.284 4.806 11.812 1.00 96.31 369 MET A O 1
ATOM 2740 N N . LEU A 1 370 ? -1.622 6.107 12.591 1.00 94.62 370 LEU A N 1
ATOM 2741 C CA . LEU A 1 370 ? -1.481 6.995 11.415 1.00 94.62 370 LEU A CA 1
ATOM 2742 C C . LEU A 1 370 ? -0.249 7.919 11.521 1.00 94.62 370 LEU A C 1
ATOM 2744 O O . LEU A 1 370 ? 0.152 8.216 12.637 1.00 94.62 370 LEU A O 1
ATOM 2748 N N . ASP A 1 371 ? 0.230 8.470 10.393 1.00 91.50 371 ASP A N 1
ATOM 2749 C CA . ASP A 1 371 ? 1.188 9.606 10.333 1.00 91.50 371 ASP A CA 1
ATOM 2750 C C . ASP A 1 371 ? 0.480 10.927 10.716 1.00 91.50 371 ASP A C 1
ATOM 2752 O O . ASP A 1 371 ? -0.007 11.694 9.873 1.00 91.50 371 ASP A O 1
ATOM 2756 N N . TRP A 1 372 ? 0.327 11.168 12.013 1.00 92.06 372 TRP A N 1
ATOM 2757 C CA . TRP A 1 372 ? -0.333 12.337 12.581 1.00 92.06 372 TRP A CA 1
ATOM 2758 C C . TRP A 1 372 ? 0.488 13.619 12.420 1.00 92.06 372 TRP A C 1
ATOM 2760 O O . TRP A 1 372 ? -0.083 14.710 12.268 1.00 92.06 372 TRP A O 1
ATOM 2770 N N . ASP A 1 373 ? 1.809 13.546 12.550 1.00 90.25 373 ASP A N 1
ATOM 2771 C CA . ASP A 1 373 ? 2.652 14.742 12.632 1.00 90.25 373 ASP A CA 1
ATOM 2772 C C . ASP A 1 373 ? 3.228 15.177 11.271 1.00 90.25 373 ASP A C 1
ATOM 2774 O O . ASP A 1 373 ? 3.583 16.353 11.081 1.00 90.25 373 ASP A O 1
ATOM 2778 N N . GLY A 1 374 ? 3.159 14.287 10.283 1.00 91.00 374 GLY A N 1
ATOM 2779 C CA . GLY A 1 374 ? 3.543 14.539 8.913 1.00 91.00 374 GLY A CA 1
ATOM 2780 C C . GLY A 1 374 ? 5.046 14.471 8.735 1.00 91.00 374 GLY A C 1
ATOM 2781 O O . GLY A 1 374 ? 5.558 15.236 7.901 1.00 91.00 374 GLY A O 1
ATOM 2782 N N . ASP A 1 375 ? 5.749 13.605 9.471 1.00 89.81 375 ASP A N 1
ATOM 2783 C CA . ASP A 1 375 ? 7.201 13.486 9.412 1.00 89.81 375 ASP A CA 1
ATOM 2784 C C . ASP A 1 375 ? 7.766 12.260 8.639 1.00 89.81 375 ASP A C 1
ATOM 2786 O O . ASP A 1 375 ? 8.890 12.346 8.121 1.00 89.81 375 ASP A O 1
ATOM 2790 N N . THR A 1 376 ? 6.929 11.249 8.356 1.00 88.62 376 THR A N 1
ATOM 2791 C CA . THR A 1 376 ? 7.122 10.154 7.369 1.00 88.62 376 THR A CA 1
ATOM 2792 C C . THR A 1 376 ? 7.783 10.621 6.050 1.00 88.62 376 THR A C 1
ATOM 2794 O O . THR A 1 376 ? 7.595 11.751 5.588 1.00 88.62 376 THR A O 1
ATOM 2797 N N . ALA A 1 377 ? 8.555 9.789 5.348 1.00 87.50 377 ALA A N 1
ATOM 2798 C CA . ALA A 1 377 ? 9.060 10.166 4.021 1.00 87.50 377 ALA A CA 1
ATOM 2799 C C . ALA A 1 377 ? 8.032 9.883 2.910 1.00 87.50 377 ALA A C 1
ATOM 2801 O O . ALA A 1 377 ? 7.198 8.996 2.997 1.00 87.50 377 ALA A O 1
ATOM 2802 N N . SER A 1 378 ? 8.078 10.630 1.809 1.00 88.00 378 SER A N 1
ATOM 2803 C CA . SER A 1 378 ? 7.204 10.387 0.654 1.00 88.00 378 SER A CA 1
ATOM 2804 C C . SER A 1 378 ? 7.888 10.739 -0.664 1.00 88.00 378 SER A C 1
ATOM 2806 O O . SER A 1 378 ? 8.840 11.522 -0.707 1.00 88.00 378 SER A O 1
ATOM 2808 N N . GLY A 1 379 ? 7.426 10.147 -1.758 1.00 87.00 379 GLY A N 1
ATOM 2809 C CA . GLY A 1 379 ? 7.761 10.498 -3.128 1.00 87.00 379 GLY A CA 1
ATOM 2810 C C . GLY A 1 379 ? 6.533 11.035 -3.842 1.00 87.00 379 GLY A C 1
ATOM 2811 O O . GLY A 1 379 ? 5.537 10.334 -3.987 1.00 87.00 379 GLY A O 1
ATOM 2812 N N . ARG A 1 380 ? 6.628 12.260 -4.357 1.00 90.38 380 ARG A N 1
ATOM 2813 C CA . ARG A 1 380 ? 5.570 12.871 -5.165 1.00 90.38 380 ARG A CA 1
ATOM 2814 C C . ARG A 1 380 ? 5.939 12.876 -6.635 1.00 90.38 380 ARG A C 1
ATOM 2816 O O . ARG A 1 380 ? 7.011 13.366 -7.007 1.00 90.38 380 ARG A O 1
ATOM 2823 N N . LEU A 1 381 ? 5.039 12.380 -7.475 1.00 90.62 381 LEU A N 1
ATOM 2824 C CA . LEU A 1 381 ? 5.208 12.381 -8.920 1.00 90.62 381 LEU A CA 1
ATOM 2825 C C . LEU A 1 381 ? 5.233 13.823 -9.449 1.00 90.62 381 LEU A C 1
ATOM 2827 O O . LEU A 1 381 ? 4.338 14.633 -9.202 1.00 90.62 381 LEU A O 1
ATOM 2831 N N . VAL A 1 382 ? 6.279 14.161 -10.197 1.00 92.81 382 VAL A N 1
ATOM 2832 C CA . VAL A 1 382 ? 6.486 15.497 -10.776 1.00 92.81 382 VAL A CA 1
ATOM 2833 C C . VAL A 1 382 ? 5.861 15.604 -12.163 1.00 92.81 382 VAL A C 1
ATOM 2835 O O . VAL A 1 382 ? 5.373 16.671 -12.542 1.00 92.81 382 VAL A O 1
ATOM 2838 N N . ASN A 1 383 ? 5.883 14.519 -12.937 1.00 88.75 383 ASN A N 1
ATOM 2839 C CA . ASN A 1 383 ? 5.345 14.462 -14.290 1.00 88.75 383 ASN A CA 1
ATOM 2840 C C . ASN A 1 383 ? 4.147 13.509 -14.367 1.00 88.75 383 ASN A C 1
ATOM 2842 O O . ASN A 1 383 ? 4.308 12.297 -14.333 1.00 88.75 383 ASN A O 1
ATOM 2846 N N . ALA A 1 384 ? 2.949 14.080 -14.526 1.00 84.00 384 ALA A N 1
ATOM 2847 C CA . ALA A 1 384 ? 1.715 13.309 -14.688 1.00 84.00 384 ALA A CA 1
ATOM 2848 C C . ALA A 1 384 ? 1.721 12.430 -15.952 1.00 84.00 384 ALA A C 1
ATOM 2850 O O . ALA A 1 384 ? 1.138 11.354 -15.959 1.00 84.00 384 ALA A O 1
ATOM 2851 N N . GLU A 1 385 ? 2.396 12.880 -17.016 1.00 90.12 385 GLU A N 1
ATOM 2852 C CA . GLU A 1 385 ? 2.638 12.069 -18.209 1.00 90.12 385 GLU A CA 1
ATOM 2853 C C . GLU A 1 385 ? 4.091 11.568 -18.209 1.00 90.12 385 GLU A C 1
ATOM 2855 O O . GLU A 1 385 ? 5.016 12.368 -17.988 1.00 90.12 385 GLU A O 1
ATOM 2860 N N . PRO A 1 386 ? 4.327 10.270 -18.470 1.00 91.25 386 PRO A N 1
ATOM 2861 C CA . PRO A 1 386 ? 5.678 9.741 -18.555 1.00 91.25 386 PRO A CA 1
ATOM 2862 C C . PRO A 1 386 ? 6.457 10.365 -19.711 1.00 91.25 386 PRO A C 1
ATOM 2864 O O . PRO A 1 386 ? 5.945 10.555 -20.816 1.00 91.25 386 PRO A O 1
ATOM 2867 N N . GLU A 1 387 ? 7.743 10.627 -19.487 1.00 93.31 387 GLU A N 1
ATOM 2868 C CA . GLU A 1 387 ? 8.650 10.996 -20.570 1.00 93.31 387 GLU A CA 1
ATOM 2869 C C . GLU A 1 387 ? 9.106 9.719 -21.290 1.00 93.31 387 GLU A C 1
ATOM 2871 O O . GLU A 1 387 ? 9.725 8.845 -20.683 1.00 93.31 387 GLU A O 1
ATOM 2876 N N . LEU A 1 388 ? 8.818 9.592 -22.587 1.00 91.81 388 LEU A N 1
ATOM 2877 C CA . LEU A 1 388 ? 9.314 8.471 -23.383 1.00 91.81 388 LEU A CA 1
ATOM 2878 C C . LEU A 1 388 ? 10.813 8.638 -23.662 1.00 91.81 388 LEU A C 1
ATOM 2880 O O . LEU A 1 388 ? 11.233 9.476 -24.462 1.00 91.81 388 LEU A O 1
ATOM 2884 N N . ILE A 1 389 ? 11.619 7.794 -23.030 1.00 91.81 389 ILE A N 1
ATOM 2885 C CA . ILE A 1 389 ? 13.066 7.742 -23.173 1.00 91.81 389 ILE A CA 1
ATOM 2886 C C . ILE A 1 389 ? 13.455 6.554 -24.045 1.00 91.81 389 ILE A C 1
ATOM 2888 O O . ILE A 1 389 ? 13.276 5.389 -23.691 1.00 91.81 389 ILE A O 1
ATOM 2892 N N . ALA A 1 390 ? 14.070 6.865 -25.181 1.00 90.00 390 ALA A N 1
ATOM 2893 C CA . ALA A 1 390 ? 14.713 5.872 -26.020 1.00 90.00 390 ALA A CA 1
ATOM 2894 C C . ALA A 1 390 ? 16.031 5.402 -25.391 1.00 90.00 390 ALA A C 1
ATOM 2896 O O . ALA A 1 390 ? 16.979 6.178 -25.222 1.00 90.00 390 ALA A O 1
ATOM 2897 N N . GLY A 1 391 ? 16.118 4.107 -25.107 1.00 85.69 391 GLY A N 1
ATOM 2898 C CA . GLY A 1 391 ? 17.360 3.437 -24.765 1.00 85.69 391 GLY A CA 1
ATOM 2899 C C . GLY A 1 391 ? 18.388 3.553 -25.890 1.00 85.69 391 GLY A C 1
ATOM 2900 O O . GLY A 1 391 ? 18.072 3.763 -27.065 1.00 85.69 391 GLY A O 1
ATOM 2901 N N . LYS A 1 392 ? 19.668 3.420 -25.539 1.00 88.31 392 LYS A N 1
ATOM 2902 C CA . LYS A 1 392 ? 20.733 3.385 -26.546 1.00 88.31 392 LYS A CA 1
ATOM 2903 C C . LYS A 1 392 ? 20.630 2.090 -27.347 1.00 88.31 392 LYS A C 1
ATOM 2905 O O . LYS A 1 392 ? 20.459 1.025 -26.765 1.00 88.31 392 LYS A O 1
ATOM 2910 N N . ALA A 1 393 ? 20.815 2.181 -28.662 1.00 86.56 393 ALA A N 1
ATOM 2911 C CA . ALA A 1 393 ? 21.030 0.996 -29.480 1.00 86.56 393 ALA A CA 1
ATOM 2912 C C . ALA A 1 393 ? 22.334 0.316 -29.048 1.00 86.56 393 ALA A C 1
ATOM 2914 O O . ALA A 1 393 ? 23.390 0.951 -29.025 1.00 86.56 393 ALA A O 1
ATOM 2915 N N . ILE A 1 394 ? 22.259 -0.963 -28.699 1.00 86.44 394 ILE A N 1
ATOM 2916 C CA . ILE A 1 394 ? 23.403 -1.762 -28.267 1.00 86.44 394 ILE A CA 1
ATOM 2917 C C . ILE A 1 394 ? 23.542 -3.010 -29.148 1.00 86.44 394 ILE A C 1
ATOM 2919 O O . ILE A 1 394 ? 22.548 -3.684 -29.426 1.00 86.44 394 ILE A O 1
ATOM 2923 N N . PRO A 1 395 ? 24.762 -3.339 -29.613 1.00 87.12 395 PRO A N 1
ATOM 2924 C CA . PRO A 1 395 ? 25.015 -4.620 -30.256 1.00 87.12 395 PRO A CA 1
ATOM 2925 C C . PRO A 1 395 ? 25.007 -5.717 -29.189 1.00 87.12 395 PRO A C 1
ATOM 2927 O O . PRO A 1 395 ? 25.920 -5.791 -28.367 1.00 87.12 395 PRO A O 1
ATOM 2930 N N . ILE A 1 396 ? 23.996 -6.581 -29.199 1.00 80.94 396 ILE A N 1
ATOM 2931 C CA . ILE A 1 396 ? 23.887 -7.667 -28.213 1.00 80.94 396 ILE A CA 1
ATOM 2932 C C . ILE A 1 396 ? 24.618 -8.935 -28.663 1.00 80.94 396 ILE A C 1
ATOM 2934 O O . ILE A 1 396 ? 25.068 -9.717 -27.830 1.00 80.94 396 ILE A O 1
ATOM 2938 N N . ALA A 1 397 ? 24.791 -9.136 -29.975 1.00 80.19 397 ALA A N 1
ATOM 2939 C CA . ALA A 1 397 ? 25.552 -10.266 -30.499 1.00 80.19 397 ALA A CA 1
ATOM 2940 C C . ALA A 1 397 ? 26.046 -10.046 -31.936 1.00 80.19 397 ALA A C 1
ATOM 2942 O O . ALA A 1 397 ? 25.392 -9.406 -32.754 1.00 80.19 397 ALA A O 1
ATOM 2943 N N . ALA A 1 398 ? 27.196 -10.636 -32.264 1.00 82.81 398 ALA A N 1
ATOM 2944 C CA . ALA A 1 398 ? 27.720 -10.731 -33.624 1.00 82.81 398 ALA A CA 1
ATOM 2945 C C . ALA A 1 398 ? 27.956 -12.202 -33.968 1.00 82.81 398 ALA A C 1
ATOM 2947 O O . ALA A 1 398 ? 28.614 -12.930 -33.225 1.00 82.81 398 ALA A O 1
ATOM 2948 N N . LEU A 1 399 ? 27.412 -12.649 -35.094 1.00 79.94 399 LEU A N 1
ATOM 2949 C CA . LEU A 1 399 ? 27.353 -14.064 -35.439 1.00 79.94 399 LEU A CA 1
ATOM 2950 C C . LEU A 1 399 ? 28.332 -14.379 -36.565 1.00 79.94 399 LEU A C 1
ATOM 2952 O O . LEU A 1 399 ? 28.347 -13.744 -37.613 1.00 79.94 399 LEU A O 1
ATOM 2956 N N . MET A 1 400 ? 29.175 -15.382 -36.361 1.00 81.25 400 MET A N 1
ATOM 2957 C CA . MET A 1 400 ? 30.148 -15.802 -37.365 1.00 81.25 400 MET A CA 1
ATOM 2958 C C . MET A 1 400 ? 29.612 -17.028 -38.101 1.00 81.25 400 MET A C 1
ATOM 2960 O O . MET A 1 400 ? 29.271 -18.032 -37.477 1.00 81.25 400 MET A O 1
ATOM 2964 N N . PHE A 1 401 ? 29.533 -16.967 -39.433 1.00 78.25 401 PHE A N 1
ATOM 2965 C CA . PHE A 1 401 ? 29.132 -18.130 -40.233 1.00 78.25 401 PHE A CA 1
ATOM 2966 C C . PHE A 1 401 ? 30.142 -19.264 -40.065 1.00 78.25 401 PHE A C 1
ATOM 2968 O O . PHE A 1 401 ? 31.332 -18.972 -40.099 1.00 78.25 401 PHE A O 1
ATOM 2975 N N . PRO A 1 402 ? 29.733 -20.540 -39.977 1.00 74.81 402 PRO A N 1
ATOM 2976 C CA . PRO A 1 402 ? 30.679 -21.651 -39.913 1.00 74.81 402 PRO A CA 1
ATOM 2977 C C . PRO A 1 402 ? 31.552 -21.724 -41.181 1.00 74.81 402 PRO A C 1
ATOM 2979 O O . PRO A 1 402 ? 31.139 -21.244 -42.239 1.00 74.81 402 PRO A O 1
ATOM 2982 N N . PRO A 1 403 ? 32.747 -22.338 -41.120 1.00 74.81 403 PRO A N 1
ATOM 2983 C CA . PRO A 1 403 ? 33.604 -22.489 -42.290 1.00 74.81 403 PRO A CA 1
ATOM 2984 C C . PRO A 1 403 ? 32.925 -23.339 -43.367 1.00 74.81 403 PRO A C 1
ATOM 2986 O O . PRO A 1 403 ? 32.600 -24.503 -43.139 1.00 74.81 403 PRO A O 1
ATOM 2989 N N . PHE A 1 404 ? 32.783 -22.785 -44.573 1.00 73.44 404 PHE A N 1
ATOM 2990 C CA . PHE A 1 404 ? 32.333 -23.529 -45.748 1.00 73.44 404 PHE A CA 1
ATOM 2991 C C . PHE A 1 404 ? 33.153 -23.164 -46.994 1.00 73.44 404 PHE A C 1
ATOM 2993 O O . PHE A 1 404 ? 33.548 -22.009 -47.165 1.00 73.44 404 PHE A O 1
ATOM 3000 N N . PRO A 1 405 ? 33.430 -24.124 -47.890 1.00 72.06 405 PRO A N 1
ATOM 3001 C CA . PRO A 1 405 ? 34.071 -23.841 -49.166 1.00 72.06 405 PRO A CA 1
ATOM 3002 C C . PRO A 1 405 ? 33.044 -23.307 -50.173 1.00 72.06 405 PRO A C 1
ATOM 3004 O O . PRO A 1 405 ? 32.153 -24.035 -50.617 1.00 72.06 405 PRO A O 1
ATOM 3007 N N . ASN A 1 406 ? 33.211 -22.056 -50.606 1.00 65.94 406 ASN A N 1
ATOM 3008 C CA . ASN A 1 406 ? 32.328 -21.406 -51.588 1.00 65.94 406 ASN A CA 1
ATOM 3009 C C . ASN A 1 406 ? 32.204 -22.145 -52.940 1.00 65.94 406 ASN A C 1
ATOM 3011 O O . ASN A 1 406 ? 31.255 -21.909 -53.674 1.00 65.94 406 ASN A O 1
ATOM 3015 N N . LYS A 1 407 ? 33.132 -23.054 -53.274 1.00 66.12 407 LYS A N 1
ATOM 3016 C CA . LYS A 1 407 ? 33.133 -23.813 -54.541 1.00 66.12 407 LYS A CA 1
ATOM 3017 C C . LYS A 1 407 ? 32.384 -25.149 -54.507 1.00 66.12 407 LYS A C 1
ATOM 3019 O O . LYS A 1 407 ? 32.308 -25.798 -55.546 1.00 66.12 407 LYS A O 1
ATOM 3024 N N . VAL A 1 408 ? 31.912 -25.606 -53.344 1.00 58.59 408 VAL A N 1
ATOM 3025 C CA . VAL A 1 408 ? 31.321 -26.957 -53.197 1.00 58.59 408 VAL A CA 1
ATOM 3026 C C . VAL A 1 408 ? 29.829 -26.904 -52.860 1.00 58.59 408 VAL A C 1
ATOM 3028 O O . VAL A 1 408 ? 29.095 -27.818 -53.226 1.00 58.59 408 VAL A O 1
ATOM 3031 N N . ALA A 1 409 ? 29.355 -25.828 -52.231 1.00 55.56 409 ALA A N 1
ATOM 3032 C CA . ALA A 1 409 ? 27.933 -25.628 -51.974 1.00 55.56 409 ALA A CA 1
ATOM 3033 C C . ALA A 1 409 ? 27.240 -25.099 -53.242 1.00 55.56 409 ALA A C 1
ATOM 3035 O O . ALA A 1 409 ? 27.403 -23.942 -53.612 1.00 55.56 409 ALA A O 1
ATOM 3036 N N . VAL A 1 410 ? 26.460 -25.943 -53.926 1.00 53.25 410 VAL A N 1
ATOM 3037 C CA . VAL A 1 410 ? 25.686 -25.573 -55.136 1.00 53.25 410 VAL A CA 1
ATOM 3038 C C . VAL A 1 410 ? 24.377 -24.834 -54.768 1.00 53.25 410 VAL A C 1
ATOM 3040 O O . VAL A 1 410 ? 23.434 -24.769 -55.548 1.00 53.25 410 VAL A O 1
ATOM 3043 N N . GLY A 1 411 ? 24.299 -24.260 -53.568 1.00 58.44 411 GLY A N 1
ATOM 3044 C CA . GLY A 1 411 ? 23.145 -23.524 -53.059 1.00 58.44 411 GLY A CA 1
ATOM 3045 C C . GLY A 1 411 ? 23.548 -22.619 -51.899 1.00 58.44 411 GLY A C 1
ATOM 3046 O O . GLY A 1 411 ? 24.549 -22.877 -51.228 1.00 58.44 411 GLY A O 1
ATOM 3047 N N . ALA A 1 412 ? 22.788 -21.544 -51.684 1.00 56.94 412 ALA A N 1
ATOM 3048 C CA . ALA A 1 412 ? 23.002 -20.653 -50.552 1.00 56.94 412 ALA A CA 1
ATOM 3049 C C . ALA A 1 412 ? 22.871 -21.448 -49.245 1.00 56.94 412 ALA A C 1
ATOM 3051 O O . ALA A 1 412 ? 21.880 -22.147 -49.036 1.00 56.94 412 ALA A O 1
ATOM 3052 N N . LEU A 1 413 ? 23.872 -21.353 -48.370 1.00 58.91 413 LEU A N 1
ATOM 3053 C CA . LEU A 1 413 ? 23.750 -21.887 -47.020 1.00 58.91 413 LEU A CA 1
ATOM 3054 C C . LEU A 1 413 ? 22.805 -20.976 -46.242 1.00 58.91 413 LEU A C 1
ATOM 3056 O O . LEU A 1 413 ? 23.126 -19.811 -46.002 1.00 58.91 413 LEU A O 1
ATOM 3060 N N . SER A 1 414 ? 21.643 -21.510 -45.882 1.00 57.97 414 SER A N 1
ATOM 3061 C CA . SER A 1 414 ? 20.676 -20.859 -45.006 1.00 57.97 414 SER A CA 1
ATOM 3062 C C . SER A 1 414 ? 20.943 -21.257 -43.563 1.00 57.97 414 SER A C 1
ATOM 3064 O O . SER A 1 414 ? 20.772 -22.420 -43.196 1.00 57.97 414 SER A O 1
ATOM 3066 N N . ALA A 1 415 ? 21.331 -20.289 -42.742 1.00 56.78 415 ALA A N 1
ATOM 3067 C CA . ALA A 1 415 ? 21.221 -20.392 -41.297 1.00 56.78 415 ALA A CA 1
ATOM 3068 C C . ALA A 1 415 ? 19.914 -19.710 -40.874 1.00 56.78 415 ALA A C 1
ATOM 3070 O O . ALA A 1 415 ? 19.632 -18.589 -41.295 1.00 56.78 415 ALA A O 1
ATOM 3071 N N . SER A 1 416 ? 19.101 -20.375 -40.055 1.00 55.91 416 SER A N 1
ATOM 3072 C CA . SER A 1 416 ? 17.963 -19.723 -39.403 1.00 55.91 416 SER A CA 1
ATOM 3073 C C . SER A 1 416 ? 18.383 -19.326 -38.003 1.00 55.91 416 SER A C 1
ATOM 3075 O O . SER A 1 416 ? 18.838 -20.190 -37.252 1.00 55.91 416 SER A O 1
ATOM 3077 N N . ILE A 1 417 ? 18.227 -18.057 -37.660 1.00 55.38 417 ILE A N 1
ATOM 3078 C CA . ILE A 1 417 ? 18.580 -17.536 -36.346 1.00 55.38 417 ILE A CA 1
ATOM 3079 C C . ILE A 1 417 ? 17.314 -16.941 -35.754 1.00 55.38 417 ILE A C 1
ATOM 3081 O O . ILE A 1 417 ? 16.747 -15.991 -36.284 1.00 55.38 417 ILE A O 1
ATOM 3085 N N . THR A 1 418 ? 16.830 -17.548 -34.680 1.00 53.56 418 THR A N 1
ATOM 3086 C CA . THR A 1 418 ? 15.687 -17.019 -33.938 1.00 53.56 418 THR A CA 1
ATOM 3087 C C . THR A 1 418 ? 16.224 -16.060 -32.887 1.00 53.56 418 THR A C 1
ATOM 3089 O O . THR A 1 418 ? 17.112 -16.437 -32.125 1.00 53.56 418 THR A O 1
ATOM 3092 N N . LEU A 1 419 ? 15.730 -14.825 -32.895 1.00 53.38 419 LEU A N 1
ATOM 3093 C CA . LEU A 1 419 ? 16.155 -13.746 -32.008 1.00 53.38 419 LEU A CA 1
ATOM 3094 C C . LEU A 1 419 ? 14.909 -12.978 -31.599 1.00 53.38 419 LEU A C 1
ATOM 3096 O O . LEU A 1 419 ? 14.377 -12.198 -32.382 1.00 53.38 419 LEU A O 1
ATOM 3100 N N . GLY A 1 420 ? 14.430 -13.234 -30.394 1.00 48.62 420 GLY A N 1
ATOM 3101 C CA . GLY A 1 420 ? 13.348 -12.460 -29.818 1.00 48.62 420 GLY A CA 1
ATOM 3102 C C . GLY A 1 420 ? 13.866 -11.506 -28.771 1.00 48.62 420 GLY A C 1
ATOM 3103 O O . GLY A 1 420 ? 14.739 -11.898 -27.998 1.00 48.62 420 GLY A O 1
ATOM 3104 N N . ASP A 1 421 ? 13.277 -10.315 -28.720 1.00 44.12 421 ASP A N 1
ATOM 3105 C CA . ASP A 1 421 ? 13.016 -9.742 -27.410 1.00 44.12 421 ASP A CA 1
ATOM 3106 C C . ASP A 1 421 ? 12.012 -10.688 -26.752 1.00 44.12 421 ASP A C 1
ATOM 3108 O O . ASP A 1 421 ? 10.975 -11.029 -27.321 1.00 44.12 421 ASP A O 1
ATOM 3112 N N . VAL A 1 422 ? 12.369 -11.231 -25.598 1.00 42.41 422 VAL A N 1
ATOM 3113 C CA . VAL A 1 422 ? 11.343 -11.799 -24.736 1.00 42.41 422 VAL A CA 1
ATOM 3114 C C . VAL A 1 422 ? 10.689 -10.577 -24.122 1.00 42.41 422 VAL A C 1
ATOM 3116 O O . VAL A 1 422 ? 11.206 -10.025 -23.160 1.00 42.41 422 VAL A O 1
ATOM 3119 N N . GLU A 1 423 ? 9.619 -10.089 -24.747 1.00 39.84 423 GLU A N 1
ATOM 3120 C CA . GLU A 1 423 ? 8.698 -9.175 -24.080 1.00 39.84 423 GLU A CA 1
ATOM 3121 C C . GLU A 1 423 ? 7.901 -10.018 -23.090 1.00 39.84 423 GLU A C 1
ATOM 3123 O O . GLU A 1 423 ? 6.765 -10.427 -23.332 1.00 39.84 423 GLU A O 1
ATOM 3128 N N . SER A 1 424 ? 8.575 -10.393 -22.007 1.00 38.72 424 SER A N 1
ATOM 3129 C CA . SER A 1 424 ? 7.889 -10.867 -20.836 1.00 38.72 424 SER A CA 1
ATOM 3130 C C . SER A 1 424 ? 7.221 -9.645 -20.228 1.00 38.72 424 SER A C 1
ATOM 3132 O O . SER A 1 424 ? 7.870 -8.744 -19.704 1.00 38.72 424 SER A O 1
ATOM 3134 N N . ILE A 1 425 ? 5.896 -9.582 -20.340 1.00 39.00 425 ILE A N 1
ATOM 3135 C CA . ILE A 1 425 ? 5.128 -8.865 -19.329 1.00 39.00 425 ILE A CA 1
ATOM 3136 C C . ILE A 1 425 ? 5.251 -9.745 -18.093 1.00 39.00 425 ILE A C 1
ATOM 3138 O O . ILE A 1 425 ? 4.452 -10.652 -17.876 1.00 39.00 425 ILE A O 1
ATOM 3142 N N . ASP A 1 426 ? 6.356 -9.561 -17.380 1.00 35.94 426 ASP A N 1
ATOM 3143 C CA . ASP A 1 426 ? 6.532 -10.148 -16.074 1.00 35.94 426 ASP A CA 1
ATOM 3144 C C . ASP A 1 426 ? 5.680 -9.305 -15.121 1.00 35.94 426 ASP A C 1
ATOM 3146 O O . ASP A 1 426 ? 6.141 -8.300 -14.583 1.00 35.94 426 ASP A O 1
ATOM 3150 N N . GLU A 1 427 ? 4.426 -9.698 -14.904 1.00 38.41 427 GLU A N 1
ATOM 3151 C CA . GLU A 1 427 ? 3.831 -9.462 -13.587 1.00 38.41 427 GLU A CA 1
ATOM 3152 C C . GLU A 1 427 ? 4.667 -10.289 -12.614 1.00 38.41 427 GLU A C 1
ATOM 3154 O O . GLU A 1 427 ? 4.477 -11.495 -12.460 1.00 38.41 427 GLU A O 1
ATOM 3159 N N . THR A 1 428 ? 5.713 -9.655 -12.087 1.00 34.44 428 THR A N 1
ATOM 3160 C CA . THR A 1 428 ? 6.590 -10.254 -11.091 1.00 34.44 428 THR A CA 1
ATOM 3161 C C . THR A 1 428 ? 6.085 -9.792 -9.739 1.00 34.44 428 THR A C 1
ATOM 3163 O O . THR A 1 428 ? 6.553 -8.780 -9.225 1.00 34.44 428 THR A O 1
ATOM 3166 N N . MET A 1 429 ? 5.148 -10.527 -9.149 1.00 37.94 429 MET A N 1
ATOM 3167 C CA . MET A 1 429 ? 5.061 -10.509 -7.690 1.00 37.94 429 MET A CA 1
ATOM 3168 C C . MET A 1 429 ? 6.341 -11.162 -7.178 1.00 37.94 429 MET A C 1
ATOM 3170 O O . MET A 1 429 ? 6.708 -12.263 -7.609 1.00 37.94 429 MET A O 1
ATOM 3174 N N . THR A 1 430 ? 7.103 -10.398 -6.401 1.00 33.09 430 THR A N 1
ATOM 3175 C CA . THR A 1 430 ? 8.453 -10.760 -5.973 1.00 33.09 430 THR A CA 1
ATOM 3176 C C . THR A 1 430 ? 8.544 -10.634 -4.461 1.00 33.09 430 THR A C 1
ATOM 3178 O O . THR A 1 430 ? 9.179 -9.706 -3.965 1.00 33.09 430 THR A O 1
ATOM 3181 N N . ASP A 1 431 ? 7.989 -11.591 -3.726 1.00 36.72 431 ASP A N 1
ATOM 3182 C CA . ASP A 1 431 ? 8.148 -11.599 -2.270 1.00 36.72 431 ASP A CA 1
ATOM 3183 C C . ASP A 1 431 ? 9.555 -12.057 -1.937 1.00 36.72 431 ASP A C 1
ATOM 3185 O O . ASP A 1 431 ? 9.980 -13.166 -2.283 1.00 36.72 431 ASP A O 1
ATOM 3189 N N . THR A 1 432 ? 10.329 -11.163 -1.325 1.00 32.66 432 THR A N 1
ATOM 3190 C CA . THR A 1 432 ? 11.725 -11.416 -0.969 1.00 32.66 432 THR A CA 1
ATOM 3191 C C . THR A 1 432 ? 11.879 -11.457 0.545 1.00 32.66 432 THR A C 1
ATOM 3193 O O . THR A 1 432 ? 12.306 -10.488 1.169 1.00 32.66 432 THR A O 1
ATOM 3196 N N . LEU A 1 433 ? 11.650 -12.629 1.140 1.00 30.53 433 LEU A N 1
ATOM 3197 C CA . LEU A 1 433 ? 11.898 -12.852 2.563 1.00 30.53 433 LEU A CA 1
ATOM 3198 C C . LEU A 1 433 ? 13.411 -12.861 2.837 1.00 30.53 433 LEU A C 1
ATOM 3200 O O . LEU A 1 433 ? 14.137 -13.761 2.396 1.00 30.53 433 LEU A O 1
ATOM 3204 N N . SER A 1 434 ? 13.903 -11.870 3.584 1.00 29.53 434 SER A N 1
ATOM 3205 C CA . SER A 1 434 ? 15.329 -11.677 3.886 1.00 29.53 434 SER A CA 1
ATOM 3206 C C . SER A 1 434 ? 15.642 -11.940 5.366 1.00 29.53 434 SER A C 1
ATOM 3208 O O . SER A 1 434 ? 15.442 -11.081 6.213 1.00 29.53 434 SER A O 1
ATOM 3210 N N . LEU A 1 435 ? 16.224 -13.097 5.705 1.00 29.59 435 LEU A N 1
ATOM 3211 C CA . LEU A 1 435 ? 16.646 -13.439 7.071 1.00 29.59 435 LEU A CA 1
ATOM 3212 C C . LEU A 1 435 ? 18.173 -13.323 7.249 1.00 29.59 435 LEU A C 1
ATOM 3214 O O . LEU A 1 435 ? 18.948 -14.152 6.758 1.00 29.59 435 LEU A O 1
ATOM 3218 N N . GLY A 1 436 ? 18.621 -12.319 8.007 1.00 27.03 436 GLY A N 1
ATOM 3219 C CA . GLY A 1 436 ? 20.027 -12.126 8.388 1.00 27.03 436 GLY A CA 1
ATOM 3220 C C . GLY A 1 436 ? 20.348 -12.662 9.788 1.00 27.03 436 GLY A C 1
ATOM 3221 O O . GLY A 1 436 ? 19.883 -12.122 10.787 1.00 27.03 436 GLY A O 1
ATOM 3222 N N . VAL A 1 437 ? 21.203 -13.685 9.899 1.00 31.72 437 VAL A N 1
ATOM 3223 C CA . VAL A 1 437 ? 21.708 -14.201 11.186 1.00 31.72 437 VAL A CA 1
ATOM 3224 C C . VAL A 1 437 ? 23.190 -13.852 11.344 1.00 31.72 437 VAL A C 1
ATOM 3226 O O . VAL A 1 437 ? 24.069 -14.471 10.737 1.00 31.72 437 VAL A O 1
ATOM 3229 N N . GLY A 1 438 ? 23.478 -12.876 12.209 1.00 27.03 438 GLY A N 1
ATOM 3230 C CA . GLY A 1 438 ? 24.836 -12.450 12.555 1.00 27.03 438 GLY A CA 1
ATOM 3231 C C . GLY A 1 438 ? 25.299 -12.982 13.916 1.00 27.03 438 GLY A C 1
ATOM 3232 O O . GLY A 1 438 ? 24.687 -12.695 14.943 1.00 27.03 438 GLY A O 1
ATOM 3233 N N . LEU A 1 439 ? 26.421 -13.710 13.963 1.00 28.59 439 LEU A N 1
ATOM 3234 C CA . LEU A 1 439 ? 27.045 -14.175 15.208 1.00 28.59 439 LEU A CA 1
ATOM 3235 C C . LEU A 1 439 ? 28.395 -13.476 15.436 1.00 28.59 439 LEU A C 1
ATOM 3237 O O . LEU A 1 439 ? 29.393 -13.750 14.765 1.00 28.59 439 LEU A O 1
ATOM 3241 N N . GLY A 1 440 ? 28.443 -12.588 16.430 1.00 28.00 440 GLY A N 1
ATOM 3242 C CA . GLY A 1 440 ? 29.674 -11.928 16.867 1.00 28.00 440 GLY A CA 1
ATOM 3243 C C . GLY A 1 440 ? 30.378 -12.705 17.980 1.00 28.00 440 GLY A C 1
ATOM 3244 O O . GLY A 1 440 ? 29.894 -12.751 19.109 1.00 28.00 440 GLY A O 1
ATOM 3245 N N . LEU A 1 441 ? 31.558 -13.269 17.707 1.00 29.80 441 LEU A N 1
ATOM 3246 C CA . LEU A 1 441 ? 32.401 -13.897 18.732 1.00 29.80 441 LEU A CA 1
ATOM 3247 C C . LEU A 1 441 ? 33.614 -13.010 19.014 1.00 29.80 441 LEU A C 1
ATOM 3249 O O . LEU A 1 441 ? 34.467 -12.786 18.152 1.00 29.80 441 LEU A O 1
ATOM 3253 N N . SER A 1 442 ? 33.719 -12.515 20.250 1.00 29.73 442 SER A N 1
ATOM 3254 C CA . SER A 1 442 ? 34.882 -11.744 20.693 1.00 29.73 442 SER A CA 1
ATOM 3255 C C . SER A 1 442 ? 35.498 -12.350 21.948 1.00 29.73 442 SER A C 1
ATOM 3257 O O . SER A 1 442 ? 34.810 -12.605 22.934 1.00 29.73 442 SER A O 1
ATOM 3259 N N . PHE A 1 443 ? 36.813 -12.567 21.912 1.00 34.62 443 PHE A N 1
ATOM 3260 C CA . PHE A 1 443 ? 37.584 -13.010 23.068 1.00 34.62 443 PHE A CA 1
ATOM 3261 C C . PHE A 1 443 ? 38.630 -11.941 23.386 1.00 34.62 443 PHE A C 1
ATOM 3263 O O . PHE A 1 443 ? 39.471 -11.590 22.555 1.00 34.62 443 PHE A O 1
ATOM 3270 N N . GLY A 1 444 ? 38.551 -11.392 24.597 1.00 31.80 444 GLY A N 1
ATOM 3271 C CA . GLY A 1 444 ? 39.507 -10.423 25.122 1.00 31.80 444 GLY A CA 1
ATOM 3272 C C . GLY A 1 444 ? 40.154 -10.955 26.393 1.00 31.80 444 GLY A C 1
ATOM 3273 O O . GLY A 1 444 ? 39.461 -11.439 27.284 1.00 31.80 444 GLY A O 1
ATOM 3274 N N . ALA A 1 445 ? 41.478 -10.851 26.486 1.00 36.59 445 ALA A N 1
ATOM 3275 C CA . ALA A 1 445 ? 42.211 -11.086 27.724 1.00 36.59 445 ALA A CA 1
ATOM 3276 C C . ALA A 1 445 ? 42.913 -9.789 28.135 1.00 36.59 445 ALA A C 1
ATOM 3278 O O . ALA A 1 445 ? 43.708 -9.232 27.375 1.00 36.59 445 ALA A O 1
ATOM 3279 N N . GLU A 1 446 ? 42.617 -9.304 29.340 1.00 33.91 446 GLU A N 1
ATOM 3280 C CA . GLU A 1 446 ? 43.288 -8.142 29.917 1.00 33.91 446 GLU A CA 1
ATOM 3281 C C . GLU A 1 446 ? 44.415 -8.584 30.849 1.00 33.91 446 GLU A C 1
ATOM 3283 O O . GLU A 1 446 ? 44.210 -9.349 31.791 1.00 33.91 446 GLU A O 1
ATOM 3288 N N . THR A 1 447 ? 45.619 -8.060 30.616 1.00 41.84 447 THR A N 1
ATOM 3289 C CA . THR A 1 447 ? 46.701 -8.083 31.608 1.00 41.84 447 THR A CA 1
ATOM 3290 C C . THR A 1 447 ? 47.227 -6.659 31.811 1.00 41.84 447 THR A C 1
ATOM 3292 O O . THR A 1 447 ? 47.065 -5.828 30.916 1.00 41.84 447 THR A O 1
ATOM 3295 N N . PRO A 1 448 ? 47.895 -6.341 32.938 1.00 45.25 448 PRO A N 1
ATOM 3296 C CA . PRO A 1 448 ? 48.298 -4.967 33.273 1.00 45.25 448 PRO A CA 1
ATOM 3297 C C . PRO A 1 448 ? 49.262 -4.288 32.286 1.00 45.25 448 PRO A C 1
ATOM 3299 O O . PRO A 1 448 ? 49.584 -3.119 32.473 1.00 45.25 448 PRO A O 1
ATOM 3302 N N . ILE A 1 449 ? 49.769 -5.009 31.279 1.00 37.16 449 ILE A N 1
ATOM 3303 C CA . ILE A 1 449 ? 50.830 -4.533 30.382 1.00 37.16 449 ILE A CA 1
ATOM 3304 C C . ILE A 1 449 ? 50.473 -4.647 28.888 1.00 37.16 449 ILE A C 1
ATOM 3306 O O . ILE A 1 449 ? 51.176 -4.058 28.077 1.00 37.16 449 ILE A O 1
ATOM 3310 N N . PHE A 1 450 ? 49.384 -5.335 28.509 1.00 33.03 450 PHE A N 1
ATOM 3311 C CA . PHE A 1 450 ? 48.863 -5.385 27.131 1.00 33.03 450 PHE A CA 1
ATOM 3312 C C . PHE A 1 450 ? 47.350 -5.662 27.113 1.00 33.03 450 PHE A C 1
ATOM 3314 O O . PHE A 1 450 ? 46.869 -6.534 27.841 1.00 33.03 450 PHE A O 1
ATOM 3321 N N . LYS A 1 451 ? 46.625 -4.972 26.220 1.00 33.94 451 LYS A N 1
ATOM 3322 C CA . LYS A 1 451 ? 45.270 -5.339 25.778 1.00 33.94 451 LYS A CA 1
ATOM 3323 C C . LYS A 1 451 ? 45.348 -5.854 24.344 1.00 33.94 451 LYS A C 1
ATOM 3325 O O . LYS A 1 451 ? 45.823 -5.137 23.468 1.00 33.94 451 LYS A O 1
ATOM 3330 N N . ALA A 1 452 ? 44.867 -7.069 24.109 1.00 36.12 452 ALA A N 1
ATOM 3331 C CA . ALA A 1 452 ? 44.650 -7.598 22.769 1.00 36.12 452 ALA A CA 1
ATOM 3332 C C . ALA A 1 452 ? 43.218 -8.132 22.681 1.00 36.12 452 ALA A C 1
ATOM 3334 O O . ALA A 1 452 ? 42.788 -8.917 23.527 1.00 36.12 452 ALA A O 1
ATOM 3335 N N . LYS A 1 453 ? 42.489 -7.672 21.664 1.00 30.56 453 LYS A N 1
ATOM 3336 C CA . LYS A 1 453 ? 41.139 -8.120 21.321 1.00 30.56 453 LYS A CA 1
ATOM 3337 C C . LYS A 1 453 ? 41.203 -8.662 19.900 1.00 30.56 453 LYS A C 1
ATOM 3339 O O . LYS A 1 453 ? 41.661 -7.955 19.006 1.00 30.56 453 LYS A O 1
ATOM 3344 N N . ILE A 1 454 ? 40.766 -9.900 19.711 1.00 35.94 454 ILE A N 1
ATOM 3345 C CA . ILE A 1 454 ? 40.499 -10.463 18.388 1.00 35.94 454 ILE A CA 1
ATOM 3346 C C . ILE A 1 454 ? 39.000 -10.753 18.366 1.00 35.94 454 ILE A C 1
ATOM 3348 O O . ILE A 1 454 ? 38.485 -11.449 19.244 1.00 35.94 454 ILE A O 1
ATOM 3352 N N . GLY A 1 455 ? 38.300 -10.140 17.418 1.00 32.16 455 GLY A N 1
ATOM 3353 C CA . GLY A 1 455 ? 36.892 -10.399 17.143 1.00 32.16 455 GLY A CA 1
ATOM 3354 C C . GLY A 1 455 ? 36.753 -10.883 15.708 1.00 32.16 455 GLY A C 1
ATOM 3355 O O . GLY A 1 455 ? 37.439 -10.361 14.830 1.00 32.16 455 GLY A O 1
ATOM 3356 N N . GLY A 1 456 ? 35.907 -11.886 15.506 1.00 33.88 456 GLY A N 1
ATOM 3357 C CA . GLY A 1 456 ? 35.426 -12.309 14.194 1.00 33.88 456 GLY A CA 1
ATOM 3358 C C . GLY A 1 456 ? 33.911 -12.147 14.152 1.00 33.88 456 GLY A C 1
ATOM 3359 O O . GLY A 1 456 ? 33.243 -12.328 15.176 1.00 33.88 456 GLY A O 1
ATOM 3360 N N . TYR A 1 457 ? 33.389 -11.775 12.991 1.00 32.50 457 TYR A N 1
ATOM 3361 C CA . TYR A 1 457 ? 31.964 -11.591 12.757 1.00 32.50 457 TYR A CA 1
ATOM 3362 C C . TYR A 1 457 ? 31.554 -12.551 11.647 1.00 32.50 457 TYR A C 1
ATOM 3364 O O . TYR A 1 457 ? 32.087 -12.466 10.548 1.00 32.50 457 TYR A O 1
ATOM 3372 N N . LEU A 1 458 ? 30.671 -13.497 11.955 1.00 29.03 458 LEU A N 1
ATOM 3373 C CA . LEU A 1 458 ? 30.082 -14.386 10.958 1.00 29.03 458 LEU A CA 1
ATOM 3374 C C . LEU A 1 458 ? 28.709 -13.827 10.618 1.00 29.03 458 LEU A C 1
ATOM 3376 O O . LEU A 1 458 ? 27.848 -13.796 11.497 1.00 29.03 458 LEU A O 1
ATOM 3380 N N . ASN A 1 459 ? 28.520 -13.391 9.374 1.00 29.55 459 ASN A N 1
ATOM 3381 C CA . ASN A 1 459 ? 27.209 -12.990 8.880 1.00 29.55 459 ASN A CA 1
ATOM 3382 C C . ASN A 1 459 ? 26.694 -14.019 7.879 1.00 29.55 459 ASN A C 1
ATOM 3384 O O . ASN A 1 459 ? 27.422 -14.397 6.952 1.00 29.55 459 ASN A O 1
ATOM 3388 N N . LYS A 1 460 ? 25.457 -14.466 8.078 1.00 30.16 460 LYS A N 1
ATOM 3389 C CA . LYS A 1 460 ? 24.773 -15.370 7.167 1.00 30.16 460 LYS A CA 1
ATOM 3390 C C . LYS A 1 460 ? 23.428 -14.770 6.791 1.00 30.16 460 LYS A C 1
ATOM 3392 O O . LYS A 1 460 ? 22.536 -14.710 7.628 1.00 30.16 460 LYS A O 1
ATOM 3397 N N . ASN A 1 461 ? 23.304 -14.375 5.532 1.00 31.25 461 ASN A N 1
ATOM 3398 C CA . ASN A 1 461 ? 22.054 -13.870 4.981 1.00 31.25 461 ASN A CA 1
ATOM 3399 C C . ASN A 1 461 ? 21.409 -14.974 4.145 1.00 31.25 461 ASN A C 1
ATOM 3401 O O . ASN A 1 461 ? 22.067 -15.550 3.269 1.00 31.25 461 ASN A O 1
ATOM 3405 N N . PHE A 1 462 ? 20.146 -15.258 4.435 1.00 30.94 462 PHE A N 1
ATOM 3406 C CA . PHE A 1 462 ? 19.262 -16.064 3.610 1.00 30.94 462 PHE A CA 1
ATOM 3407 C C . PHE A 1 462 ? 18.245 -15.125 2.982 1.00 30.94 462 PHE A C 1
ATOM 3409 O O . PHE A 1 462 ? 17.628 -14.341 3.689 1.00 30.94 462 PHE A O 1
ATOM 3416 N N . SER A 1 463 ? 18.089 -15.194 1.671 1.00 32.53 463 SER A N 1
ATOM 3417 C CA . SER A 1 463 ? 16.988 -14.540 0.975 1.00 32.53 463 SER A CA 1
ATOM 3418 C C . SER A 1 463 ? 16.254 -15.615 0.187 1.00 32.53 463 SER A C 1
ATOM 3420 O O . SER A 1 463 ? 16.896 -16.401 -0.522 1.00 32.53 463 SER A O 1
ATOM 3422 N N . VAL A 1 464 ? 14.946 -15.723 0.402 1.00 31.27 464 VAL A N 1
ATOM 3423 C CA . VAL A 1 464 ? 14.059 -16.600 -0.362 1.00 31.27 464 VAL A CA 1
ATOM 3424 C C . VAL A 1 464 ? 13.161 -15.697 -1.182 1.00 31.27 464 VAL A C 1
ATOM 3426 O O . VAL A 1 464 ? 12.447 -14.879 -0.620 1.00 31.27 464 VAL A O 1
ATOM 3429 N N . THR A 1 465 ? 13.232 -15.846 -2.498 1.00 34.44 465 THR A N 1
ATOM 3430 C CA . THR A 1 465 ? 12.364 -15.135 -3.429 1.00 34.44 465 THR A CA 1
ATOM 3431 C C . THR A 1 465 ? 11.412 -16.145 -4.048 1.00 34.44 465 THR A C 1
ATOM 3433 O O . THR A 1 465 ? 11.871 -17.106 -4.687 1.00 34.44 465 THR A O 1
ATOM 3436 N N . GLN A 1 466 ? 10.111 -15.954 -3.841 1.00 30.59 466 GLN A N 1
ATOM 3437 C CA . GLN A 1 466 ? 9.081 -16.692 -4.563 1.00 30.59 466 GLN A CA 1
ATOM 3438 C C . GLN A 1 466 ? 8.661 -15.857 -5.769 1.00 30.59 466 GLN A C 1
ATOM 3440 O O . GLN A 1 466 ? 8.371 -14.673 -5.656 1.00 30.59 466 GLN A O 1
ATOM 3445 N N . GLN A 1 467 ? 8.730 -16.465 -6.952 1.00 36.38 467 GLN A N 1
ATOM 3446 C CA . GLN A 1 467 ? 8.481 -15.776 -8.210 1.00 36.38 467 GLN A CA 1
ATOM 3447 C C . GLN A 1 467 ? 7.483 -16.594 -9.032 1.00 36.38 467 GLN A C 1
ATOM 3449 O O . GLN A 1 467 ? 7.796 -17.707 -9.480 1.00 36.38 467 GLN A O 1
ATOM 3454 N N . ILE A 1 468 ? 6.286 -16.044 -9.244 1.00 37.62 468 ILE A N 1
ATOM 3455 C CA . ILE A 1 468 ? 5.331 -16.549 -10.235 1.00 37.62 468 ILE A CA 1
ATOM 3456 C C . ILE A 1 468 ? 5.560 -15.756 -11.517 1.00 37.62 468 ILE A C 1
ATOM 3458 O O . ILE A 1 468 ? 5.450 -14.537 -11.533 1.00 37.62 468 ILE A O 1
ATOM 3462 N N . THR A 1 469 ? 5.918 -16.440 -12.604 1.00 37.56 469 THR A N 1
ATOM 3463 C CA . THR A 1 469 ? 6.217 -15.786 -13.884 1.00 37.56 469 THR A CA 1
ATOM 3464 C C . THR A 1 469 ? 5.232 -16.246 -14.952 1.00 37.56 469 THR A C 1
ATOM 3466 O O . THR A 1 469 ? 5.296 -17.392 -15.411 1.00 37.56 469 THR A O 1
ATOM 3469 N N . LYS A 1 470 ? 4.345 -15.349 -15.400 1.00 37.31 470 LYS A N 1
ATOM 3470 C CA . LYS A 1 470 ? 3.609 -15.524 -16.662 1.00 37.31 470 LYS A CA 1
ATOM 3471 C C . LYS A 1 470 ? 4.465 -14.980 -17.800 1.00 37.31 470 LYS A C 1
ATOM 3473 O O . LYS A 1 470 ? 4.583 -13.778 -17.981 1.00 37.31 470 LYS A O 1
ATOM 3478 N N . SER A 1 471 ? 5.064 -15.869 -18.590 1.00 38.16 471 SER A N 1
ATOM 3479 C CA . SER A 1 471 ? 5.912 -15.449 -19.711 1.00 38.16 471 SER A CA 1
ATOM 3480 C C . SER A 1 471 ? 5.144 -15.440 -21.036 1.00 38.16 471 SER A C 1
ATOM 3482 O O . SER A 1 471 ? 4.705 -16.477 -21.540 1.00 38.16 471 SER A O 1
ATOM 3484 N N . TYR A 1 472 ? 5.028 -14.260 -21.643 1.00 38.22 472 TYR A N 1
ATOM 3485 C CA . TYR A 1 472 ? 4.728 -14.123 -23.065 1.00 38.22 472 TYR A CA 1
ATOM 3486 C C . TYR A 1 472 ? 6.057 -13.997 -23.818 1.00 38.22 472 TYR A C 1
ATOM 3488 O O . TYR A 1 472 ? 6.967 -13.299 -23.392 1.00 38.22 472 TYR A O 1
ATOM 3496 N N . GLN A 1 473 ? 6.225 -14.737 -24.916 1.00 42.09 473 GLN A N 1
ATOM 3497 C CA . GLN A 1 473 ? 7.447 -14.674 -25.724 1.00 42.09 473 GLN A CA 1
ATOM 3498 C C . GLN A 1 473 ? 7.100 -14.218 -27.139 1.00 42.09 473 GLN A C 1
ATOM 3500 O O . GLN A 1 473 ? 6.683 -15.025 -27.975 1.00 42.09 473 GLN A O 1
ATOM 3505 N N . VAL A 1 474 ? 7.295 -12.929 -27.422 1.00 43.19 474 VAL A N 1
ATOM 3506 C CA . VAL A 1 474 ? 7.122 -12.348 -28.763 1.00 43.19 474 VAL A CA 1
ATOM 3507 C C . VAL A 1 474 ? 8.485 -12.189 -29.431 1.00 43.19 474 VAL A C 1
ATOM 3509 O O . VAL A 1 474 ? 9.100 -11.133 -29.413 1.00 43.19 474 VAL A O 1
ATOM 3512 N N . GLY A 1 475 ? 8.983 -13.266 -30.040 1.00 50.31 475 GLY A N 1
ATOM 3513 C CA . GLY A 1 475 ? 10.291 -13.247 -30.691 1.00 50.31 475 GLY A CA 1
ATOM 3514 C C . GLY A 1 475 ? 10.260 -13.000 -32.200 1.00 50.31 475 GLY A C 1
ATOM 3515 O O . GLY A 1 475 ? 9.392 -13.513 -32.906 1.00 50.31 475 GLY A O 1
ATOM 3516 N N . ALA A 1 476 ? 11.270 -12.306 -32.731 1.00 54.97 476 ALA A N 1
ATOM 3517 C CA . ALA A 1 476 ? 11.517 -12.247 -34.166 1.00 54.97 476 ALA A CA 1
ATOM 3518 C C . ALA A 1 476 ? 12.330 -13.469 -34.640 1.00 54.97 476 ALA A C 1
ATOM 3520 O O . ALA A 1 476 ? 13.121 -14.087 -33.920 1.00 54.97 476 ALA A O 1
ATOM 3521 N N . ARG A 1 477 ? 12.143 -13.862 -35.902 1.00 60.97 477 ARG A N 1
ATOM 3522 C CA . ARG A 1 477 ? 12.957 -14.907 -36.532 1.00 60.97 477 ARG A CA 1
ATOM 3523 C C . ARG A 1 477 ? 13.618 -14.355 -37.773 1.00 60.97 477 ARG A C 1
ATOM 3525 O O . ARG A 1 477 ? 12.948 -13.944 -38.714 1.00 60.97 477 ARG A O 1
ATOM 3532 N N . TYR A 1 478 ? 14.938 -14.443 -37.798 1.00 63.94 478 TYR A N 1
ATOM 3533 C CA . TYR A 1 478 ? 15.747 -13.981 -38.905 1.00 63.94 478 TYR A CA 1
ATOM 3534 C C . TYR A 1 478 ? 16.301 -15.162 -39.699 1.00 63.94 478 TYR A C 1
ATOM 3536 O O . TYR A 1 478 ? 16.682 -16.208 -39.167 1.00 63.94 478 TYR A O 1
ATOM 3544 N N . TRP A 1 479 ? 16.364 -14.988 -41.013 1.00 62.94 479 TRP A N 1
ATOM 3545 C CA . TRP A 1 479 ? 16.981 -15.945 -41.923 1.00 62.94 479 TRP A CA 1
ATOM 3546 C C . TRP A 1 479 ? 18.213 -15.318 -42.535 1.00 62.94 479 TRP A C 1
ATOM 3548 O O . TRP A 1 479 ? 18.136 -14.262 -43.157 1.00 62.94 479 TRP A O 1
ATOM 3558 N N . ILE A 1 480 ? 19.349 -15.983 -42.373 1.00 67.69 480 ILE A N 1
ATOM 3559 C CA . ILE A 1 480 ? 20.634 -15.452 -42.791 1.00 67.69 480 ILE A CA 1
ATOM 3560 C C . ILE A 1 480 ? 21.225 -16.367 -43.848 1.00 67.69 480 ILE A C 1
ATOM 3562 O O . ILE A 1 480 ? 21.410 -17.568 -43.636 1.00 67.69 480 ILE A O 1
ATOM 3566 N N . LEU A 1 481 ? 21.541 -15.781 -44.997 1.00 71.12 481 LEU A N 1
ATOM 3567 C CA . LEU A 1 481 ? 22.114 -16.485 -46.133 1.00 71.12 481 LEU A CA 1
ATOM 3568 C C . LEU A 1 481 ? 23.566 -16.064 -46.320 1.00 71.12 481 LEU A C 1
ATOM 3570 O O . LEU A 1 481 ? 23.869 -14.885 -46.490 1.00 71.12 481 LEU A O 1
ATOM 3574 N N . ALA A 1 482 ? 24.472 -17.040 -46.332 1.00 73.31 482 ALA A N 1
ATOM 3575 C CA . ALA A 1 482 ? 25.878 -16.772 -46.594 1.00 73.31 482 ALA A CA 1
ATOM 3576 C C . ALA A 1 482 ? 26.124 -16.648 -48.112 1.00 73.31 482 ALA A C 1
ATOM 3578 O O . ALA A 1 482 ? 26.361 -17.643 -48.797 1.00 73.31 482 ALA A O 1
ATOM 3579 N N . GLN A 1 483 ? 26.068 -15.425 -48.648 1.00 74.94 483 GLN A N 1
ATOM 3580 C CA . GLN A 1 483 ? 26.260 -15.119 -50.075 1.00 74.94 483 GLN A CA 1
ATOM 3581 C C . GLN A 1 483 ? 27.477 -14.197 -50.304 1.00 74.94 483 GLN A C 1
ATOM 3583 O O . GLN A 1 483 ? 27.326 -13.005 -50.582 1.00 74.94 483 GLN A O 1
ATOM 3588 N N . PRO A 1 484 ? 28.719 -14.716 -50.188 1.00 73.12 484 PRO A N 1
ATOM 3589 C CA . PRO A 1 484 ? 29.930 -13.897 -50.302 1.00 73.12 484 PRO A CA 1
ATOM 3590 C C . PRO A 1 484 ? 30.111 -13.242 -51.680 1.00 73.12 484 PRO A C 1
ATOM 3592 O O . PRO A 1 484 ? 30.817 -12.243 -51.795 1.00 73.12 484 PRO A O 1
ATOM 3595 N N . GLU A 1 485 ? 29.470 -13.780 -52.722 1.00 72.12 485 GLU A N 1
ATOM 3596 C CA . GLU A 1 485 ? 29.481 -13.205 -54.073 1.00 72.12 485 GLU A CA 1
ATOM 3597 C C . GLU A 1 485 ? 28.726 -11.873 -54.161 1.00 72.12 485 GLU A C 1
ATOM 3599 O O . GLU A 1 485 ? 29.099 -11.018 -54.960 1.00 72.12 485 GLU A O 1
ATOM 3604 N N . LEU A 1 486 ? 27.698 -11.684 -53.328 1.00 70.25 486 LEU A N 1
ATOM 3605 C CA . LEU A 1 486 ? 26.878 -10.472 -53.315 1.00 70.25 486 LEU A CA 1
ATOM 3606 C C . LEU A 1 486 ? 27.359 -9.462 -52.271 1.00 70.25 486 LEU A C 1
ATOM 3608 O O . LEU A 1 486 ? 27.341 -8.261 -52.524 1.00 70.25 486 LEU A O 1
ATOM 3612 N N . HIS A 1 487 ? 27.834 -9.937 -51.116 1.00 68.94 487 HIS A N 1
ATOM 3613 C CA . HIS A 1 487 ? 28.088 -9.075 -49.949 1.00 68.94 487 HIS A CA 1
ATOM 3614 C C . HIS A 1 487 ? 29.574 -8.920 -49.600 1.00 68.94 487 HIS A C 1
ATOM 3616 O O . HIS A 1 487 ? 29.946 -8.166 -48.695 1.00 68.94 487 HIS A O 1
ATOM 3622 N N . GLY A 1 488 ? 30.451 -9.576 -50.363 1.00 78.12 488 GLY A N 1
ATOM 3623 C CA . GLY A 1 488 ? 31.873 -9.689 -50.066 1.00 78.12 488 GLY A CA 1
ATOM 3624 C C . GLY A 1 488 ? 32.153 -10.778 -49.034 1.00 78.12 488 GLY A C 1
ATOM 3625 O O . GLY A 1 488 ? 31.254 -11.423 -48.506 1.00 78.12 488 GLY A O 1
ATOM 3626 N N . THR A 1 489 ? 33.429 -11.016 -48.750 1.00 77.94 489 THR A N 1
ATOM 3627 C CA . THR A 1 489 ? 33.829 -12.144 -47.900 1.00 77.94 489 THR A CA 1
ATOM 3628 C C . THR A 1 489 ? 33.920 -11.784 -46.419 1.00 77.94 489 THR A C 1
ATOM 3630 O O . THR A 1 489 ? 33.793 -12.668 -45.592 1.00 77.94 489 THR A O 1
ATOM 3633 N N . ALA A 1 490 ? 34.135 -10.521 -46.049 1.00 81.50 490 ALA A N 1
ATOM 3634 C CA . ALA A 1 490 ? 34.282 -10.108 -44.649 1.00 81.50 490 ALA A CA 1
ATOM 3635 C C . ALA A 1 490 ? 32.989 -9.456 -44.138 1.00 81.50 490 ALA A C 1
ATOM 3637 O O . ALA A 1 490 ? 32.854 -8.232 -44.167 1.00 81.50 490 ALA A O 1
ATOM 3638 N N . TYR A 1 491 ? 32.016 -10.273 -43.732 1.00 82.38 491 TYR A N 1
ATOM 3639 C CA . TYR A 1 491 ? 30.811 -9.786 -43.065 1.00 82.38 491 TYR A CA 1
ATOM 3640 C C . TYR A 1 491 ? 30.252 -10.812 -42.079 1.00 82.38 491 TYR A C 1
ATOM 3642 O O . TYR A 1 491 ? 30.470 -12.017 -42.211 1.00 82.38 491 TYR A O 1
ATOM 3650 N N . ALA A 1 492 ? 29.520 -10.297 -41.103 1.00 85.00 492 ALA A N 1
ATOM 3651 C CA . ALA A 1 492 ? 28.821 -11.049 -40.076 1.00 85.00 492 ALA A CA 1
ATOM 3652 C C . ALA A 1 492 ? 27.450 -10.405 -39.834 1.00 85.00 492 ALA A C 1
ATOM 3654 O O . ALA A 1 492 ? 27.327 -9.193 -40.010 1.00 85.00 492 ALA A O 1
ATOM 3655 N N . PRO A 1 493 ? 26.419 -11.155 -39.440 1.00 83.12 493 PRO A N 1
ATOM 3656 C CA . PRO A 1 493 ? 25.213 -10.575 -38.872 1.00 83.12 493 PRO A CA 1
ATOM 3657 C C . PRO A 1 493 ? 25.503 -9.996 -37.485 1.00 83.12 493 PRO A C 1
ATOM 3659 O O . PRO A 1 493 ? 26.175 -10.636 -36.675 1.00 83.12 493 PRO A O 1
ATOM 3662 N N . VAL A 1 494 ? 24.996 -8.800 -37.220 1.00 84.56 494 VAL A N 1
ATOM 3663 C CA . VAL A 1 494 ? 25.091 -8.088 -35.945 1.00 84.56 494 VAL A CA 1
ATOM 3664 C C . VAL A 1 494 ? 23.680 -7.799 -35.467 1.00 84.56 494 VAL A C 1
ATOM 3666 O O . VAL A 1 494 ? 22.895 -7.187 -36.184 1.00 84.56 494 VAL A O 1
ATOM 3669 N N . ILE A 1 495 ? 23.364 -8.269 -34.271 1.00 82.25 495 ILE A N 1
ATOM 3670 C CA . ILE A 1 495 ? 22.067 -8.123 -33.625 1.00 82.25 495 ILE A CA 1
ATOM 3671 C C . ILE A 1 495 ? 22.117 -6.865 -32.786 1.00 82.25 495 ILE A C 1
ATOM 3673 O O . ILE A 1 495 ? 22.968 -6.738 -31.904 1.00 82.25 495 ILE A O 1
ATOM 3677 N N . MET A 1 496 ? 21.199 -5.962 -33.076 1.00 85.06 496 MET A N 1
ATOM 3678 C CA . MET A 1 496 ? 21.018 -4.710 -32.373 1.00 85.06 496 MET A CA 1
ATOM 3679 C C . MET A 1 496 ? 19.732 -4.771 -31.570 1.00 85.06 496 MET A C 1
ATOM 3681 O O . MET A 1 496 ? 18.729 -5.255 -32.083 1.00 85.06 496 MET A O 1
ATOM 3685 N N . SER A 1 497 ? 19.758 -4.248 -30.352 1.00 85.00 497 SER A N 1
ATOM 3686 C CA . SER A 1 497 ? 18.558 -4.048 -29.542 1.00 85.00 497 SER A CA 1
ATOM 3687 C C . SER A 1 497 ? 18.565 -2.639 -28.953 1.00 85.00 497 SER A C 1
ATOM 3689 O O . SER A 1 497 ? 19.628 -2.084 -28.650 1.00 85.00 497 SER A O 1
ATOM 3691 N N . CYS A 1 498 ? 17.388 -2.038 -28.828 1.00 86.19 498 CYS A N 1
ATOM 3692 C CA . CYS A 1 498 ? 17.148 -0.834 -28.045 1.00 86.19 498 CYS A CA 1
ATOM 3693 C C . CYS A 1 498 ? 15.830 -0.981 -27.280 1.00 86.19 498 CYS A C 1
ATOM 3695 O O . CYS A 1 498 ? 14.834 -1.403 -27.858 1.00 86.19 498 CYS A O 1
ATOM 3697 N N . GLY A 1 499 ? 15.821 -0.606 -26.000 1.00 84.56 499 GLY A N 1
ATOM 3698 C CA . GLY A 1 499 ? 14.597 -0.531 -25.199 1.00 84.56 499 GLY A CA 1
ATOM 3699 C C . GLY A 1 499 ? 13.946 0.850 -25.263 1.00 84.56 499 GLY A C 1
ATOM 3700 O O . GLY A 1 499 ? 14.621 1.847 -25.527 1.00 84.56 499 GLY A O 1
ATOM 3701 N N . CYS A 1 500 ? 12.654 0.910 -24.970 1.00 86.25 500 CYS A N 1
ATOM 3702 C CA . CYS A 1 500 ? 11.902 2.130 -24.701 1.00 86.25 500 CYS A CA 1
ATOM 3703 C C . CYS A 1 500 ? 11.439 2.141 -23.274 1.00 86.25 500 CYS A C 1
ATOM 3705 O O . CYS A 1 500 ? 10.973 1.123 -22.773 1.00 86.25 500 CYS A O 1
ATOM 3707 N N . TYR A 1 501 ? 11.517 3.308 -22.652 1.00 86.44 501 TYR A N 1
ATOM 3708 C CA . TYR A 1 501 ? 11.152 3.459 -21.262 1.00 86.44 501 TYR A CA 1
ATOM 3709 C C . TYR A 1 501 ? 10.233 4.652 -21.093 1.00 86.44 501 TYR A C 1
ATOM 3711 O O . TYR A 1 501 ? 10.491 5.720 -21.639 1.00 86.44 501 TYR A O 1
ATOM 3719 N N . HIS A 1 502 ? 9.193 4.492 -20.298 1.00 90.56 502 HIS A N 1
ATOM 3720 C CA . HIS A 1 502 ? 8.524 5.608 -19.663 1.00 90.56 502 HIS A CA 1
ATOM 3721 C C . HIS A 1 502 ? 9.300 5.997 -18.420 1.00 90.56 502 HIS A C 1
ATOM 3723 O O . HIS A 1 502 ? 9.522 5.177 -17.532 1.00 90.56 502 HIS A O 1
ATOM 3729 N N . ARG A 1 503 ? 9.749 7.246 -18.383 1.00 92.25 503 ARG A N 1
ATOM 3730 C CA . ARG A 1 503 ? 10.411 7.834 -17.232 1.00 92.25 503 ARG A CA 1
ATOM 3731 C C . ARG A 1 503 ? 9.384 8.576 -16.386 1.00 92.25 503 ARG A C 1
ATOM 3733 O O . ARG A 1 503 ? 8.781 9.552 -16.841 1.00 92.25 503 ARG A O 1
ATOM 3740 N N . TYR A 1 504 ? 9.254 8.137 -15.146 1.00 87.81 504 TYR A N 1
ATOM 3741 C CA . TYR A 1 504 ? 8.541 8.824 -14.080 1.00 87.81 504 TYR A CA 1
ATOM 3742 C C . TYR A 1 504 ? 9.557 9.461 -13.153 1.00 87.81 504 TYR A C 1
ATOM 3744 O O . TYR A 1 504 ? 10.529 8.826 -12.750 1.00 87.81 504 TYR A O 1
ATOM 3752 N N . GLN A 1 505 ? 9.350 10.728 -12.845 1.00 94.06 505 GLN A N 1
ATOM 3753 C CA . GLN A 1 505 ? 10.215 11.497 -11.983 1.00 94.06 505 GLN A CA 1
ATOM 3754 C C . GLN A 1 505 ? 9.463 11.817 -10.702 1.00 94.06 505 GLN A C 1
ATOM 3756 O O . GLN A 1 505 ? 8.444 12.503 -10.727 1.00 94.06 505 GLN A O 1
ATOM 3761 N N . TYR A 1 506 ? 10.009 11.366 -9.586 1.00 90.31 506 TYR A N 1
ATOM 3762 C CA . TYR A 1 506 ? 9.513 11.661 -8.254 1.00 90.31 506 TYR A CA 1
ATOM 3763 C C . TYR A 1 506 ? 10.433 12.667 -7.575 1.00 90.31 506 TYR A C 1
ATOM 3765 O O . TYR A 1 506 ? 11.641 12.705 -7.832 1.00 90.31 506 TYR A O 1
ATOM 3773 N N . VAL A 1 507 ? 9.861 13.497 -6.711 1.00 93.69 507 VAL A N 1
ATOM 3774 C CA . VAL A 1 507 ? 10.611 14.324 -5.767 1.00 93.69 507 VAL A CA 1
ATOM 3775 C C . VAL A 1 507 ? 10.308 13.841 -4.364 1.00 93.69 507 VAL A C 1
ATOM 3777 O O . VAL A 1 507 ? 9.142 13.710 -4.001 1.00 93.69 507 VAL A O 1
ATOM 3780 N N . THR A 1 508 ? 11.360 13.581 -3.591 1.00 91.00 508 THR A N 1
ATOM 3781 C CA . THR A 1 508 ? 11.212 13.177 -2.196 1.00 91.00 508 THR A CA 1
ATOM 3782 C C . THR A 1 508 ? 10.776 14.354 -1.330 1.00 91.00 508 THR A C 1
ATOM 3784 O O . THR A 1 508 ? 11.286 15.472 -1.463 1.00 91.00 508 THR A O 1
ATOM 3787 N N . GLU A 1 509 ? 9.863 14.103 -0.407 1.00 91.00 509 GLU A N 1
ATOM 3788 C CA . GLU A 1 509 ? 9.517 14.971 0.711 1.00 91.00 509 GLU A CA 1
ATOM 3789 C C . GLU A 1 509 ? 9.793 14.155 1.976 1.00 91.00 509 GLU A C 1
ATOM 3791 O O . GLU A 1 509 ? 9.116 13.178 2.259 1.00 91.00 509 GLU A O 1
ATOM 3796 N N . ASP A 1 510 ? 10.866 14.518 2.668 1.00 89.75 510 ASP A N 1
ATOM 3797 C CA . ASP A 1 510 ? 11.434 13.806 3.815 1.00 89.75 510 ASP A CA 1
ATOM 3798 C C . ASP A 1 510 ? 11.760 14.853 4.895 1.00 89.75 510 ASP A C 1
ATOM 3800 O O . ASP A 1 510 ? 12.854 15.446 4.882 1.00 89.75 510 ASP A O 1
ATOM 3804 N N . PRO A 1 511 ? 10.753 15.232 5.696 1.00 89.94 511 PRO A N 1
ATOM 3805 C CA . PRO A 1 511 ? 10.869 16.250 6.738 1.00 89.94 511 PRO A CA 1
ATOM 3806 C C . PRO A 1 511 ? 11.661 15.761 7.964 1.00 89.94 511 PRO A C 1
ATOM 3808 O O . PRO A 1 511 ? 12.428 16.564 8.511 1.00 89.94 511 PRO A O 1
ATOM 3811 N N . ALA A 1 512 ? 11.569 14.478 8.334 1.00 86.81 512 ALA A N 1
ATOM 3812 C CA . ALA A 1 512 ? 12.370 13.868 9.401 1.00 86.81 512 ALA A CA 1
ATOM 3813 C C . ALA A 1 512 ? 13.836 13.608 8.989 1.00 86.81 512 ALA A C 1
ATOM 3815 O O . ALA A 1 512 ? 14.744 13.563 9.826 1.00 86.81 512 ALA A O 1
ATOM 3816 N N . GLY A 1 513 ? 14.118 13.519 7.687 1.00 87.31 513 GLY A N 1
ATOM 3817 C CA . GLY A 1 513 ? 15.453 13.252 7.150 1.00 87.31 513 GLY A CA 1
ATOM 3818 C C . GLY A 1 513 ? 15.828 11.766 7.141 1.00 87.31 513 GLY A C 1
ATOM 3819 O O . GLY A 1 513 ? 17.026 11.457 7.143 1.00 87.31 513 GLY A O 1
ATOM 3820 N N . THR A 1 514 ? 14.845 10.865 7.148 1.00 82.88 514 THR A N 1
ATOM 3821 C CA . THR A 1 514 ? 15.010 9.404 7.230 1.00 82.88 514 THR A CA 1
ATOM 3822 C C . THR A 1 514 ? 15.648 8.817 5.967 1.00 82.88 514 THR A C 1
ATOM 3824 O O . THR A 1 514 ? 16.514 7.946 6.061 1.00 82.88 514 THR A O 1
ATOM 3827 N N . ILE A 1 515 ? 15.345 9.370 4.788 1.00 81.25 515 ILE A N 1
ATOM 3828 C CA . ILE A 1 515 ? 15.853 8.921 3.474 1.00 81.25 515 ILE A CA 1
ATOM 3829 C C . ILE A 1 515 ? 16.894 9.880 2.866 1.00 81.25 515 ILE A C 1
ATOM 3831 O O . ILE A 1 515 ? 17.205 9.855 1.671 1.00 81.25 515 ILE A O 1
ATOM 3835 N N . GLY A 1 516 ? 17.500 10.730 3.699 1.00 85.94 516 GLY A N 1
ATOM 3836 C CA . GLY A 1 516 ? 18.565 11.654 3.299 1.00 85.94 516 GLY A CA 1
ATOM 3837 C C . GLY A 1 516 ? 18.081 13.047 2.884 1.00 85.94 516 GLY A C 1
ATOM 3838 O O . GLY A 1 516 ? 18.862 13.822 2.320 1.00 85.94 516 GLY A O 1
ATOM 3839 N N . GLY A 1 517 ? 16.826 13.384 3.176 1.00 89.12 517 GLY A N 1
ATOM 3840 C CA . GLY A 1 517 ? 16.253 14.721 3.080 1.00 89.12 517 GLY A CA 1
ATOM 3841 C C . GLY A 1 517 ? 15.374 14.966 1.853 1.00 89.12 517 GLY A C 1
ATOM 3842 O O . GLY A 1 517 ? 15.399 14.246 0.855 1.00 89.12 517 GLY A O 1
ATOM 3843 N N . SER A 1 518 ? 14.607 16.053 1.940 1.00 93.31 518 SER A N 1
ATOM 3844 C CA . SER A 1 518 ? 13.660 16.496 0.913 1.00 93.31 518 SER A CA 1
ATOM 3845 C C . SER A 1 518 ? 14.331 17.039 -0.359 1.00 93.31 518 SER A C 1
ATOM 3847 O O . SER A 1 518 ? 15.425 17.613 -0.327 1.00 93.31 518 SER A O 1
ATOM 3849 N N . GLY A 1 519 ? 13.618 16.962 -1.483 1.00 93.44 519 GLY A N 1
ATOM 3850 C CA . GLY A 1 519 ? 13.994 17.556 -2.766 1.00 93.44 519 GLY A CA 1
ATOM 3851 C C . GLY A 1 519 ? 14.875 16.672 -3.648 1.00 93.44 519 GLY A C 1
ATOM 3852 O O . GLY A 1 519 ? 15.351 17.150 -4.684 1.00 93.44 519 GLY A O 1
ATOM 3853 N N . GLN A 1 520 ? 15.123 15.417 -3.264 1.00 92.88 520 GLN A N 1
ATOM 3854 C CA . GLN A 1 520 ? 15.868 14.485 -4.107 1.00 92.88 520 GLN A CA 1
ATOM 3855 C C . GLN A 1 520 ? 14.994 14.054 -5.282 1.00 92.88 520 GLN A C 1
ATOM 3857 O O . GLN A 1 520 ? 13.802 13.822 -5.123 1.00 92.88 520 GLN A O 1
ATOM 3862 N N . GLN A 1 521 ? 15.588 13.966 -6.470 1.00 93.06 521 GLN A N 1
ATOM 3863 C CA . GLN A 1 521 ? 14.894 13.484 -7.660 1.00 93.06 521 GLN A CA 1
ATOM 3864 C C . GLN A 1 521 ? 15.172 11.998 -7.839 1.00 93.06 521 GLN A C 1
ATOM 3866 O O . GLN A 1 521 ? 16.337 11.598 -7.897 1.00 93.06 521 GLN A O 1
ATOM 3871 N N . VAL A 1 522 ? 14.111 11.211 -7.970 1.00 87.88 522 VAL A N 1
ATOM 3872 C CA . VAL A 1 522 ? 14.177 9.776 -8.241 1.00 87.88 522 VAL A CA 1
ATOM 3873 C C . VAL A 1 522 ? 13.551 9.532 -9.606 1.00 87.88 522 VAL A C 1
ATOM 3875 O O . VAL A 1 522 ? 12.397 9.883 -9.834 1.00 87.88 522 VAL A O 1
ATOM 3878 N N . ASP A 1 523 ? 14.327 8.964 -10.525 1.00 90.00 523 ASP A N 1
ATOM 3879 C CA . ASP A 1 523 ? 13.845 8.581 -11.849 1.00 90.00 523 ASP A CA 1
ATOM 3880 C C . ASP A 1 523 ? 13.544 7.081 -11.868 1.00 90.00 523 ASP A C 1
ATOM 3882 O O . ASP A 1 523 ? 14.436 6.265 -11.623 1.00 90.00 523 ASP A O 1
ATOM 3886 N N . ILE A 1 524 ? 12.309 6.724 -12.211 1.00 83.19 524 ILE A N 1
ATOM 3887 C CA . ILE A 1 524 ? 11.870 5.344 -12.417 1.00 83.19 524 ILE A CA 1
ATOM 3888 C C . ILE A 1 524 ? 11.610 5.132 -13.900 1.00 83.19 524 ILE A C 1
ATOM 3890 O O . ILE A 1 524 ? 10.888 5.899 -14.534 1.00 83.19 524 ILE A O 1
ATOM 3894 N N . PHE A 1 525 ? 12.213 4.086 -14.458 1.00 84.81 525 PHE A N 1
ATOM 3895 C CA . PHE A 1 525 ? 12.111 3.744 -15.872 1.00 84.81 525 PHE A CA 1
ATOM 3896 C C . PHE A 1 525 ? 11.303 2.458 -16.029 1.00 84.81 525 PHE A C 1
ATOM 3898 O O . PHE A 1 525 ? 11.783 1.383 -15.681 1.00 84.81 525 PHE A O 1
ATOM 3905 N N . VAL A 1 526 ? 10.101 2.569 -16.586 1.00 80.75 526 VAL A N 1
ATOM 3906 C CA . VAL A 1 526 ? 9.232 1.428 -16.902 1.00 80.75 526 VAL A CA 1
ATOM 3907 C C . VAL A 1 526 ? 9.450 1.049 -18.364 1.00 80.75 526 VAL A C 1
ATOM 3909 O O . VAL A 1 526 ? 9.242 1.909 -19.220 1.00 80.75 526 VAL A O 1
ATOM 3912 N N . PRO A 1 527 ? 9.888 -0.178 -18.693 1.00 80.00 527 PRO A N 1
ATOM 3913 C CA . PRO A 1 527 ? 10.019 -0.598 -20.084 1.00 80.00 527 PRO A CA 1
ATOM 3914 C C . PRO A 1 527 ? 8.640 -0.601 -20.752 1.00 80.00 527 PRO A C 1
ATOM 3916 O O . PRO A 1 527 ? 7.701 -1.154 -20.200 1.00 80.00 527 PRO A O 1
ATOM 3919 N N . VAL A 1 528 ? 8.513 0.024 -21.923 1.00 81.38 528 VAL A N 1
ATOM 3920 C CA . VAL A 1 528 ? 7.236 0.145 -22.663 1.00 81.38 528 VAL A CA 1
ATOM 3921 C C . VAL A 1 528 ? 7.309 -0.345 -24.106 1.00 81.38 528 VAL A C 1
ATOM 3923 O O . VAL A 1 528 ? 6.460 -0.036 -24.943 1.00 81.38 528 VAL A O 1
ATOM 3926 N N . GLY A 1 529 ? 8.380 -1.067 -24.409 1.00 81.56 529 GLY A N 1
ATOM 3927 C CA . GLY A 1 529 ? 8.645 -1.647 -25.711 1.00 81.56 529 GLY A CA 1
ATOM 3928 C C . GLY A 1 529 ? 10.119 -1.548 -26.062 1.00 81.56 529 GLY A C 1
ATOM 3929 O O . GLY A 1 529 ? 10.992 -1.324 -25.219 1.00 81.56 529 GLY A O 1
ATOM 3930 N N . GLY A 1 530 ? 10.398 -1.689 -27.344 1.00 81.94 530 GLY A N 1
ATOM 3931 C CA . GLY A 1 530 ? 11.744 -1.639 -27.871 1.00 81.94 530 GLY A CA 1
ATOM 3932 C C . GLY A 1 530 ? 11.777 -2.162 -29.290 1.00 81.94 530 GLY A C 1
ATOM 3933 O O . GLY A 1 530 ? 10.750 -2.421 -29.919 1.00 81.94 530 GLY A O 1
ATOM 3934 N N . GLN A 1 531 ? 12.984 -2.310 -29.805 1.00 81.25 531 GLN A N 1
ATOM 3935 C CA . GLN A 1 531 ? 13.194 -2.877 -31.115 1.00 81.25 531 GLN A CA 1
ATOM 3936 C C . GLN A 1 531 ? 14.462 -3.712 -31.119 1.00 81.25 531 GLN A C 1
ATOM 3938 O O . GLN A 1 531 ? 15.537 -3.240 -30.748 1.00 81.25 531 GLN A O 1
ATOM 3943 N N . THR A 1 532 ? 14.349 -4.916 -31.668 1.00 80.19 532 THR A N 1
ATOM 3944 C CA . THR A 1 532 ? 15.495 -5.708 -32.098 1.00 80.19 532 THR A CA 1
ATOM 3945 C C . THR A 1 532 ? 15.586 -5.695 -33.617 1.00 80.19 532 THR A C 1
ATOM 3947 O O . THR A 1 532 ? 14.601 -5.935 -34.312 1.00 80.19 532 THR A O 1
ATOM 3950 N N . GLN A 1 533 ? 16.782 -5.444 -34.144 1.00 81.56 533 GLN A N 1
ATOM 3951 C CA . GLN A 1 533 ? 17.092 -5.543 -35.568 1.00 81.56 533 GLN A CA 1
ATOM 3952 C C . GLN A 1 533 ? 18.315 -6.417 -35.807 1.00 81.56 533 GLN A C 1
ATOM 3954 O O . GLN A 1 533 ? 19.196 -6.553 -34.959 1.00 81.56 533 GLN A O 1
ATOM 3959 N N . LEU A 1 534 ? 18.409 -6.971 -37.014 1.00 81.62 534 LEU A N 1
ATOM 3960 C CA . LEU A 1 534 ? 19.617 -7.634 -37.477 1.00 81.62 534 LEU A CA 1
ATOM 3961 C C . LEU A 1 534 ? 20.225 -6.843 -38.637 1.00 81.62 534 LEU A C 1
ATOM 3963 O O . LEU A 1 534 ? 19.590 -6.617 -39.665 1.00 81.62 534 LEU A O 1
ATOM 3967 N N . TRP A 1 535 ? 21.484 -6.453 -38.485 1.00 84.69 535 TRP A N 1
ATOM 3968 C CA . TRP A 1 535 ? 22.262 -5.723 -39.480 1.00 84.69 535 TRP A CA 1
ATOM 3969 C C . TRP A 1 535 ? 23.411 -6.567 -40.011 1.00 84.69 535 TRP A C 1
ATOM 3971 O O . TRP A 1 535 ? 23.888 -7.497 -39.367 1.00 84.69 535 TRP A O 1
ATOM 3981 N N . SER A 1 536 ? 23.918 -6.222 -41.194 1.00 87.56 536 SER A N 1
ATOM 3982 C CA . SER A 1 536 ? 25.248 -6.691 -41.584 1.00 87.56 536 SER A CA 1
ATOM 3983 C C . SER A 1 536 ? 26.315 -5.900 -40.824 1.00 87.56 536 SER A C 1
ATOM 3985 O O . SER A 1 536 ? 26.152 -4.707 -40.583 1.00 87.56 536 SER A O 1
ATOM 3987 N N . SER A 1 537 ? 27.450 -6.520 -40.508 1.00 87.69 537 SER A N 1
ATOM 3988 C CA . SER A 1 537 ? 28.581 -5.864 -39.840 1.00 87.69 537 SER A CA 1
ATOM 3989 C C . SER A 1 537 ? 29.094 -4.651 -40.617 1.00 87.69 537 SER A C 1
ATOM 3991 O O . SER A 1 537 ? 29.637 -3.725 -40.028 1.00 87.69 537 SER A O 1
ATOM 3993 N N . LYS A 1 538 ? 28.902 -4.633 -41.941 1.00 88.88 538 LYS A N 1
ATOM 3994 C CA . LYS A 1 538 ? 29.198 -3.486 -42.803 1.00 88.88 538 LYS A CA 1
ATOM 3995 C C . LYS A 1 538 ? 28.267 -2.310 -42.531 1.00 88.88 538 LYS A C 1
ATOM 3997 O O . LYS A 1 538 ? 28.761 -1.232 -42.222 1.00 88.88 538 LYS A O 1
ATOM 4002 N N . ARG A 1 539 ? 26.947 -2.534 -42.577 1.00 88.62 539 ARG A N 1
ATOM 4003 C CA . ARG A 1 539 ? 25.946 -1.514 -42.226 1.00 88.62 539 ARG A CA 1
ATOM 4004 C C . ARG A 1 539 ? 26.140 -1.029 -40.794 1.00 88.62 539 ARG A C 1
ATOM 4006 O O . ARG A 1 539 ? 26.223 0.169 -40.565 1.00 88.62 539 ARG A O 1
ATOM 4013 N N . TYR A 1 540 ? 26.298 -1.961 -39.858 1.00 90.88 540 TYR A N 1
ATOM 4014 C CA . TYR A 1 540 ? 26.581 -1.655 -38.461 1.00 90.88 540 TYR A CA 1
ATOM 4015 C C . TYR A 1 540 ? 27.818 -0.757 -38.313 1.00 90.88 540 TYR A C 1
ATOM 4017 O O . TYR A 1 540 ? 27.753 0.267 -37.644 1.00 90.88 540 TYR A O 1
ATOM 4025 N N . ASN A 1 541 ? 28.934 -1.090 -38.970 1.00 92.94 541 ASN A N 1
ATOM 4026 C CA . ASN A 1 541 ? 30.154 -0.284 -38.891 1.00 92.94 541 ASN A CA 1
ATOM 4027 C C . ASN A 1 541 ? 30.017 1.078 -39.575 1.00 92.94 541 ASN A C 1
ATOM 4029 O O . ASN A 1 541 ? 30.614 2.040 -39.097 1.00 92.94 541 ASN A O 1
ATOM 4033 N N . ALA A 1 542 ? 29.252 1.167 -40.667 1.00 91.69 542 ALA A N 1
ATOM 4034 C CA . ALA A 1 542 ? 28.927 2.438 -41.306 1.00 91.69 542 ALA A CA 1
ATOM 4035 C C . ALA A 1 542 ? 28.109 3.327 -40.359 1.00 91.69 542 ALA A C 1
ATOM 4037 O O . ALA A 1 542 ? 28.424 4.502 -40.192 1.00 91.69 542 ALA A O 1
ATOM 4038 N N . MET A 1 543 ? 27.134 2.744 -39.659 1.00 92.00 543 MET A N 1
ATOM 4039 C CA . MET A 1 543 ? 26.357 3.420 -38.622 1.00 92.00 543 MET A CA 1
ATOM 4040 C C . MET A 1 543 ? 27.259 3.854 -37.452 1.00 92.00 543 MET A C 1
ATOM 4042 O O . MET A 1 543 ? 27.239 5.013 -37.039 1.00 92.00 543 MET A O 1
ATOM 4046 N N . ALA A 1 544 ? 28.114 2.955 -36.954 1.00 93.44 544 ALA A N 1
ATOM 4047 C CA . ALA A 1 544 ? 29.057 3.236 -35.872 1.00 93.44 544 ALA A CA 1
ATOM 4048 C C . ALA A 1 544 ? 30.029 4.371 -36.228 1.00 93.44 544 ALA A C 1
ATOM 4050 O O . ALA A 1 544 ? 30.381 5.184 -35.377 1.00 93.44 544 ALA A O 1
ATOM 4051 N N . GLU A 1 545 ? 30.448 4.454 -37.492 1.00 95.50 545 GLU A N 1
ATOM 4052 C CA . GLU A 1 545 ? 31.267 5.552 -38.005 1.00 95.50 545 GLU A CA 1
ATOM 4053 C C . GLU A 1 545 ? 30.491 6.863 -38.126 1.00 95.50 545 GLU A C 1
ATOM 4055 O O . GLU A 1 545 ? 31.018 7.906 -37.744 1.00 95.50 545 GLU A O 1
ATOM 4060 N N . ALA A 1 546 ? 29.255 6.812 -38.624 1.00 94.50 546 ALA A N 1
ATOM 4061 C CA . ALA A 1 546 ? 28.418 7.990 -38.809 1.00 94.50 546 ALA A CA 1
ATOM 4062 C C . ALA A 1 546 ? 28.010 8.636 -37.474 1.00 94.50 546 ALA A C 1
ATOM 4064 O O . ALA A 1 546 ? 28.044 9.858 -37.348 1.00 94.50 546 ALA A O 1
ATOM 4065 N N . THR A 1 547 ? 27.669 7.827 -36.469 1.00 92.56 547 THR A N 1
ATOM 4066 C CA . THR A 1 547 ? 27.225 8.313 -35.150 1.00 92.56 547 THR A CA 1
ATOM 4067 C C . THR A 1 547 ? 28.366 8.521 -34.162 1.00 92.56 547 THR A C 1
ATOM 4069 O O . THR A 1 547 ? 28.258 9.344 -33.256 1.00 92.56 547 THR A O 1
ATOM 4072 N N . GLY A 1 548 ? 29.462 7.768 -34.294 1.00 94.44 548 GLY A N 1
ATOM 4073 C CA . GLY A 1 548 ? 30.598 7.809 -33.372 1.00 94.44 548 GLY A CA 1
ATOM 4074 C C . GLY A 1 548 ? 30.302 7.286 -31.960 1.00 94.44 548 GLY A C 1
ATOM 4075 O O . GLY A 1 548 ? 31.174 7.367 -31.095 1.00 94.44 548 GLY A O 1
ATOM 4076 N N . THR A 1 549 ? 29.099 6.764 -31.703 1.00 89.00 549 THR A N 1
ATOM 4077 C CA . THR A 1 549 ? 28.660 6.296 -30.378 1.00 89.00 549 THR A CA 1
ATOM 4078 C C . THR A 1 549 ? 28.731 4.781 -30.217 1.00 89.00 549 THR A C 1
ATOM 4080 O O . THR A 1 549 ? 28.768 4.304 -29.083 1.00 89.00 549 THR A O 1
ATOM 4083 N N . LEU A 1 550 ? 28.785 4.024 -31.319 1.00 90.88 550 LEU A N 1
ATOM 4084 C CA . LEU A 1 550 ? 28.904 2.567 -31.286 1.00 90.88 550 LEU A CA 1
ATOM 4085 C C . LEU A 1 550 ? 30.342 2.088 -31.521 1.00 90.88 550 LEU A C 1
ATOM 4087 O O . LEU A 1 550 ? 31.089 2.697 -32.293 1.00 90.88 550 LEU A O 1
ATOM 4091 N N . PRO A 1 551 ? 30.745 0.963 -30.903 1.00 91.88 551 PRO A N 1
ATOM 4092 C CA . PRO A 1 551 ? 32.035 0.347 -31.188 1.00 91.88 551 PRO A CA 1
ATOM 4093 C C . PRO A 1 551 ? 32.038 -0.246 -32.599 1.00 91.88 551 PRO A C 1
ATOM 4095 O O . PRO A 1 551 ? 31.044 -0.815 -33.026 1.00 91.88 551 PRO A O 1
ATOM 4098 N N . LYS A 1 552 ? 33.156 -0.189 -33.326 1.00 93.00 552 LYS A N 1
ATOM 4099 C CA . LYS A 1 552 ? 33.285 -0.922 -34.597 1.00 93.00 552 LYS A CA 1
ATOM 4100 C C . LYS A 1 552 ? 33.498 -2.416 -34.332 1.00 93.00 552 LYS A C 1
ATOM 4102 O O . LYS A 1 552 ? 34.265 -2.781 -33.446 1.00 93.00 552 LYS A O 1
ATOM 4107 N N . ILE A 1 553 ? 32.852 -3.272 -35.121 1.00 88.31 553 ILE A N 1
ATOM 4108 C CA . ILE A 1 553 ? 33.003 -4.731 -35.078 1.00 88.31 553 ILE A CA 1
ATOM 4109 C C . ILE A 1 553 ? 33.839 -5.168 -36.277 1.00 88.31 553 ILE A C 1
ATOM 4111 O O . ILE A 1 553 ? 33.387 -5.139 -37.425 1.00 88.31 553 ILE A O 1
ATOM 4115 N N . GLU A 1 554 ? 35.069 -5.596 -36.019 1.00 89.62 554 GLU A N 1
ATOM 4116 C CA . GLU A 1 554 ? 35.900 -6.217 -37.044 1.00 89.62 554 GLU A CA 1
ATOM 4117 C C . GLU A 1 554 ? 35.495 -7.682 -37.224 1.00 89.62 554 GLU A C 1
ATOM 4119 O O . GLU A 1 554 ? 35.313 -8.420 -36.258 1.00 89.62 554 GLU A O 1
ATOM 4124 N N . VAL A 1 555 ? 35.335 -8.108 -38.478 1.00 86.50 555 VAL A N 1
ATOM 4125 C CA . VAL A 1 555 ? 35.049 -9.506 -38.816 1.00 86.50 555 VAL A CA 1
ATOM 4126 C C . VAL A 1 555 ? 36.364 -10.151 -39.253 1.00 86.50 555 VAL A C 1
ATOM 4128 O O . VAL A 1 555 ? 36.794 -9.924 -40.388 1.00 86.50 555 VAL A O 1
ATOM 4131 N N . PRO A 1 556 ? 37.031 -10.936 -38.386 1.00 83.00 556 PRO A N 1
ATOM 4132 C CA . PRO A 1 556 ? 38.371 -11.453 -38.668 1.00 83.00 556 PRO A CA 1
ATOM 4133 C C . PRO A 1 556 ? 38.369 -12.588 -39.702 1.00 83.00 556 PRO A C 1
ATOM 4135 O O . PRO A 1 556 ? 39.422 -12.970 -40.211 1.00 83.00 556 PRO A O 1
ATOM 4138 N N . ILE A 1 557 ? 37.190 -13.130 -40.022 1.00 84.38 557 ILE A N 1
ATOM 4139 C CA . ILE A 1 557 ? 37.006 -14.256 -40.935 1.00 84.38 557 ILE A CA 1
ATOM 4140 C C . ILE A 1 557 ? 36.498 -13.811 -42.307 1.00 84.38 557 ILE A C 1
ATOM 4142 O O . ILE A 1 557 ? 35.853 -12.776 -42.476 1.00 84.38 557 ILE A O 1
ATOM 4146 N N . ARG A 1 558 ? 36.764 -14.646 -43.308 1.00 86.88 558 ARG A N 1
ATOM 4147 C CA . ARG A 1 558 ? 36.279 -14.498 -44.677 1.00 86.88 558 ARG A CA 1
ATOM 4148 C C . ARG A 1 558 ? 35.319 -15.637 -45.007 1.00 86.88 558 ARG A C 1
ATOM 4150 O O . ARG A 1 558 ? 35.722 -16.772 -45.256 1.00 86.88 558 ARG A O 1
ATOM 4157 N N . VAL A 1 559 ? 34.034 -15.309 -45.043 1.00 80.75 559 VAL A N 1
ATOM 4158 C CA . VAL A 1 559 ? 32.931 -16.173 -45.462 1.00 80.75 559 VAL A CA 1
ATOM 4159 C C . VAL A 1 559 ? 33.255 -16.809 -46.817 1.00 80.75 559 VAL A C 1
ATOM 4161 O O . VAL A 1 559 ? 33.562 -16.116 -47.790 1.00 80.75 559 VAL A O 1
ATOM 4164 N N . GLY A 1 560 ? 33.203 -18.141 -46.882 1.00 78.88 560 GLY A N 1
ATOM 4165 C CA . GLY A 1 560 ? 33.548 -18.914 -48.079 1.00 78.88 560 GLY A CA 1
ATOM 4166 C C . GLY A 1 560 ? 35.034 -19.280 -48.232 1.00 78.88 560 GLY A C 1
ATOM 4167 O O . GLY A 1 560 ? 35.369 -20.075 -49.114 1.00 78.88 560 GLY A O 1
ATOM 4168 N N . GLU A 1 561 ? 35.923 -18.741 -47.389 1.00 86.00 561 GLU A N 1
ATOM 4169 C CA . GLU A 1 561 ? 37.362 -19.026 -47.367 1.00 86.00 561 GLU A CA 1
ATOM 4170 C C . GLU A 1 561 ? 37.730 -19.760 -46.071 1.00 86.00 561 GLU A C 1
ATOM 4172 O O . GLU A 1 561 ? 38.091 -19.152 -45.069 1.00 86.00 561 GLU A O 1
ATOM 4177 N N . VAL A 1 562 ? 37.664 -21.095 -46.090 1.00 83.25 562 VAL A N 1
ATOM 4178 C CA . VAL A 1 562 ? 37.908 -21.954 -44.911 1.00 83.25 562 VAL A CA 1
ATOM 4179 C C . VAL A 1 562 ? 39.241 -21.649 -44.207 1.00 83.25 562 VAL A C 1
ATOM 4181 O O . VAL A 1 562 ? 39.312 -21.712 -42.986 1.00 83.25 562 VAL A O 1
ATOM 4184 N N . SER A 1 563 ? 40.287 -21.268 -44.947 1.00 87.19 563 SER A N 1
ATOM 4185 C CA . SER A 1 563 ? 41.602 -20.920 -44.385 1.00 87.19 563 SER A CA 1
ATOM 4186 C C . SER A 1 563 ? 41.635 -19.624 -43.573 1.00 87.19 563 SER A C 1
ATOM 4188 O O . SER A 1 563 ? 42.619 -19.383 -42.883 1.00 87.19 563 SER A O 1
ATOM 4190 N N . SER A 1 564 ? 40.604 -18.784 -43.671 1.00 87.12 564 SER A N 1
ATOM 4191 C CA . SER A 1 564 ? 40.488 -17.548 -42.887 1.00 87.12 564 SER A CA 1
ATOM 4192 C C . SER A 1 564 ? 39.931 -17.771 -41.480 1.00 87.12 564 SER A C 1
ATOM 4194 O O . SER A 1 564 ? 39.977 -16.865 -40.654 1.00 87.12 564 SER A O 1
ATOM 4196 N N . TYR A 1 565 ? 39.392 -18.960 -41.212 1.00 85.75 565 TYR A N 1
ATOM 4197 C CA . TYR A 1 565 ? 38.810 -19.296 -39.925 1.00 85.75 565 TYR A CA 1
ATOM 4198 C C . TYR A 1 565 ? 39.899 -19.664 -38.928 1.00 85.75 565 TYR A C 1
ATOM 4200 O O . TYR A 1 565 ? 40.837 -20.387 -39.283 1.00 85.75 565 TYR A O 1
ATOM 4208 N N . PRO A 1 566 ? 39.782 -19.212 -37.673 1.00 83.06 566 PRO A N 1
ATOM 4209 C CA . PRO A 1 566 ? 40.756 -19.574 -36.670 1.00 83.06 566 PRO A CA 1
ATOM 4210 C C . PRO A 1 566 ? 40.688 -21.070 -36.381 1.00 83.06 566 PRO A C 1
ATOM 4212 O O . PRO A 1 566 ? 39.621 -21.674 -36.285 1.00 83.06 566 PRO A O 1
ATOM 4215 N N . THR A 1 567 ? 41.860 -21.681 -36.241 1.00 83.25 567 THR A N 1
ATOM 4216 C CA . THR A 1 567 ? 41.989 -23.104 -35.901 1.00 83.25 567 THR A CA 1
ATOM 4217 C C . THR A 1 567 ? 41.863 -23.364 -34.398 1.00 83.25 567 THR A C 1
ATOM 4219 O O . THR A 1 567 ? 41.904 -24.514 -33.969 1.00 83.25 567 THR A O 1
ATOM 4222 N N . THR A 1 568 ? 41.753 -22.304 -33.598 1.00 81.69 568 THR A N 1
ATOM 4223 C CA . THR A 1 568 ? 41.627 -22.312 -32.137 1.00 81.69 568 THR A CA 1
ATOM 4224 C C . THR A 1 568 ? 40.547 -21.320 -31.715 1.00 81.69 568 THR A C 1
ATOM 4226 O O . THR A 1 568 ? 40.311 -20.343 -32.421 1.00 81.69 568 THR A O 1
ATOM 4229 N N . LEU A 1 569 ? 39.900 -21.550 -30.570 1.00 75.31 569 LEU A N 1
ATOM 4230 C CA . LEU A 1 569 ? 38.940 -20.595 -30.013 1.00 75.31 569 LEU A CA 1
ATOM 4231 C C . LEU A 1 569 ? 39.651 -19.276 -29.689 1.00 75.31 569 LEU A C 1
ATOM 4233 O O . LEU A 1 569 ? 40.667 -19.266 -28.993 1.00 75.31 569 LEU A O 1
ATOM 4237 N N . GLN A 1 570 ? 39.120 -18.183 -30.223 1.00 81.00 570 GLN A N 1
ATOM 4238 C CA . GLN A 1 570 ? 39.639 -16.834 -30.040 1.00 81.00 570 GLN A CA 1
ATOM 4239 C C . GLN A 1 570 ? 38.476 -15.837 -29.993 1.00 81.00 570 GLN A C 1
ATOM 4241 O O . GLN A 1 570 ? 37.421 -16.086 -30.579 1.00 81.00 570 GLN A O 1
ATOM 4246 N N . THR A 1 571 ? 38.668 -14.729 -29.290 1.00 75.94 571 THR A N 1
ATOM 4247 C CA . THR A 1 571 ? 37.788 -13.558 -29.266 1.00 75.94 571 THR A CA 1
ATOM 4248 C C . THR A 1 571 ? 37.749 -12.874 -30.640 1.00 75.94 571 THR A C 1
ATOM 4250 O O . THR A 1 571 ? 38.515 -13.210 -31.551 1.00 75.94 571 THR A O 1
ATOM 4253 N N . LEU A 1 572 ? 36.846 -11.901 -30.818 1.00 66.50 572 LEU A N 1
ATOM 4254 C CA . LEU A 1 572 ? 36.687 -11.175 -32.090 1.00 66.50 572 LEU A CA 1
ATOM 4255 C C . LEU A 1 572 ? 37.940 -10.386 -32.505 1.00 66.50 572 LEU A C 1
ATOM 4257 O O . LEU A 1 572 ? 38.201 -10.256 -33.698 1.00 66.50 572 LEU A O 1
ATOM 4261 N N . ASP A 1 573 ? 38.743 -9.924 -31.546 1.00 76.50 573 ASP A N 1
ATOM 4262 C CA . ASP A 1 573 ? 40.042 -9.274 -31.779 1.00 76.50 573 ASP A CA 1
ATOM 4263 C C . ASP A 1 573 ? 41.202 -10.277 -31.970 1.00 76.50 573 ASP A C 1
ATOM 4265 O O . ASP A 1 573 ? 42.353 -9.885 -32.169 1.00 76.50 573 ASP A O 1
ATOM 4269 N N . GLY A 1 574 ? 40.912 -11.582 -31.944 1.00 77.69 574 GLY A N 1
ATOM 4270 C CA . GLY A 1 574 ? 41.878 -12.655 -32.169 1.00 77.69 574 GLY A CA 1
ATOM 4271 C C . GLY A 1 574 ? 42.681 -13.077 -30.937 1.00 77.69 574 GLY A C 1
ATOM 4272 O O . GLY A 1 574 ? 43.575 -13.917 -31.071 1.00 77.69 574 GLY A O 1
ATOM 4273 N N . ALA A 1 575 ? 42.390 -12.543 -29.748 1.00 83.31 575 ALA A N 1
ATOM 4274 C CA . ALA A 1 575 ? 42.988 -13.043 -28.513 1.00 83.31 575 ALA A CA 1
ATOM 4275 C C . ALA A 1 575 ? 42.454 -14.454 -28.173 1.00 83.31 575 ALA A C 1
ATOM 4277 O O . ALA A 1 575 ? 41.322 -14.792 -28.508 1.00 83.31 575 ALA A O 1
ATOM 4278 N N . PRO A 1 576 ? 43.235 -15.334 -27.526 1.00 85.19 576 PRO A N 1
ATOM 4279 C CA . PRO A 1 576 ? 42.715 -16.620 -27.064 1.00 85.19 576 PRO A CA 1
ATOM 4280 C C . PRO A 1 576 ? 41.609 -16.398 -26.024 1.00 85.19 576 PRO A C 1
ATOM 4282 O O . PRO A 1 576 ? 41.787 -15.574 -25.130 1.00 85.19 576 PRO A O 1
ATOM 4285 N N . ILE A 1 577 ? 40.511 -17.156 -26.101 1.00 79.19 577 ILE A N 1
ATOM 4286 C CA . ILE A 1 577 ? 39.485 -17.135 -25.044 1.00 79.19 577 ILE A CA 1
ATOM 4287 C C . ILE A 1 577 ? 40.045 -17.890 -23.825 1.00 79.19 577 ILE A C 1
ATOM 4289 O O . ILE A 1 577 ? 40.445 -19.051 -23.990 1.00 79.19 577 ILE A O 1
ATOM 4293 N N . PRO A 1 578 ? 40.112 -17.274 -22.629 1.00 85.50 578 PRO A N 1
ATOM 4294 C CA . PRO A 1 578 ? 40.504 -17.960 -21.401 1.00 85.50 578 PRO A CA 1
ATOM 4295 C C . PRO A 1 578 ? 39.632 -19.194 -21.142 1.00 85.50 578 PRO A C 1
ATOM 4297 O O . PRO A 1 578 ? 38.453 -19.227 -21.487 1.00 85.50 578 PRO A O 1
ATOM 4300 N N . ALA A 1 579 ? 40.207 -20.245 -20.556 1.00 80.50 579 ALA A N 1
ATOM 4301 C CA . ALA A 1 579 ? 39.484 -21.505 -20.369 1.00 80.50 579 ALA A CA 1
ATOM 4302 C C . ALA A 1 579 ? 38.322 -21.361 -19.371 1.00 80.50 579 ALA A C 1
ATOM 4304 O O . ALA A 1 579 ? 37.321 -22.062 -19.488 1.00 80.50 579 ALA A O 1
ATOM 4305 N N . GLU A 1 580 ? 38.471 -20.449 -18.415 1.00 79.12 580 GLU A N 1
ATOM 4306 C CA . GLU A 1 580 ? 37.467 -20.031 -17.441 1.00 79.12 580 GLU A CA 1
ATOM 4307 C C . GLU A 1 580 ? 36.264 -19.313 -18.071 1.00 79.12 580 GLU A C 1
ATOM 4309 O O . GLU A 1 580 ? 35.168 -19.403 -17.526 1.00 79.12 580 GLU A O 1
ATOM 4314 N N . ASP A 1 581 ? 36.437 -18.695 -19.243 1.00 72.44 581 ASP A N 1
ATOM 4315 C CA . ASP A 1 581 ? 35.377 -17.966 -19.952 1.00 72.44 581 ASP A CA 1
ATOM 4316 C C . ASP A 1 581 ? 34.581 -18.878 -20.907 1.00 72.44 581 ASP A C 1
ATOM 4318 O O . ASP A 1 581 ? 33.601 -18.465 -21.534 1.00 72.44 581 ASP A O 1
ATOM 4322 N N . LEU A 1 582 ? 34.985 -20.147 -21.047 1.00 68.06 582 LEU A N 1
ATOM 4323 C CA . LEU A 1 582 ? 34.275 -21.122 -21.868 1.00 68.06 582 LEU A CA 1
ATOM 4324 C C . LEU A 1 582 ? 33.087 -21.703 -21.097 1.00 68.06 582 LEU A C 1
ATOM 4326 O O . LEU A 1 582 ? 33.243 -22.614 -20.289 1.00 68.06 582 LEU A O 1
ATOM 4330 N N . LEU A 1 583 ? 31.876 -21.270 -21.458 1.00 57.91 583 LEU A N 1
ATOM 4331 C CA . LEU A 1 583 ? 30.614 -21.885 -21.009 1.00 57.91 583 LEU A CA 1
ATOM 4332 C C . LEU A 1 583 ? 30.552 -23.397 -21.299 1.00 57.91 583 LEU A C 1
ATOM 4334 O O . LEU A 1 583 ? 29.946 -24.162 -20.552 1.00 57.91 583 LEU A O 1
ATOM 4338 N N . PHE A 1 584 ? 31.219 -23.839 -22.370 1.00 60.78 584 PHE A N 1
ATOM 4339 C CA . PHE A 1 584 ? 31.343 -25.245 -22.748 1.00 60.78 584 PHE A CA 1
ATOM 4340 C C . PHE A 1 584 ? 32.820 -25.591 -22.986 1.00 60.78 584 PHE A C 1
ATOM 4342 O O . PHE A 1 584 ? 33.283 -25.573 -24.131 1.00 60.78 584 PHE A O 1
ATOM 4349 N N . PRO A 1 585 ? 33.582 -25.934 -21.930 1.00 58.97 585 PRO A N 1
ATOM 4350 C CA . PRO A 1 585 ? 35.014 -26.229 -22.049 1.00 58.97 585 PRO A CA 1
ATOM 4351 C C . PRO A 1 585 ? 35.288 -27.499 -22.875 1.00 58.97 585 PRO A C 1
ATOM 4353 O O . PRO A 1 585 ? 36.404 -27.722 -23.340 1.00 58.97 585 PRO A O 1
ATOM 4356 N N . PHE A 1 586 ? 34.255 -28.317 -23.101 1.00 61.78 586 PHE A N 1
ATOM 4357 C CA . PHE A 1 586 ? 34.268 -29.451 -24.014 1.00 61.78 586 PHE A CA 1
ATOM 4358 C C . PHE A 1 586 ? 33.199 -29.228 -25.080 1.00 61.78 586 PHE A C 1
ATOM 4360 O O . PHE A 1 586 ? 32.012 -29.218 -24.767 1.00 61.78 586 PHE A O 1
ATOM 4367 N N . THR A 1 587 ? 33.601 -29.061 -26.340 1.00 50.44 587 THR A N 1
ATOM 4368 C CA . THR A 1 587 ? 32.670 -28.963 -27.470 1.00 50.44 587 THR A CA 1
ATOM 4369 C C . THR A 1 587 ? 32.335 -30.380 -27.944 1.00 50.44 587 THR A C 1
ATOM 4371 O O . THR A 1 587 ? 33.177 -31.014 -28.592 1.00 50.44 587 THR A O 1
ATOM 4374 N N . PRO A 1 588 ? 31.157 -30.949 -27.632 1.00 45.78 588 PRO A N 1
ATOM 4375 C CA . PRO A 1 588 ? 30.752 -32.190 -28.269 1.00 45.78 588 PRO A CA 1
ATOM 4376 C C . PRO A 1 588 ? 30.614 -31.931 -29.774 1.00 45.78 588 PRO A C 1
ATOM 4378 O O . PRO A 1 588 ? 29.844 -31.086 -30.224 1.00 45.78 588 PRO A O 1
ATOM 4381 N N . THR A 1 589 ? 31.421 -32.629 -30.566 1.00 42.38 589 THR A N 1
ATOM 4382 C CA . THR A 1 589 ? 31.380 -32.551 -32.025 1.00 42.38 589 THR A CA 1
ATOM 4383 C C . THR A 1 589 ? 30.299 -33.497 -32.524 1.00 42.38 589 THR A C 1
ATOM 4385 O O . THR A 1 589 ? 30.475 -34.713 -32.537 1.00 42.38 589 THR A O 1
ATOM 4388 N N . TYR A 1 590 ? 29.167 -32.940 -32.940 1.00 40.00 590 TYR A N 1
ATOM 4389 C CA . TYR A 1 590 ? 28.113 -33.692 -33.610 1.00 40.00 590 TYR A CA 1
ATOM 4390 C C . TYR A 1 590 ? 28.248 -33.508 -35.123 1.00 40.00 590 TYR A C 1
ATOM 4392 O O . TYR A 1 590 ? 28.287 -32.385 -35.621 1.00 40.00 590 TYR A O 1
ATOM 4400 N N . GLN A 1 591 ? 28.330 -34.611 -35.870 1.00 34.59 591 GLN A N 1
ATOM 4401 C CA . GLN A 1 591 ? 28.146 -34.576 -37.321 1.00 34.59 591 GLN A CA 1
ATOM 4402 C C . GLN A 1 591 ? 26.647 -34.471 -37.601 1.00 34.59 591 GLN A C 1
ATOM 4404 O O . GLN A 1 591 ? 25.900 -35.404 -37.313 1.00 34.59 591 GLN A O 1
ATOM 4409 N N . ILE A 1 592 ? 26.208 -33.332 -38.128 1.00 31.81 592 ILE A N 1
ATOM 4410 C CA . ILE A 1 592 ? 24.807 -33.090 -38.479 1.00 31.81 592 ILE A CA 1
ATOM 4411 C C . ILE A 1 592 ? 24.638 -33.355 -39.982 1.00 31.81 592 ILE A C 1
ATOM 4413 O O . ILE A 1 592 ? 25.471 -32.930 -40.777 1.00 31.81 592 ILE A O 1
ATOM 4417 N N . SER A 1 593 ? 23.595 -34.101 -40.353 1.00 32.16 593 SER A N 1
ATOM 4418 C CA . SER A 1 593 ? 23.221 -34.419 -41.739 1.00 32.16 593 SER A CA 1
ATOM 4419 C C . SER A 1 593 ? 22.380 -33.295 -42.359 1.00 32.16 593 SER A C 1
ATOM 4421 O O . SER A 1 593 ? 21.542 -32.712 -41.678 1.00 32.16 593 SER A O 1
ATOM 4423 N N . ASP A 1 594 ? 22.541 -33.077 -43.666 1.00 29.36 594 ASP A N 1
ATOM 4424 C CA . ASP A 1 594 ? 22.056 -31.952 -44.492 1.00 29.36 594 ASP A CA 1
ATOM 4425 C C . ASP A 1 594 ? 20.522 -31.841 -44.704 1.00 29.36 594 ASP A C 1
ATOM 4427 O O . ASP A 1 594 ? 20.070 -31.428 -45.773 1.00 29.36 594 ASP A O 1
ATOM 4431 N N . VAL A 1 595 ? 19.679 -32.223 -43.740 1.00 28.64 595 VAL A N 1
ATOM 4432 C CA . VAL A 1 595 ? 18.212 -32.178 -43.912 1.00 28.64 595 VAL A CA 1
ATOM 4433 C C . VAL A 1 595 ? 17.542 -31.530 -42.701 1.00 28.64 595 VAL A C 1
ATOM 4435 O O . VAL A 1 595 ? 17.376 -32.156 -41.658 1.00 28.64 595 VAL A O 1
ATOM 4438 N N . GLY A 1 596 ? 17.175 -30.253 -42.843 1.00 27.38 596 GLY A N 1
ATOM 4439 C CA . GLY A 1 596 ? 16.407 -29.495 -41.853 1.00 27.38 596 GLY A CA 1
ATOM 4440 C C . GLY A 1 596 ? 14.897 -29.690 -42.022 1.00 27.38 596 GLY A C 1
ATOM 4441 O O . GLY A 1 596 ? 14.393 -29.747 -43.143 1.00 27.38 596 GLY A O 1
ATOM 4442 N N . PHE A 1 597 ? 14.180 -29.792 -40.902 1.00 28.11 597 PHE A N 1
ATOM 4443 C CA . PHE A 1 597 ? 12.717 -29.848 -40.824 1.00 28.11 597 PHE A CA 1
ATOM 4444 C C . PHE A 1 597 ? 12.160 -28.459 -40.457 1.00 28.11 597 PHE A C 1
ATOM 4446 O O . PHE A 1 597 ? 12.837 -27.679 -39.788 1.00 28.11 597 PHE A O 1
ATOM 4453 N N . VAL A 1 598 ? 10.933 -28.150 -40.884 1.00 23.84 598 VAL A N 1
ATOM 4454 C CA . VAL A 1 598 ? 10.212 -26.912 -40.538 1.00 23.84 598 VAL A CA 1
ATOM 4455 C C . VAL A 1 598 ? 9.273 -27.201 -39.369 1.00 23.84 598 VAL A C 1
ATOM 4457 O O . VAL A 1 598 ? 8.411 -28.069 -39.476 1.00 23.84 598 VAL A O 1
ATOM 4460 N N . SER A 1 599 ? 9.409 -26.461 -38.271 1.00 26.03 599 SER A N 1
ATOM 4461 C CA . SER A 1 599 ? 8.419 -26.425 -37.192 1.00 26.03 599 SER A CA 1
ATOM 4462 C C . SER A 1 599 ? 8.161 -24.987 -36.749 1.00 26.03 599 SER A C 1
ATOM 4464 O O . SER A 1 599 ? 9.066 -24.149 -36.765 1.00 26.03 599 SER A O 1
ATOM 4466 N N . PHE A 1 600 ? 6.917 -24.726 -36.355 1.00 28.45 600 PHE A N 1
ATOM 4467 C CA . PHE A 1 600 ? 6.520 -23.588 -35.533 1.00 28.45 600 PHE A CA 1
ATOM 4468 C C . PHE A 1 600 ? 6.501 -24.045 -34.068 1.00 28.45 600 PHE A C 1
ATOM 4470 O O . PHE A 1 600 ? 6.215 -25.215 -33.802 1.00 28.45 600 PHE A O 1
ATOM 4477 N N . TRP A 1 601 ? 6.796 -23.148 -33.129 1.00 35.00 601 TRP A N 1
ATOM 4478 C CA . TRP A 1 601 ? 6.447 -23.350 -31.726 1.00 35.00 601 TRP A CA 1
ATOM 4479 C C . TRP A 1 601 ? 5.783 -22.083 -31.195 1.00 35.00 601 TRP A C 1
ATOM 4481 O O . TRP A 1 601 ? 6.205 -20.975 -31.510 1.00 35.00 601 TRP A O 1
ATOM 4491 N N . LEU A 1 602 ? 4.736 -22.272 -30.405 1.00 29.17 602 LEU A N 1
ATOM 4492 C CA . LEU A 1 602 ? 4.235 -21.308 -29.440 1.00 29.17 602 LEU A CA 1
ATOM 4493 C C . LEU A 1 602 ? 4.415 -22.025 -28.104 1.00 29.17 602 LEU A C 1
ATOM 4495 O O . LEU A 1 602 ? 3.861 -23.112 -27.929 1.00 29.17 602 LEU A O 1
ATOM 4499 N N . SER A 1 603 ? 5.264 -21.492 -27.232 1.00 34.72 603 SER A N 1
ATOM 4500 C CA . SER A 1 603 ? 5.449 -22.034 -25.889 1.00 34.72 603 SER A CA 1
ATOM 4501 C C . SER A 1 603 ? 4.758 -21.084 -24.931 1.00 34.72 603 SER A C 1
ATOM 4503 O O . SER A 1 603 ? 5.223 -19.966 -24.755 1.00 34.72 603 SER A O 1
ATOM 4505 N N . VAL A 1 604 ? 3.644 -21.525 -24.359 1.00 31.20 604 VAL A N 1
ATOM 4506 C CA . VAL A 1 604 ? 3.090 -20.931 -23.142 1.00 31.20 604 VAL A CA 1
ATOM 4507 C C . VAL A 1 604 ? 3.591 -21.821 -22.018 1.00 31.20 604 VAL A C 1
ATOM 4509 O O . VAL A 1 604 ? 3.354 -23.032 -22.045 1.00 31.20 604 VAL A O 1
ATOM 4512 N N . GLY A 1 605 ? 4.378 -21.252 -21.116 1.00 35.62 605 GLY A N 1
ATOM 4513 C CA . GLY A 1 605 ? 4.919 -21.957 -19.968 1.00 35.62 605 GLY A CA 1
ATOM 4514 C C . GLY A 1 605 ? 4.651 -21.142 -18.720 1.00 35.62 605 GLY A C 1
ATOM 4515 O O . GLY A 1 605 ? 5.108 -20.006 -18.637 1.00 35.62 605 GLY A O 1
ATOM 4516 N N . ASP A 1 606 ? 3.944 -21.751 -17.777 1.00 31.72 606 ASP A N 1
ATOM 4517 C CA . ASP A 1 606 ? 3.866 -21.271 -16.406 1.00 31.72 606 ASP A CA 1
ATOM 4518 C C . ASP A 1 606 ? 5.073 -21.860 -15.669 1.00 31.72 606 ASP A C 1
ATOM 4520 O O . ASP A 1 606 ? 5.280 -23.082 -15.684 1.00 31.72 606 ASP A O 1
ATOM 4524 N N . SER A 1 607 ? 5.912 -21.011 -15.077 1.00 38.41 607 SER A N 1
ATOM 4525 C CA . SER A 1 607 ? 6.994 -21.468 -14.206 1.00 38.41 607 SER A CA 1
ATOM 4526 C C . SER A 1 607 ? 6.914 -20.770 -12.863 1.00 38.41 607 SER A C 1
ATOM 4528 O O . SER A 1 607 ? 7.031 -19.552 -12.776 1.00 38.41 607 SER A O 1
ATOM 4530 N N . GLU A 1 608 ? 6.750 -21.578 -11.829 1.00 33.25 608 GLU A N 1
ATOM 4531 C CA . GLU A 1 608 ? 6.886 -21.186 -10.437 1.00 33.25 608 GLU A CA 1
ATOM 4532 C C . GLU A 1 608 ? 8.338 -21.466 -10.034 1.00 33.25 608 GLU A C 1
ATOM 4534 O O . GLU A 1 608 ? 8.813 -22.605 -10.157 1.00 33.25 608 GLU A O 1
ATOM 4539 N N . THR A 1 609 ? 9.079 -20.432 -9.634 1.00 38.75 609 THR A N 1
ATOM 4540 C CA . THR A 1 609 ? 10.498 -20.578 -9.288 1.00 38.75 609 THR A CA 1
ATOM 4541 C C . THR A 1 609 ? 10.740 -20.095 -7.867 1.00 38.75 609 THR A C 1
ATOM 4543 O O . THR A 1 609 ? 10.588 -18.918 -7.572 1.00 38.75 609 THR A O 1
ATOM 4546 N N . ASN A 1 610 ? 11.173 -21.010 -6.999 1.00 32.91 610 ASN A N 1
ATOM 4547 C CA . ASN A 1 610 ? 11.652 -20.685 -5.657 1.00 32.91 610 ASN A CA 1
ATOM 4548 C C . ASN A 1 610 ? 13.172 -20.512 -5.723 1.00 32.91 610 ASN A C 1
ATOM 4550 O O . ASN A 1 610 ? 13.895 -21.495 -5.937 1.00 32.91 610 ASN A O 1
ATOM 4554 N N . ALA A 1 611 ? 13.672 -19.287 -5.568 1.00 36.59 611 ALA A N 1
ATOM 4555 C CA . ALA A 1 611 ? 15.104 -19.009 -5.519 1.00 36.59 611 ALA A CA 1
ATOM 4556 C C . ALA A 1 611 ? 15.550 -18.796 -4.068 1.00 36.59 611 ALA A C 1
ATOM 4558 O O . ALA A 1 611 ? 14.944 -18.035 -3.326 1.00 36.59 611 ALA A O 1
ATOM 4559 N N . VAL A 1 612 ? 16.630 -19.468 -3.661 1.00 30.58 612 VAL A N 1
ATOM 4560 C CA . VAL A 1 612 ? 17.262 -19.273 -2.348 1.00 30.58 612 VAL A CA 1
ATOM 4561 C C . VAL A 1 612 ? 18.680 -18.765 -2.576 1.00 30.58 612 VAL A C 1
ATOM 4563 O O . VAL A 1 612 ? 19.511 -19.484 -3.139 1.00 30.58 612 VAL A O 1
ATOM 4566 N N . ALA A 1 613 ? 18.972 -17.541 -2.140 1.00 34.84 613 ALA A N 1
ATOM 4567 C CA . ALA A 1 613 ? 20.312 -16.967 -2.158 1.00 34.84 613 ALA A CA 1
ATOM 4568 C C . ALA A 1 613 ? 20.942 -17.051 -0.759 1.00 34.84 613 ALA A C 1
ATOM 4570 O O . ALA A 1 613 ? 20.399 -16.551 0.225 1.00 34.84 613 ALA A O 1
ATOM 4571 N N . GLU A 1 614 ? 22.118 -17.680 -0.668 1.00 27.52 614 GLU A N 1
ATOM 4572 C CA . GLU A 1 614 ? 22.898 -17.804 0.567 1.00 27.52 614 GLU A CA 1
ATOM 4573 C C . GLU A 1 614 ? 24.220 -17.043 0.401 1.00 27.52 614 GLU A C 1
ATOM 4575 O O . GLU A 1 614 ? 25.108 -17.474 -0.338 1.00 27.52 614 GLU A O 1
ATOM 4580 N N . THR A 1 615 ? 24.373 -15.914 1.100 1.00 32.53 615 THR A N 1
ATOM 4581 C CA . THR A 1 615 ? 25.640 -15.162 1.121 1.00 32.53 615 THR A CA 1
ATOM 4582 C C . THR A 1 615 ? 26.300 -15.320 2.485 1.00 32.53 615 THR A C 1
ATOM 4584 O O . THR A 1 615 ? 25.740 -14.941 3.513 1.00 32.53 615 THR A O 1
ATOM 4587 N N . THR A 1 616 ? 27.505 -15.896 2.497 1.00 26.88 616 THR A N 1
ATOM 4588 C CA . THR A 1 616 ? 28.325 -16.048 3.707 1.00 26.88 616 THR A CA 1
ATOM 4589 C C . THR A 1 616 ? 29.551 -15.149 3.607 1.00 26.88 616 THR A C 1
ATOM 4591 O O . THR A 1 616 ? 30.407 -15.367 2.748 1.00 26.88 616 THR A O 1
ATOM 4594 N N . THR A 1 617 ? 29.665 -14.177 4.512 1.00 37.19 617 THR A N 1
ATOM 4595 C CA . THR A 1 617 ? 30.840 -13.295 4.621 1.00 37.19 617 THR A CA 1
ATOM 4596 C C . THR A 1 617 ? 31.634 -13.688 5.869 1.00 37.19 617 THR A C 1
ATOM 4598 O O . THR A 1 617 ? 31.067 -13.739 6.963 1.00 37.19 617 THR A O 1
ATOM 4601 N N . ILE A 1 618 ? 32.925 -14.012 5.697 1.00 29.14 618 ILE A N 1
ATOM 4602 C CA . ILE A 1 618 ? 33.853 -14.446 6.766 1.00 29.14 618 ILE A CA 1
ATOM 4603 C C . ILE A 1 618 ? 34.784 -13.308 7.172 1.00 29.14 618 ILE A C 1
ATOM 4605 O O . ILE A 1 618 ? 35.368 -12.688 6.252 1.00 29.14 618 ILE A O 1
#

Nearest PDB structures (foldseek):
  6rb9-assembly1_A  TM=2.325E-01  e=8.085E-02  Clostridium perfringens B
  5ec5-assembly1_C  TM=2.060E-01  e=7.685E-02  Eisenia fetida
  5fmw-assembly1_A  TM=2.117E-01  e=1.414E-01  Homo sapiens
  7kxr-assembly1_A  TM=1.891E-01  e=9.268E-01  Bacillus anthracis
  3j9c-assembly1_A  TM=1.708E-01  e=1.026E+00  Bacillus anthracis

Radius of gyration: 33.06 Å; Cα contacts (8 Å, |Δi|>4): 1465; chains: 1; bounding box: 80×61×92 Å

Mean predicted aligned error: 13.24 Å

pLDDT: mean 78.01, std 24.34, range [21.64, 98.75]